Protein AF-0000000073405058 (afdb_homodimer)

Nearest PDB structures (foldseek):
  6wmv-assembly1_A  TM=8.740E-01  e=4.398E-07  Archaeoglobus fulgidus
  6h59-assembly1_A  TM=8.657E-01  e=9.425E-07  Mycobacterium tuberculosis H37Rv
  6wm5-assembly1_A  TM=8.713E-01  e=1.447E-06  Archaeoglobus fulgidus
  6h5a-assembly1_B  TM=8.713E-01  e=2.957E-06  Mycobacterium tuberculosis H37Rv
  6wmv-assembly1_C  TM=8.650E-01  e=2.563E-06  Archaeoglobus fulgidus

Radius of gyration: 21.08 Å; Cα contacts (8 Å, |Δi|>4): 519; chains: 2; bounding box: 62×49×42 Å

Sequence (384 aa):
MLTRIRKQSKKILLPIARALIKIKINANTITFVGLILSLIYLIVLVFFKNPILGLVLLLLSGFMDAIDGEVARLSGSAGSKGSFLDSSLDRIEDMNYILGLLGLGFPSLLVGLLIGISITISYLRAKAESLGLKKIEGRGLIERGERIIILFVILLVSIFSVLISLYIAYIFLILSIVTVIQRFIYIYFNLSMLTRIRKQSKKILLPIARALIKIKINANTITFVGLILSLIYLIVLVFFKNPILGLVLLLLSGFMDAIDGEVARLSGSAGSKGSFLDSSLDRIEDMNYILGLLGLGFPSLLVGLLIGISITISYLRAKAESLGLKKIEGRGLIERGERIIILFVILLVSIFSVLISLYIAYIFLILSIVTVIQRFIYIYFNLS

pLDDT: mean 93.22, std 12.28, range [32.75, 98.94]

Foldseek 3Di:
DVVVVVVVLCVVLVVVLVVCVVVPHALLNLLVVLLVLLVVLLCCLQPVVDLVSNLVSLVSSVSSLVNSVNNCVVVVVDDDVSVVSSLVSLLVSLLSLLNSVVSLPADPVLSVLLSVLQVLLVVLVVVLVVLPDDDLPPFADDDPVNLSVLSSVLSVVSVPPPVVSNVSSVVSSVRSNRRSVRSCVVSVVPRD/DVVVVVVVLCVVLVVVLVVCVVVPHALLNLLVVLLVLLVVLLCCLQPVVDLVSNLVSLVSSVSSLVNSVNNCVVVVVDDDVSVVSSLVSLLVSLLSLLNSVVSLPADPVLSVLLSVLQVLLVVLVVVLVVLPDDDLPPFADDDPVNLSVLSSVLSVVSVPPPVVSNVSSVVSSVRSNRRSVRSCVVSVVPHD

Secondary structure (DSSP, 8-state):
-HHHHHHHHHHHHHHHHHHHHHTT--HHHHHHHHHHHHHHHHHIIIII--HHHHHHHHHHHHHHHHHHHHHHHHTT---HHHHHHHHHHHHHHHHHHHHGGGGGT--HHHHHHHHHHHHHHHHHHHHHHHTT----TT-SS--HHHHHHHHHHHHHHHHH-HHHHHHHHHHHHHHHHHHHHHHHHHHHHH--/-HHHHHHHHHHHHHHHHHHHHHTT--HHHHHHHHHHHHHHHHHIIIII--HHHHHHHHHHHHHHHHHHHHHHHHTT---HHHHHHHHHHHHHHHHHHHHGGGGGT--HHHHHHHHHHHHHHHHHHHHHHHTT----TT-SS--HHHHHHHHHHHHHHHHH-HHHHHHHHHHHHHHHHHHHHHHHHHHHHH--

Solvent-accessible surface area (backbone atoms only — not comparable to full-atom values): 19458 Å² total; per-residue (Å²): 108,70,67,54,50,49,54,55,53,43,64,65,45,46,61,55,28,52,53,38,47,73,72,68,54,52,31,67,60,35,40,50,50,18,44,52,33,23,52,52,26,25,50,39,13,52,75,63,53,35,50,68,63,30,46,52,29,49,51,52,20,53,48,25,54,60,39,21,56,50,29,18,56,74,70,65,62,62,45,59,46,55,51,49,52,48,58,53,49,47,52,54,32,53,31,29,61,47,55,20,43,53,33,76,65,49,59,57,67,59,43,37,50,40,34,36,45,53,52,45,44,57,32,52,52,26,42,40,34,42,71,65,49,78,80,62,77,86,62,48,82,58,51,71,70,53,50,52,49,50,50,48,49,32,39,58,40,37,75,80,35,55,68,63,20,49,53,49,49,52,48,51,39,51,47,40,53,51,21,40,52,49,38,47,54,53,50,55,74,67,49,114,109,70,66,54,50,50,54,56,52,42,64,64,45,45,61,54,27,52,53,38,49,73,72,68,52,53,31,66,58,33,40,49,50,19,42,52,34,25,52,51,27,25,50,39,14,50,75,64,52,35,50,68,62,29,47,53,28,48,52,52,19,53,47,24,55,58,38,21,54,50,31,20,57,75,70,67,62,62,45,60,47,54,49,50,53,48,58,53,49,46,51,55,34,52,32,29,60,47,55,22,42,52,32,75,66,48,58,56,67,60,44,39,49,40,35,36,44,53,52,43,44,56,33,52,52,26,42,40,33,43,71,65,48,77,80,61,79,86,60,49,82,58,52,71,69,54,49,52,50,51,50,48,50,32,37,56,40,36,76,79,34,53,68,63,20,50,54,49,51,52,49,51,41,52,49,41,51,50,19,38,52,48,39,48,53,54,49,55,73,66,50,114

InterPro domains:
  IPR000462 CDP-alcohol phosphatidyltransferase [PF01066] (26-179)
  IPR043130 CDP-alcohol phosphatidyltransferase, transmembrane domain [G3DSA:1.20.120.1760] (6-190)
  IPR044270 Archaetidylinositol phosphate synthase [MF_02242] (16-192)
  IPR048254 CDP-alcohol phosphatidyltransferase, conserved site [PS00379] (68-90)
  IPR054868 Archaetidylinositol phosphate synthase, archaeal [NF040950] (2-190)

Structure (mmCIF, N/CA/C/O backbone):
data_AF-0000000073405058-model_v1
#
loop_
_entity.id
_entity.type
_entity.pdbx_description
1 polymer 'Archaetidylinositol phosphate synthase'
#
loop_
_atom_site.group_PDB
_atom_site.id
_atom_site.type_symbol
_atom_site.label_atom_id
_atom_site.label_alt_id
_atom_site.label_comp_id
_atom_site.label_asym_id
_atom_site.label_entity_id
_atom_site.label_seq_id
_atom_site.pdbx_PDB_ins_code
_atom_site.Cartn_x
_atom_site.Cartn_y
_atom_site.Cartn_z
_atom_site.occupancy
_atom_site.B_iso_or_equiv
_atom_site.auth_seq_id
_atom_site.auth_comp_id
_atom_site.auth_asym_id
_atom_site.auth_atom_id
_atom_site.pdbx_PDB_model_num
ATOM 1 N N . MET A 1 1 ? -20.438 11.945 -12.547 1 32.75 1 MET A N 1
ATOM 2 C CA . MET A 1 1 ? -21.109 10.648 -12.664 1 32.75 1 MET A CA 1
ATOM 3 C C . MET A 1 1 ? -21.094 9.914 -11.328 1 32.75 1 MET A C 1
ATOM 5 O O . MET A 1 1 ? -22.094 9.312 -10.938 1 32.75 1 MET A O 1
ATOM 9 N N . LEU A 1 2 ? -19.875 9.977 -10.688 1 40.75 2 LEU A N 1
ATOM 10 C CA . LEU A 1 2 ? -19.688 9.242 -9.445 1 40.75 2 LEU A CA 1
ATOM 11 C C . LEU A 1 2 ? -20.531 9.836 -8.328 1 40.75 2 LEU A C 1
ATOM 13 O O . LEU A 1 2 ? -20.922 9.133 -7.395 1 40.75 2 LEU A O 1
ATOM 17 N N . THR A 1 3 ? -20.781 11.078 -8.539 1 40.84 3 THR A N 1
ATOM 18 C CA . THR A 1 3 ? -21.672 11.727 -7.582 1 40.84 3 THR A CA 1
ATOM 19 C C . THR A 1 3 ? -23.078 11.164 -7.691 1 40.84 3 THR A C 1
ATOM 21 O O . THR A 1 3 ? -23.812 11.133 -6.703 1 40.84 3 THR A O 1
ATOM 24 N N . ARG A 1 4 ? -23.469 11.016 -8.945 1 37.16 4 ARG A N 1
ATOM 25 C CA . ARG A 1 4 ? -24.812 10.516 -9.211 1 37.16 4 ARG A CA 1
ATOM 26 C C . ARG A 1 4 ? -24.969 9.07 -8.727 1 37.16 4 ARG A C 1
ATOM 28 O O . ARG A 1 4 ? -26.016 8.695 -8.188 1 37.16 4 ARG A O 1
ATOM 35 N N . ILE A 1 5 ? -24.016 8.133 -8.969 1 44.44 5 ILE A N 1
ATOM 36 C CA . ILE A 1 5 ? -24.047 6.762 -8.469 1 44.44 5 ILE A CA 1
ATOM 37 C C . ILE A 1 5 ? -24.078 6.77 -6.938 1 44.44 5 ILE A C 1
ATOM 39 O O . ILE A 1 5 ? -24.75 5.945 -6.324 1 44.44 5 ILE A O 1
ATOM 43 N N . ARG A 1 6 ? -23.438 7.711 -6.422 1 48.56 6 ARG A N 1
ATOM 44 C CA . ARG A 1 6 ? -23.484 7.883 -4.973 1 48.56 6 ARG A CA 1
ATOM 45 C C . ARG A 1 6 ? -24.891 8.219 -4.504 1 48.56 6 ARG A C 1
ATOM 47 O O . ARG A 1 6 ? -25.344 7.703 -3.482 1 48.56 6 ARG A O 1
ATOM 54 N N . LYS A 1 7 ? -25.531 8.984 -5.34 1 50.66 7 LYS A N 1
ATOM 55 C CA . LYS A 1 7 ? -26.906 9.344 -5.004 1 50.66 7 LYS A CA 1
ATOM 56 C C . LYS A 1 7 ? -27.844 8.148 -5.145 1 50.66 7 LYS A C 1
ATOM 58 O O . LYS A 1 7 ? -28.734 7.941 -4.316 1 50.66 7 LYS A O 1
ATOM 63 N N . GLN A 1 8 ? -27.625 7.418 -6.258 1 46.81 8 GLN A N 1
ATOM 64 C CA . GLN A 1 8 ? -28.469 6.242 -6.461 1 46.81 8 GLN A CA 1
ATOM 65 C C . GLN A 1 8 ? -28.109 5.141 -5.465 1 46.81 8 GLN A C 1
ATOM 67 O O . GLN A 1 8 ? -29 4.422 -4.988 1 46.81 8 GLN A O 1
ATOM 72 N N . SER A 1 9 ? -26.797 4.832 -5.137 1 60.06 9 SER A N 1
ATOM 73 C CA . SER A 1 9 ? -26.375 3.893 -4.102 1 60.06 9 SER A CA 1
ATOM 74 C C . SER A 1 9 ? -26.938 4.273 -2.74 1 60.06 9 SER A C 1
ATOM 76 O O . SER A 1 9 ? -27.281 3.402 -1.938 1 60.06 9 SER A O 1
ATOM 78 N N . LYS A 1 10 ? -27.25 5.496 -2.619 1 64.06 10 LYS A N 1
ATOM 79 C CA . LYS A 1 10 ? -27.828 5.996 -1.378 1 64.06 10 LYS A CA 1
ATOM 80 C C . LYS A 1 10 ? -29.281 5.531 -1.217 1 64.06 10 LYS A C 1
ATOM 82 O O . LYS A 1 10 ? -29.703 5.207 -0.109 1 64.06 10 LYS A O 1
ATOM 87 N N . LYS A 1 11 ? -29.891 5.352 -2.326 1 73.5 11 LYS A N 1
ATOM 88 C CA . LYS A 1 11 ? -31.297 4.957 -2.232 1 73.5 11 LYS A CA 1
ATOM 89 C C . LYS A 1 11 ? -31.438 3.51 -1.761 1 73.5 11 LYS A C 1
ATOM 91 O O . LYS A 1 11 ? -32.344 3.184 -0.988 1 73.5 11 LYS A O 1
ATOM 96 N N . ILE A 1 12 ? -30.578 2.684 -2.164 1 81.06 12 ILE A N 1
ATOM 97 C CA . ILE A 1 12 ? -30.641 1.273 -1.794 1 81.06 12 ILE A CA 1
ATOM 98 C C . ILE A 1 12 ? -29.984 1.064 -0.437 1 81.06 12 ILE A C 1
ATOM 100 O O . ILE A 1 12 ? -30.438 0.253 0.37 1 81.06 12 ILE A O 1
ATOM 104 N N . LEU A 1 13 ? -29.047 1.776 -0.139 1 87.31 13 LEU A N 1
ATOM 105 C CA . LEU A 1 13 ? -28.25 1.588 1.075 1 87.31 13 LEU A CA 1
ATOM 106 C C . LEU A 1 13 ? -28.984 2.164 2.287 1 87.31 13 LEU A C 1
ATOM 108 O O . LEU A 1 13 ? -28.812 1.672 3.406 1 87.31 13 LEU A O 1
ATOM 112 N N . LEU A 1 14 ? -29.891 3.047 2.041 1 90.19 14 LEU A N 1
ATOM 113 C CA . LEU A 1 14 ? -30.5 3.797 3.127 1 90.19 14 LEU A CA 1
ATOM 114 C C . LEU A 1 14 ? -31.438 2.906 3.938 1 90.19 14 LEU A C 1
ATOM 116 O O . LEU A 1 14 ? -31.328 2.836 5.164 1 90.19 14 LEU A O 1
ATOM 120 N N . PRO A 1 15 ? -32.312 2.193 3.227 1 92.88 15 PRO A N 1
ATOM 121 C CA . PRO A 1 15 ? -33.188 1.34 4.016 1 92.88 15 PRO A CA 1
ATOM 122 C C . PRO A 1 15 ? -32.438 0.241 4.77 1 92.88 15 PRO A C 1
ATOM 124 O O . PRO A 1 15 ? -32.812 -0.116 5.887 1 92.88 15 PRO A O 1
ATOM 127 N N . ILE A 1 16 ? -31.453 -0.31 4.215 1 94.62 16 ILE A N 1
ATOM 128 C CA . ILE A 1 16 ? -30.672 -1.36 4.855 1 94.62 16 ILE A CA 1
ATOM 129 C C . ILE A 1 16 ? -29.922 -0.787 6.059 1 94.62 16 ILE A C 1
ATOM 131 O O . ILE A 1 16 ? -29.875 -1.408 7.125 1 94.62 16 ILE A O 1
ATOM 135 N N . ALA A 1 17 ? -29.328 0.29 5.863 1 95.06 17 ALA A N 1
ATOM 136 C CA . ALA A 1 17 ? -28.625 0.962 6.949 1 95.06 17 ALA A CA 1
ATOM 137 C C . ALA A 1 17 ? -29.547 1.244 8.125 1 95.06 17 ALA A C 1
ATOM 139 O O . ALA A 1 17 ? -29.188 1.017 9.281 1 95.06 17 ALA A O 1
ATOM 140 N N . ARG A 1 18 ? -30.75 1.725 7.828 1 95 18 ARG A N 1
ATOM 141 C CA . ARG A 1 18 ? -31.734 2.018 8.867 1 95 18 ARG A CA 1
ATOM 142 C C . ARG A 1 18 ? -32.125 0.752 9.617 1 95 18 ARG A C 1
ATOM 144 O O . ARG A 1 18 ? -32.312 0.776 10.836 1 95 18 ARG A O 1
ATOM 151 N N . ALA A 1 19 ? -32.281 -0.239 8.875 1 96.12 19 ALA A N 1
ATOM 152 C CA . ALA A 1 19 ? -32.656 -1.516 9.492 1 96.12 19 ALA A CA 1
ATOM 153 C C . ALA A 1 19 ? -31.547 -1.992 10.438 1 96.12 19 ALA A C 1
ATOM 155 O O . ALA A 1 19 ? -31.844 -2.516 11.516 1 96.12 19 ALA A O 1
ATOM 156 N N . LEU A 1 20 ? -30.312 -1.858 10.094 1 96 20 LEU A N 1
ATOM 157 C CA . LEU A 1 20 ? -29.188 -2.281 10.898 1 96 20 LEU A CA 1
ATOM 158 C C . LEU A 1 20 ? -29.078 -1.446 12.172 1 96 20 LEU A C 1
ATOM 160 O O . LEU A 1 20 ? -28.75 -1.97 13.242 1 96 20 LEU A O 1
ATOM 164 N N . ILE A 1 21 ? -29.375 -0.234 12 1 94.5 21 ILE A N 1
ATOM 165 C CA . ILE A 1 21 ? -29.359 0.663 13.156 1 94.5 21 ILE A CA 1
ATOM 166 C C . ILE A 1 21 ? -30.438 0.25 14.148 1 94.5 21 ILE A C 1
ATOM 168 O O . ILE A 1 21 ? -30.219 0.268 15.359 1 94.5 21 ILE A O 1
ATOM 172 N N . LYS A 1 22 ? -31.562 -0.082 13.586 1 95.75 22 LYS A N 1
ATOM 173 C CA . LYS A 1 22 ? -32.688 -0.478 14.422 1 95.75 22 LYS A CA 1
ATOM 174 C C . LYS A 1 22 ? -32.344 -1.7 15.266 1 95.75 22 LYS A C 1
ATOM 176 O O . LYS A 1 22 ? -32.812 -1.823 16.406 1 95.75 22 LYS A O 1
ATOM 181 N N . ILE A 1 23 ? -31.562 -2.547 14.75 1 96.81 23 ILE A N 1
ATOM 182 C CA . ILE A 1 23 ? -31.203 -3.752 15.5 1 96.81 23 ILE A CA 1
ATOM 183 C C . ILE A 1 23 ? -29.891 -3.531 16.25 1 96.81 23 ILE A C 1
ATOM 185 O O . ILE A 1 23 ? -29.25 -4.488 16.672 1 96.81 23 ILE A O 1
ATOM 189 N N . LYS A 1 24 ? -29.312 -2.406 16.281 1 95.94 24 LYS A N 1
ATOM 190 C CA . LYS A 1 24 ? -28.219 -1.929 17.125 1 95.94 24 LYS A CA 1
ATOM 191 C C . LYS A 1 24 ? -26.875 -2.443 16.641 1 95.94 24 LYS A C 1
ATOM 193 O O . LYS A 1 24 ? -26 -2.781 17.438 1 95.94 24 LYS A O 1
ATOM 198 N N . ILE A 1 25 ? -26.781 -2.619 15.398 1 97.12 25 ILE A N 1
ATOM 199 C CA . ILE A 1 25 ? -25.484 -2.951 14.82 1 97.12 25 ILE A CA 1
ATOM 200 C C . ILE A 1 25 ? -24.734 -1.669 14.469 1 97.12 25 ILE A C 1
ATOM 202 O O . ILE A 1 25 ? -25.25 -0.81 13.758 1 97.12 25 ILE A O 1
ATOM 206 N N . ASN A 1 26 ? -23.547 -1.612 14.969 1 96.38 26 ASN A N 1
ATOM 207 C CA . ASN A 1 26 ? -22.812 -0.375 14.727 1 96.38 26 ASN A CA 1
ATOM 208 C C . ASN A 1 26 ? -21.891 -0.498 13.516 1 96.38 26 ASN A C 1
ATOM 210 O O . ASN A 1 26 ? -21.656 -1.601 13.016 1 96.38 26 ASN A O 1
ATOM 214 N N . ALA A 1 27 ? -21.422 0.572 13.078 1 97.69 27 ALA A N 1
ATOM 215 C CA . ALA A 1 27 ? -20.625 0.674 11.867 1 97.69 27 ALA A CA 1
ATOM 216 C C . ALA A 1 27 ? -19.328 -0.124 12 1 97.69 27 ALA A C 1
ATOM 218 O O . ALA A 1 27 ? -18.906 -0.796 11.055 1 97.69 27 ALA A O 1
ATOM 219 N N . ASN A 1 28 ? -18.688 -0.126 13.133 1 97.75 28 ASN A N 1
ATOM 220 C CA . ASN A 1 28 ? -17.422 -0.834 13.352 1 97.75 28 ASN A CA 1
ATOM 221 C C . ASN A 1 28 ? -17.609 -2.342 13.203 1 97.75 28 ASN A C 1
ATOM 223 O O . ASN A 1 28 ? -16.734 -3.02 12.656 1 97.75 28 ASN A O 1
ATOM 227 N N . THR A 1 29 ? -18.688 -2.82 13.75 1 98.06 29 THR A N 1
ATOM 228 C CA . THR A 1 29 ? -18.984 -4.242 13.602 1 98.06 29 THR A CA 1
ATOM 229 C C . THR A 1 29 ? -19.094 -4.629 12.133 1 98.06 29 THR A C 1
ATOM 231 O O . THR A 1 29 ? -18.578 -5.664 11.711 1 98.06 29 THR A O 1
ATOM 234 N N . ILE A 1 30 ? -19.75 -3.816 11.383 1 98.44 30 ILE A N 1
ATOM 235 C CA . ILE A 1 30 ? -19.938 -4.062 9.961 1 98.44 30 ILE A CA 1
ATOM 236 C C . ILE A 1 30 ? -18.578 -4.062 9.258 1 98.44 30 ILE A C 1
ATOM 238 O O . ILE A 1 30 ? -18.312 -4.922 8.414 1 98.44 30 ILE A O 1
ATOM 242 N N . THR A 1 31 ? -17.75 -3.119 9.586 1 98.5 31 THR A N 1
ATOM 243 C CA . THR A 1 31 ? -16.406 -3.027 9.023 1 98.5 31 THR A CA 1
ATOM 244 C C . THR A 1 31 ? -15.617 -4.297 9.312 1 98.5 31 THR A C 1
ATOM 246 O O . THR A 1 31 ? -14.961 -4.844 8.422 1 98.5 31 THR A O 1
ATOM 249 N N . PHE A 1 32 ? -15.734 -4.824 10.539 1 98.56 32 PHE A N 1
ATOM 250 C CA . PHE A 1 32 ? -15.016 -6.031 10.922 1 98.56 32 PHE A CA 1
ATOM 251 C C . PHE A 1 32 ? -15.555 -7.242 10.164 1 98.56 32 PHE A C 1
ATOM 253 O O . PHE A 1 32 ? -14.789 -8.125 9.781 1 98.56 32 PHE A O 1
ATOM 260 N N . VAL A 1 33 ? -16.828 -7.305 10.047 1 98.69 33 VAL A N 1
ATOM 261 C CA . VAL A 1 33 ? -17.422 -8.398 9.281 1 98.69 33 VAL A CA 1
ATOM 262 C C . VAL A 1 33 ? -16.891 -8.367 7.852 1 98.69 33 VAL A C 1
ATOM 264 O O . VAL A 1 33 ? -16.562 -9.414 7.285 1 98.69 33 VAL A O 1
ATOM 267 N N . GLY A 1 34 ? -16.828 -7.152 7.234 1 98.69 34 GLY A N 1
ATOM 268 C CA . GLY A 1 34 ? -16.25 -7.02 5.91 1 98.69 34 GLY A CA 1
ATOM 269 C C . GLY A 1 34 ? -14.836 -7.555 5.816 1 98.69 34 GLY A C 1
ATOM 270 O O . GLY A 1 34 ? -14.484 -8.227 4.848 1 98.69 34 GLY A O 1
ATOM 271 N N . LEU A 1 35 ? -14.039 -7.273 6.832 1 98.75 35 LEU A N 1
ATOM 272 C CA . LEU A 1 35 ? -12.656 -7.758 6.875 1 98.75 35 LEU A CA 1
ATOM 273 C C . LEU A 1 35 ? -12.617 -9.281 6.934 1 98.75 35 LEU A C 1
ATOM 275 O O . LEU A 1 35 ? -11.836 -9.914 6.227 1 98.75 35 LEU A O 1
ATOM 279 N N . ILE A 1 36 ? -13.414 -9.867 7.812 1 98.81 36 ILE A N 1
ATOM 280 C CA . ILE A 1 36 ? -13.461 -11.312 7.973 1 98.81 36 ILE A CA 1
ATOM 281 C C . ILE A 1 36 ? -13.852 -11.969 6.648 1 98.81 36 ILE A C 1
ATOM 283 O O . ILE A 1 36 ? -13.234 -12.945 6.227 1 98.81 36 ILE A O 1
ATOM 287 N N . LEU A 1 37 ? -14.859 -11.43 6.016 1 98.88 37 LEU A N 1
ATOM 288 C CA . LEU A 1 37 ? -15.297 -11.953 4.727 1 98.88 37 LEU A CA 1
ATOM 289 C C . LEU A 1 37 ? -14.164 -11.875 3.701 1 98.88 37 LEU A C 1
ATOM 291 O O . LEU A 1 37 ? -14.008 -12.781 2.881 1 98.88 37 LEU A O 1
ATOM 295 N N . SER A 1 38 ? -13.391 -10.828 3.719 1 98.81 38 SER A N 1
ATOM 296 C CA . SER A 1 38 ? -12.289 -10.695 2.779 1 98.81 38 SER A CA 1
ATOM 297 C C . SER A 1 38 ? -11.203 -11.734 3.045 1 98.81 38 SER A C 1
ATOM 299 O O . SER A 1 38 ? -10.539 -12.203 2.115 1 98.81 38 SER A O 1
ATOM 301 N N . LEU A 1 39 ? -10.969 -12.055 4.332 1 98.75 39 LEU A N 1
ATOM 302 C CA . LEU A 1 39 ? -10.016 -13.102 4.68 1 98.75 39 LEU A CA 1
ATOM 303 C C . LEU A 1 39 ? -10.492 -14.461 4.191 1 98.75 39 LEU A C 1
ATOM 305 O O . LEU A 1 39 ? -9.703 -15.25 3.66 1 98.75 39 LEU A O 1
ATOM 309 N N . ILE A 1 40 ? -11.734 -14.766 4.379 1 98.81 40 ILE A N 1
ATOM 310 C CA . ILE A 1 40 ? -12.32 -16.016 3.887 1 98.81 40 ILE A CA 1
ATOM 311 C C . ILE A 1 40 ? -12.227 -16.062 2.363 1 98.81 40 ILE A C 1
ATOM 313 O O . ILE A 1 40 ? -11.922 -17.109 1.786 1 98.81 40 ILE A O 1
ATOM 317 N N . TYR A 1 41 ? -12.523 -14.914 1.772 1 98.81 41 TYR A N 1
ATOM 318 C CA . TYR A 1 41 ? -12.367 -14.781 0.328 1 98.81 41 TYR A CA 1
ATOM 319 C C . TYR A 1 41 ? -10.977 -15.227 -0.115 1 98.81 41 TYR A C 1
ATOM 321 O O . TYR A 1 41 ? -10.844 -16.016 -1.061 1 98.81 41 TYR A O 1
ATOM 329 N N . LEU A 1 42 ? -9.977 -14.742 0.524 1 98.75 42 LEU A N 1
ATOM 330 C CA . LEU A 1 42 ? -8.602 -15.07 0.175 1 98.75 42 LEU A CA 1
ATOM 331 C C . LEU A 1 42 ? -8.344 -16.578 0.305 1 98.75 42 LEU A C 1
ATOM 333 O O . LEU A 1 42 ? -7.762 -17.188 -0.59 1 98.75 42 LEU A O 1
ATOM 337 N N . ILE A 1 43 ? -8.797 -17.125 1.412 1 98 43 ILE A N 1
ATOM 338 C CA . ILE A 1 43 ? -8.602 -18.547 1.673 1 98 43 ILE A CA 1
ATOM 339 C C . ILE A 1 43 ? -9.297 -19.375 0.588 1 98 43 ILE A C 1
ATOM 341 O O . ILE A 1 43 ? -8.703 -20.297 0.037 1 98 43 ILE A O 1
ATOM 345 N N . VAL A 1 44 ? -10.5 -19.062 0.233 1 98 44 VAL A N 1
ATOM 346 C CA . VAL A 1 44 ? -11.32 -19.781 -0.732 1 98 44 VAL A CA 1
ATOM 347 C C . VAL A 1 44 ? -10.648 -19.75 -2.104 1 98 44 VAL A C 1
ATOM 349 O O . VAL A 1 44 ? -10.617 -20.766 -2.803 1 98 44 VAL A O 1
ATOM 352 N N . LEU A 1 45 ? -10.148 -18.625 -2.479 1 98.19 45 LEU A N 1
ATOM 353 C CA . LEU A 1 45 ? -9.57 -18.5 -3.811 1 98.19 45 LEU A CA 1
ATOM 354 C C . LEU A 1 45 ? -8.211 -19.188 -3.877 1 98.19 45 LEU A C 1
ATOM 356 O O . LEU A 1 45 ? -7.914 -19.891 -4.836 1 98.19 45 LEU A O 1
ATOM 360 N N . VAL A 1 46 ? -7.395 -18.984 -2.877 1 96.44 46 VAL A N 1
ATOM 361 C CA . VAL A 1 46 ? -6.012 -19.438 -2.926 1 96.44 46 VAL A CA 1
ATOM 362 C C . VAL A 1 46 ? -5.969 -20.953 -2.695 1 96.44 46 VAL A C 1
ATOM 364 O O . VAL A 1 46 ? -5.215 -21.672 -3.363 1 96.44 46 VAL A O 1
ATOM 367 N N . PHE A 1 47 ? -6.773 -21.484 -1.835 1 94.69 47 PHE A N 1
ATOM 368 C CA . PHE A 1 47 ? -6.629 -22.875 -1.461 1 94.69 47 PHE A CA 1
ATOM 369 C C . PHE A 1 47 ? -7.691 -23.734 -2.143 1 94.69 47 PHE A C 1
ATOM 371 O O . PHE A 1 47 ? -7.453 -24.906 -2.445 1 94.69 47 PHE A O 1
ATOM 378 N N . PHE A 1 48 ? -8.883 -23.219 -2.406 1 95.19 48 PHE A N 1
ATOM 379 C CA . PHE A 1 48 ? -9.953 -24.016 -2.988 1 95.19 48 PHE A CA 1
ATOM 380 C C . PHE A 1 48 ? -10.156 -23.656 -4.453 1 95.19 48 PHE A C 1
ATOM 382 O O . PHE A 1 48 ? -10.852 -24.359 -5.184 1 95.19 48 PHE A O 1
ATOM 389 N N . LYS A 1 49 ? -9.633 -22.578 -4.91 1 95.5 49 LYS A N 1
ATOM 390 C CA . LYS A 1 49 ? -9.656 -22.141 -6.301 1 95.5 49 LYS A CA 1
ATOM 391 C C . LYS A 1 49 ? -11.086 -22.094 -6.832 1 95.5 49 LYS A C 1
ATOM 393 O O . LYS A 1 49 ? -11.367 -22.609 -7.918 1 95.5 49 LYS A O 1
ATOM 398 N N . ASN A 1 50 ? -11.992 -21.547 -6.047 1 95.94 50 ASN A N 1
ATOM 399 C CA . ASN A 1 50 ? -13.414 -21.453 -6.367 1 95.94 50 ASN A CA 1
ATOM 400 C C . ASN A 1 50 ? -13.828 -20.016 -6.641 1 95.94 50 ASN A C 1
ATOM 402 O O . ASN A 1 50 ? -14.211 -19.281 -5.719 1 95.94 50 ASN A O 1
ATOM 406 N N . PRO A 1 51 ? -13.844 -19.609 -7.918 1 96.31 51 PRO A N 1
ATOM 407 C CA . PRO A 1 51 ? -14.148 -18.219 -8.227 1 96.31 51 PRO A CA 1
ATOM 408 C C . PRO A 1 51 ? -15.602 -17.844 -7.949 1 96.31 51 PRO A C 1
ATOM 410 O O . PRO A 1 51 ? -15.906 -16.688 -7.664 1 96.31 51 PRO A O 1
ATOM 413 N N . ILE A 1 52 ? -16.516 -18.797 -8.023 1 97.62 52 ILE A N 1
ATOM 414 C CA . ILE A 1 52 ? -17.922 -18.516 -7.766 1 97.62 52 ILE A CA 1
ATOM 415 C C . ILE A 1 52 ? -18.109 -18.094 -6.309 1 97.62 52 ILE A C 1
ATOM 417 O O . ILE A 1 52 ? -18.703 -17.062 -6.023 1 97.62 52 ILE A O 1
ATOM 421 N N . LEU A 1 53 ? -17.594 -18.922 -5.445 1 98 53 LEU A N 1
ATOM 422 C CA . LEU A 1 53 ? -17.656 -18.547 -4.035 1 98 53 LEU A CA 1
ATOM 423 C C . LEU A 1 53 ? -16.875 -17.266 -3.779 1 98 53 LEU A C 1
ATOM 425 O O . LEU A 1 53 ? -17.266 -16.453 -2.934 1 98 53 LEU A O 1
ATOM 429 N N . GLY A 1 54 ? -15.734 -17.078 -4.461 1 98.25 54 GLY A N 1
ATOM 430 C CA . GLY A 1 54 ? -14.984 -15.836 -4.379 1 98.25 54 GLY A CA 1
ATOM 431 C C . GLY A 1 54 ? -15.812 -14.617 -4.754 1 98.25 54 GLY A C 1
ATOM 432 O O . GLY A 1 54 ? -15.75 -13.586 -4.086 1 98.25 54 GLY A O 1
ATOM 433 N N . LEU A 1 55 ? -16.609 -14.75 -5.762 1 98.25 55 LEU A N 1
ATOM 434 C CA . LEU A 1 55 ? -17.469 -13.672 -6.234 1 98.25 55 LEU A CA 1
ATOM 435 C C . LEU A 1 55 ? -18.484 -13.273 -5.16 1 98.25 55 LEU A C 1
ATOM 437 O O . LEU A 1 55 ? -18.688 -12.078 -4.918 1 98.25 55 LEU A O 1
ATOM 441 N N . VAL A 1 56 ? -19.047 -14.227 -4.598 1 98.5 56 VAL A N 1
ATOM 442 C CA . VAL A 1 56 ? -20.062 -13.992 -3.568 1 98.5 56 VAL A CA 1
ATOM 443 C C . VAL A 1 56 ? -19.422 -13.305 -2.365 1 98.5 56 VAL A C 1
ATOM 445 O O . VAL A 1 56 ? -19.953 -12.328 -1.842 1 98.5 56 VAL A O 1
ATOM 448 N N . LEU A 1 57 ? -18.312 -13.797 -1.925 1 98.81 57 LEU A N 1
ATOM 449 C CA . LEU A 1 57 ? -17.609 -13.25 -0.762 1 98.81 57 LEU A CA 1
ATOM 450 C C . LEU A 1 57 ? -17.125 -11.828 -1.035 1 98.81 57 LEU A C 1
ATOM 452 O O . LEU A 1 57 ? -17.188 -10.969 -0.154 1 98.81 57 LEU A O 1
ATOM 456 N N . LEU A 1 58 ? -16.594 -11.578 -2.244 1 98.75 58 LEU A N 1
ATOM 457 C CA . LEU A 1 58 ? -16.172 -10.234 -2.629 1 98.75 58 LEU A CA 1
ATOM 458 C C . LEU A 1 58 ? -17.328 -9.258 -2.588 1 98.75 58 LEU A C 1
ATOM 460 O O . LEU A 1 58 ? -17.188 -8.141 -2.084 1 98.75 58 LEU A O 1
ATOM 464 N N . LEU A 1 59 ? -18.453 -9.648 -3.127 1 98 59 LEU A N 1
ATOM 465 C CA . LEU A 1 59 ? -19.641 -8.812 -3.15 1 98 59 LEU A CA 1
ATOM 466 C C . LEU A 1 59 ? -20.125 -8.5 -1.733 1 98 59 LEU A C 1
ATOM 468 O O . LEU A 1 59 ? -20.469 -7.359 -1.43 1 98 59 LEU A O 1
ATOM 472 N N . LEU A 1 60 ? -20.156 -9.539 -0.932 1 98.38 60 LEU A N 1
ATOM 473 C CA . LEU A 1 60 ? -20.609 -9.359 0.443 1 98.38 60 LEU A CA 1
ATOM 474 C C . LEU A 1 60 ? -19.656 -8.453 1.215 1 98.38 60 LEU A C 1
ATOM 476 O O . LEU A 1 60 ? -20.094 -7.551 1.934 1 98.38 60 LEU A O 1
ATOM 480 N N . SER A 1 61 ? -18.391 -8.711 1.097 1 98.62 61 SER A N 1
ATOM 481 C CA . SER A 1 61 ? -17.391 -7.895 1.771 1 98.62 61 SER A CA 1
ATOM 482 C C . SER A 1 61 ? -17.453 -6.445 1.296 1 98.62 61 SER A C 1
ATOM 484 O O . SER A 1 61 ? -17.406 -5.52 2.107 1 98.62 61 SER A O 1
ATOM 486 N N . GLY A 1 62 ? -17.469 -6.254 -0.042 1 97.19 62 GLY A N 1
ATOM 487 C CA . GLY A 1 62 ? -17.594 -4.918 -0.6 1 97.19 62 GLY A CA 1
ATOM 488 C C . GLY A 1 62 ? -18.859 -4.199 -0.151 1 97.19 62 GLY A C 1
ATOM 489 O O . GLY A 1 62 ? -18.844 -2.988 0.07 1 97.19 62 GLY A O 1
ATOM 490 N N . PHE A 1 63 ? -19.906 -4.926 -0.051 1 96.44 63 PHE A N 1
ATOM 491 C CA . PHE A 1 63 ? -21.172 -4.371 0.415 1 96.44 63 PHE A CA 1
ATOM 492 C C . PHE A 1 63 ? -21.047 -3.883 1.853 1 96.44 63 PHE A C 1
ATOM 494 O O . PHE A 1 63 ? -21.594 -2.836 2.205 1 96.44 63 PHE A O 1
ATOM 501 N N . MET A 1 64 ? -20.391 -4.633 2.744 1 97.19 64 MET A N 1
ATOM 502 C CA . MET A 1 64 ? -20.172 -4.215 4.125 1 97.19 64 MET A CA 1
ATOM 503 C C . MET A 1 64 ? -19.453 -2.869 4.176 1 97.19 64 MET A C 1
ATO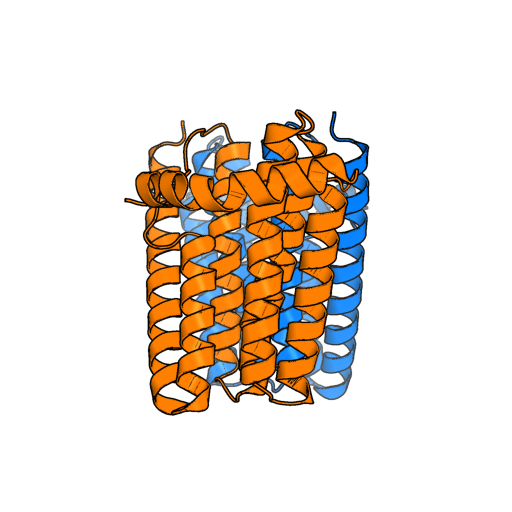M 505 O O . MET A 1 64 ? -19.781 -2.02 5.008 1 97.19 64 MET A O 1
ATOM 509 N N . ASP A 1 65 ? -18.531 -2.74 3.275 1 93.88 65 ASP A N 1
ATOM 510 C CA . ASP A 1 65 ? -17.766 -1.502 3.203 1 93.88 65 ASP A CA 1
ATOM 511 C C . ASP A 1 65 ? -18.672 -0.317 2.859 1 93.88 65 ASP A C 1
ATOM 513 O O . ASP A 1 65 ? -18.547 0.755 3.455 1 93.88 65 ASP A O 1
ATOM 517 N N . ALA A 1 66 ? -19.547 -0.455 1.97 1 92.75 66 ALA A N 1
ATOM 518 C CA . ALA A 1 66 ? -20.453 0.6 1.553 1 92.75 66 ALA A CA 1
ATOM 519 C C . ALA A 1 66 ? -21.469 0.917 2.654 1 92.75 66 ALA A C 1
ATOM 521 O O . ALA A 1 66 ? -21.781 2.086 2.906 1 92.75 66 ALA A O 1
ATOM 522 N N . ILE A 1 67 ? -21.875 -0.078 3.32 1 95.75 67 ILE A N 1
ATOM 523 C CA . ILE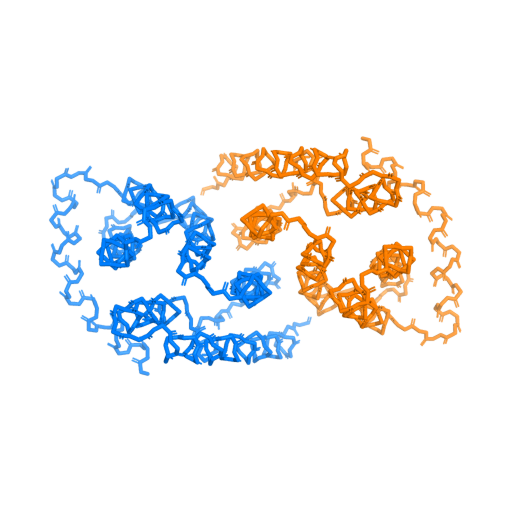 A 1 67 ? -22.969 0.055 4.27 1 95.75 67 ILE A CA 1
ATOM 524 C C . ILE A 1 67 ? -22.453 0.637 5.582 1 95.75 67 ILE A C 1
ATOM 526 O O . ILE A 1 67 ? -23.156 1.384 6.262 1 95.75 67 ILE A O 1
ATOM 530 N N . ASP A 1 68 ? -21.234 0.251 5.938 1 96.44 68 ASP A N 1
ATOM 531 C CA . ASP A 1 68 ? -20.734 0.727 7.223 1 96.44 68 ASP A CA 1
ATOM 532 C C . ASP A 1 68 ? -20.625 2.25 7.242 1 96.44 68 ASP A C 1
ATOM 534 O O . ASP A 1 68 ? -20.953 2.889 8.25 1 96.44 68 ASP A O 1
ATOM 538 N N . GLY A 1 69 ? -20.25 2.834 6.145 1 92.75 69 GLY A N 1
ATOM 539 C CA . GLY A 1 69 ? -20.234 4.285 6.047 1 92.75 69 GLY A CA 1
ATOM 540 C C . GLY A 1 69 ? -21.594 4.918 6.195 1 92.75 69 GLY A C 1
ATOM 541 O O . GLY A 1 69 ? -21.75 5.93 6.883 1 92.75 69 GLY A O 1
ATOM 542 N N . GLU A 1 70 ? -22.562 4.359 5.582 1 94.25 70 GLU A N 1
ATOM 543 C CA . GLU A 1 70 ? -23.938 4.875 5.648 1 94.25 70 GLU A CA 1
ATOM 544 C C . GLU A 1 70 ? -24.5 4.75 7.062 1 94.25 70 GLU A C 1
ATOM 546 O O . GLU A 1 70 ? -25.203 5.645 7.535 1 94.25 70 GLU A O 1
ATOM 551 N N . VAL A 1 71 ? -24.219 3.654 7.68 1 96.44 71 VAL A N 1
ATOM 552 C CA . VAL A 1 71 ? -24.688 3.428 9.047 1 96.44 71 VAL A CA 1
ATOM 553 C C . VAL A 1 71 ? -24.047 4.453 9.984 1 96.44 71 VAL A C 1
ATOM 555 O O . VAL A 1 71 ? -24.719 5.016 10.844 1 96.44 71 VAL A O 1
ATOM 558 N N . ALA A 1 72 ? -22.734 4.719 9.852 1 95.56 72 ALA A N 1
ATOM 559 C CA . ALA A 1 72 ? -22.031 5.695 10.68 1 95.56 72 ALA A CA 1
ATOM 560 C C . ALA A 1 72 ? -22.625 7.09 10.508 1 95.56 72 ALA A C 1
ATOM 562 O O . ALA A 1 72 ? -22.812 7.82 11.484 1 95.56 72 ALA A O 1
ATOM 563 N N . ARG A 1 73 ? -22.969 7.422 9.328 1 93.94 73 ARG A N 1
ATOM 564 C CA . ARG A 1 73 ? -23.516 8.742 9.016 1 93.94 73 ARG A CA 1
ATOM 565 C C . ARG A 1 73 ? -24.922 8.891 9.57 1 93.94 73 ARG A C 1
ATOM 567 O O . ARG A 1 73 ? -25.234 9.883 10.227 1 93.94 73 ARG A O 1
ATOM 574 N N . LEU A 1 74 ? -25.719 7.934 9.352 1 94.38 74 LEU A N 1
ATOM 575 C CA . LEU A 1 74 ? -27.125 7.996 9.719 1 94.38 74 LEU A CA 1
ATOM 576 C C . LEU A 1 74 ? -27.281 7.934 11.234 1 94.38 74 LEU A C 1
ATOM 578 O O . LEU A 1 74 ? -28.203 8.539 11.789 1 94.38 74 LEU A O 1
ATOM 582 N N . SER A 1 75 ? -26.438 7.191 11.852 1 95.38 75 SER A N 1
ATOM 583 C CA . SER A 1 75 ? -26.562 7.035 13.297 1 95.38 75 SER A CA 1
ATOM 584 C C . SER A 1 75 ? -25.875 8.18 14.031 1 95.38 75 SER A C 1
ATOM 586 O O . SER A 1 75 ? -25.938 8.258 15.266 1 95.38 75 SER A O 1
ATOM 588 N N . GLY A 1 76 ? -25.109 9.031 13.297 1 93.44 76 GLY A N 1
ATOM 589 C CA . GLY A 1 76 ? -24.406 10.156 13.922 1 93.44 76 GLY A CA 1
ATOM 590 C C . GLY A 1 76 ? -23.141 9.742 14.633 1 93.44 76 GLY A C 1
ATOM 591 O O . GLY A 1 76 ? -22.625 10.484 15.477 1 93.44 76 GLY A O 1
ATOM 592 N N . SER A 1 77 ? -22.688 8.594 14.32 1 93.31 77 SER A N 1
ATOM 593 C CA . SER A 1 77 ? -21.531 8.07 15.023 1 93.31 77 SER A CA 1
ATOM 594 C C . SER A 1 77 ? -20.25 8.258 14.211 1 93.31 77 SER A C 1
ATOM 596 O O . SER A 1 77 ? -19.188 7.777 14.594 1 93.31 77 SER A O 1
ATOM 598 N N . ALA A 1 78 ? -20.391 9 13.109 1 93.12 78 ALA A N 1
ATOM 599 C CA . ALA A 1 78 ? -19.219 9.25 12.273 1 93.12 78 ALA A CA 1
ATOM 600 C C . ALA A 1 78 ? -18.156 10.055 13.023 1 93.12 78 ALA A C 1
ATOM 602 O O . ALA A 1 78 ? -18.5 10.984 13.758 1 93.12 78 ALA A O 1
ATOM 603 N N . GLY A 1 79 ? -16.953 9.602 12.969 1 94.44 79 GLY A N 1
ATOM 604 C CA . GLY A 1 79 ? -15.859 10.266 13.664 1 94.44 79 GLY A CA 1
ATOM 605 C C . GLY A 1 79 ? -14.484 9.805 13.203 1 94.44 79 GLY A C 1
ATOM 606 O O . GLY A 1 79 ? -14.375 8.961 12.312 1 94.44 79 GLY A O 1
ATOM 607 N N . SER A 1 80 ? -13.5 10.414 13.789 1 95.56 80 SER A N 1
ATOM 608 C CA . SER A 1 80 ? -12.117 10.164 13.383 1 95.56 80 SER A CA 1
ATOM 609 C C . SER A 1 80 ? -11.719 8.719 13.641 1 95.56 80 SER A C 1
ATOM 611 O O . SER A 1 80 ? -11.031 8.109 12.82 1 95.56 80 SER A O 1
ATOM 613 N N . LYS A 1 81 ? -12.18 8.172 14.727 1 96.25 81 LYS A N 1
ATOM 614 C CA . LYS A 1 81 ? -11.828 6.797 15.055 1 96.25 81 LYS A CA 1
ATOM 615 C C . LYS A 1 81 ? -12.422 5.82 14.047 1 96.25 81 LYS A C 1
ATOM 617 O O . LYS A 1 81 ? -11.742 4.91 13.578 1 96.25 81 LYS A O 1
ATOM 622 N N . GLY A 1 82 ? -13.695 6.023 13.773 1 96.5 82 GLY A N 1
ATOM 623 C CA . GLY A 1 82 ? -14.344 5.191 12.781 1 96.5 82 GLY A CA 1
ATOM 624 C C . GLY A 1 82 ? -13.734 5.324 11.398 1 96.5 82 GLY A C 1
ATOM 625 O O . GLY A 1 82 ? -13.586 4.332 10.68 1 96.5 82 GLY A O 1
ATOM 626 N N . SER A 1 83 ? -13.453 6.531 11.031 1 96 83 SER A N 1
ATOM 627 C CA . SER A 1 83 ? -12.828 6.781 9.734 1 96 83 SER A CA 1
ATOM 628 C C . SER A 1 83 ? -11.477 6.082 9.625 1 96 83 SER A C 1
ATOM 630 O O . SER A 1 83 ? -11.164 5.484 8.594 1 96 83 SER A O 1
ATOM 632 N N . PHE A 1 84 ? -10.727 6.207 10.688 1 97.75 84 PHE A N 1
ATOM 633 C CA . PHE A 1 84 ? -9.422 5.555 10.734 1 97.75 84 PHE A CA 1
ATOM 634 C C . PHE A 1 84 ? -9.57 4.039 10.633 1 97.75 84 PHE A C 1
ATOM 636 O O . PHE A 1 84 ? -8.867 3.391 9.859 1 97.75 84 PHE A O 1
ATOM 643 N N . LEU A 1 85 ? -10.43 3.443 11.422 1 97.88 85 LEU A N 1
ATOM 644 C CA . LEU A 1 85 ? -10.68 2.006 11.414 1 97.88 85 LEU A CA 1
ATOM 645 C C . LEU A 1 85 ? -11.086 1.531 10.023 1 97.88 85 LEU A C 1
ATOM 647 O O . LEU A 1 85 ? -10.492 0.594 9.484 1 97.88 85 LEU A O 1
ATOM 651 N N . ASP A 1 86 ? -12.031 2.221 9.516 1 97.62 86 ASP A N 1
ATOM 652 C CA . ASP A 1 86 ? -12.578 1.858 8.211 1 97.62 86 ASP A CA 1
ATOM 653 C C . ASP A 1 86 ? -11.508 1.936 7.129 1 97.62 86 ASP A C 1
ATOM 655 O O . ASP A 1 86 ? -11.273 0.961 6.41 1 97.62 86 ASP A O 1
ATOM 659 N N . SER A 1 87 ? -10.797 3.012 7.012 1 97.5 87 SER A N 1
ATOM 660 C CA . SER A 1 87 ? -9.805 3.232 5.965 1 97.5 87 SER A CA 1
ATOM 661 C C . SER A 1 87 ? -8.633 2.268 6.102 1 97.5 87 SER A C 1
ATOM 663 O O . SER A 1 87 ? -8.062 1.834 5.098 1 97.5 87 SER A O 1
ATOM 665 N N . SER A 1 88 ? -8.258 1.95 7.312 1 98.25 88 SER A N 1
ATOM 666 C CA . SER A 1 88 ? -7.16 1.026 7.562 1 98.25 88 SER A CA 1
ATOM 667 C C . SER A 1 88 ? -7.516 -0.39 7.121 1 98.25 88 SER A C 1
ATOM 669 O O . SER A 1 88 ? -6.73 -1.048 6.434 1 98.25 88 SER A O 1
ATOM 671 N N . LEU A 1 89 ? -8.664 -0.872 7.535 1 98.44 89 LEU A N 1
ATOM 672 C CA . LEU A 1 89 ? -9.07 -2.234 7.215 1 98.44 89 LEU A CA 1
ATOM 673 C C . LEU A 1 89 ? -9.367 -2.377 5.727 1 98.44 89 LEU A C 1
ATOM 675 O O . LEU A 1 89 ? -9.195 -3.453 5.152 1 98.44 89 LEU A O 1
ATOM 679 N N . ASP A 1 90 ? -9.789 -1.238 5.109 1 98.38 90 ASP A N 1
ATOM 680 C CA . ASP A 1 90 ? -9.969 -1.226 3.662 1 98.38 90 ASP A CA 1
ATOM 681 C C . ASP A 1 90 ? -8.688 -1.634 2.941 1 98.38 90 ASP A C 1
ATOM 683 O O . ASP A 1 90 ? -8.734 -2.309 1.911 1 98.38 90 ASP A O 1
ATOM 687 N N . ARG A 1 91 ? -7.5 -1.22 3.447 1 98.62 91 ARG A N 1
ATOM 688 C CA . ARG A 1 91 ? -6.234 -1.562 2.809 1 98.62 91 ARG A CA 1
ATOM 689 C C . ARG A 1 91 ? -5.984 -3.064 2.859 1 98.62 91 ARG A C 1
ATOM 691 O O . ARG A 1 91 ? -5.496 -3.65 1.891 1 98.62 91 ARG A O 1
ATOM 698 N N . ILE A 1 92 ? -6.316 -3.641 3.967 1 98.81 92 ILE A N 1
ATOM 699 C CA . ILE A 1 92 ? -6.152 -5.082 4.125 1 98.81 92 ILE A CA 1
ATOM 700 C C . ILE A 1 92 ? -7.113 -5.816 3.189 1 98.81 92 ILE A C 1
ATOM 702 O O . ILE A 1 92 ? -6.738 -6.801 2.551 1 98.81 92 ILE A O 1
ATOM 706 N N . GLU A 1 93 ? -8.297 -5.352 3.148 1 98.81 93 GLU A N 1
ATOM 707 C CA . GLU A 1 93 ? -9.281 -5.949 2.252 1 98.81 93 GLU A CA 1
ATOM 708 C C . GLU A 1 93 ? -8.828 -5.859 0.797 1 98.81 93 GLU A C 1
ATOM 710 O O . GLU A 1 93 ? -8.914 -6.84 0.051 1 98.81 93 GLU A O 1
ATOM 715 N N . ASP A 1 94 ? -8.383 -4.676 0.419 1 98.62 94 ASP A N 1
ATOM 716 C CA . ASP A 1 94 ? -7.902 -4.473 -0.944 1 98.62 94 ASP A CA 1
ATOM 717 C C . ASP A 1 94 ? -6.793 -5.465 -1.285 1 98.62 94 ASP A C 1
ATOM 719 O O . ASP A 1 94 ? -6.785 -6.043 -2.373 1 98.62 94 ASP A O 1
ATOM 723 N N . MET A 1 95 ? -5.867 -5.594 -0.395 1 98.88 95 MET A N 1
ATOM 724 C CA . MET A 1 95 ? -4.781 -6.555 -0.57 1 98.88 95 MET A CA 1
ATOM 725 C C . MET A 1 95 ? -5.332 -7.969 -0.74 1 98.88 95 MET A C 1
ATOM 727 O O . MET A 1 95 ? -4.938 -8.688 -1.66 1 98.88 95 MET A O 1
ATOM 731 N N . ASN A 1 96 ? -6.23 -8.383 0.129 1 98.81 96 ASN A N 1
ATOM 732 C CA . ASN A 1 96 ? -6.797 -9.727 0.084 1 98.81 96 ASN A CA 1
ATOM 733 C C . ASN A 1 96 ? -7.492 -10 -1.246 1 98.81 96 ASN A C 1
ATOM 735 O O . ASN A 1 96 ? -7.32 -11.062 -1.835 1 98.81 96 ASN A O 1
ATOM 739 N N . TYR A 1 97 ? -8.289 -9.008 -1.665 1 98.81 97 TYR A N 1
ATOM 740 C CA . TYR A 1 97 ? -9.039 -9.172 -2.904 1 98.81 97 TYR A CA 1
ATOM 741 C C . TYR A 1 97 ? -8.109 -9.445 -4.078 1 98.81 97 TYR A C 1
ATOM 743 O O . TYR A 1 97 ? -8.344 -10.359 -4.867 1 98.81 97 TYR A O 1
ATOM 751 N N . ILE A 1 98 ? -7.082 -8.695 -4.18 1 98.88 98 ILE A N 1
ATOM 752 C CA . ILE A 1 98 ? -6.172 -8.812 -5.316 1 98.88 98 ILE A CA 1
ATOM 753 C C . ILE A 1 98 ? -5.32 -10.07 -5.172 1 98.88 98 ILE A C 1
ATOM 755 O O . ILE A 1 98 ? -5.074 -10.773 -6.152 1 98.88 98 ILE A O 1
ATOM 759 N N . LEU A 1 99 ? -4.887 -10.398 -3.957 1 98.81 99 LEU A N 1
ATOM 760 C CA . LEU A 1 99 ? -4.078 -11.578 -3.678 1 98.81 99 LEU A CA 1
ATOM 761 C C . LEU A 1 99 ? -4.805 -12.844 -4.109 1 98.81 99 LEU A C 1
ATOM 763 O O . LEU A 1 99 ? -4.168 -13.82 -4.527 1 98.81 99 LEU A O 1
ATOM 767 N N . GLY A 1 100 ? -6.102 -12.82 -3.988 1 98.69 100 GLY A N 1
ATOM 768 C CA . GLY A 1 100 ? -6.898 -13.984 -4.359 1 98.69 100 GLY A CA 1
ATOM 769 C C . GLY A 1 100 ? -6.684 -14.414 -5.797 1 98.69 100 GLY A C 1
ATOM 770 O O . GLY A 1 100 ? -6.828 -15.594 -6.125 1 98.69 100 GLY A O 1
ATOM 771 N N . LEU A 1 101 ? -6.289 -13.516 -6.629 1 98.62 101 LEU A N 1
ATOM 772 C CA . LEU A 1 101 ? -6.098 -13.812 -8.047 1 98.62 101 LEU A CA 1
ATOM 773 C C . LEU A 1 101 ? -4.977 -14.82 -8.242 1 98.62 101 LEU A C 1
ATOM 775 O O . LEU A 1 101 ? -4.93 -15.516 -9.266 1 98.62 101 LEU A O 1
ATOM 779 N N . LEU A 1 102 ? -4.055 -14.914 -7.312 1 98.38 102 LEU A N 1
ATOM 780 C CA . LEU A 1 102 ? -2.998 -15.922 -7.387 1 98.38 102 LEU A CA 1
ATOM 781 C C . LEU A 1 102 ? -3.588 -17.328 -7.457 1 98.38 102 LEU A C 1
ATOM 783 O O . LEU A 1 102 ? -3.051 -18.188 -8.148 1 98.38 102 LEU A O 1
ATOM 787 N N . GLY A 1 103 ? -4.688 -17.531 -6.711 1 97.31 103 GLY A N 1
ATOM 788 C CA . GLY A 1 103 ? -5.336 -18.828 -6.688 1 97.31 103 GLY A CA 1
ATOM 789 C C . GLY A 1 103 ? -5.895 -19.25 -8.031 1 97.31 103 GLY A C 1
ATOM 790 O O . GLY A 1 103 ? -6.117 -20.438 -8.281 1 97.31 103 GLY A O 1
ATOM 791 N N . LEU A 1 104 ? -6.113 -18.312 -8.875 1 96.88 104 LEU A N 1
ATOM 792 C CA . LEU A 1 104 ? -6.68 -18.594 -10.188 1 96.88 104 LEU A CA 1
ATOM 793 C C . LEU A 1 104 ? -5.582 -18.672 -11.242 1 96.88 104 LEU A C 1
ATOM 795 O O . LEU A 1 104 ? -5.867 -18.766 -12.438 1 96.88 104 LEU A O 1
ATOM 799 N N . GLY A 1 105 ? -4.344 -18.5 -10.82 1 97 105 GLY A N 1
ATOM 800 C CA . GLY A 1 105 ? -3.217 -18.703 -11.711 1 97 105 GLY A CA 1
ATOM 801 C C . GLY A 1 105 ? -2.719 -17.422 -12.359 1 97 105 GLY A C 1
ATOM 802 O O . GLY A 1 105 ? -1.939 -17.469 -13.312 1 97 105 GLY A O 1
ATOM 803 N N . PHE A 1 106 ? -3.146 -16.25 -11.922 1 98.56 106 PHE A N 1
ATOM 804 C CA . PHE A 1 106 ? -2.66 -15 -12.484 1 98.56 106 PHE A CA 1
ATOM 805 C C . PHE A 1 106 ? -1.171 -14.828 -12.219 1 98.56 106 PHE A C 1
ATOM 807 O O . PHE A 1 106 ? -0.662 -15.281 -11.188 1 98.56 106 PHE A O 1
ATOM 814 N N . PRO A 1 107 ? -0.47 -14.195 -13.164 1 98.62 107 PRO A N 1
ATOM 815 C CA . PRO A 1 107 ? 0.969 -14 -12.969 1 98.62 107 PRO A CA 1
ATOM 816 C C . PRO A 1 107 ? 1.294 -13.25 -11.68 1 98.62 107 PRO A C 1
ATOM 818 O O . PRO A 1 107 ? 0.667 -12.234 -11.383 1 98.62 107 PRO A O 1
ATOM 821 N N . SER A 1 108 ? 2.285 -13.734 -10.914 1 98.62 108 SER A N 1
ATOM 822 C CA . SER A 1 108 ? 2.633 -13.195 -9.609 1 98.62 108 SER A CA 1
ATOM 823 C C . SER A 1 108 ? 3.09 -11.742 -9.719 1 98.62 108 SER A C 1
ATOM 825 O O . SER A 1 108 ? 2.789 -10.922 -8.844 1 98.62 108 SER A O 1
ATOM 827 N N . LEU A 1 109 ? 3.834 -11.398 -10.766 1 98.62 109 LEU A N 1
ATOM 828 C CA . LEU A 1 109 ? 4.301 -10.031 -10.961 1 98.62 109 LEU A CA 1
ATOM 829 C C . LEU A 1 109 ? 3.129 -9.078 -11.133 1 98.62 109 LEU A C 1
ATOM 831 O O . LEU A 1 109 ? 3.119 -7.984 -10.562 1 98.62 109 LEU A O 1
ATOM 835 N N . LEU A 1 110 ? 2.15 -9.492 -11.938 1 98.88 110 LEU A N 1
ATOM 836 C CA . LEU A 1 110 ? 0.95 -8.695 -12.164 1 98.88 110 LEU A CA 1
ATOM 837 C C . LEU A 1 110 ? 0.199 -8.453 -10.859 1 98.88 110 LEU A C 1
ATOM 839 O O . LEU A 1 110 ? -0.189 -7.324 -10.562 1 98.88 110 LEU A O 1
ATOM 843 N N . VAL A 1 111 ? 0.011 -9.492 -10.086 1 98.94 111 VAL A N 1
ATOM 844 C CA . VAL A 1 111 ? -0.743 -9.414 -8.836 1 98.94 111 VAL A CA 1
ATOM 845 C C . VAL A 1 111 ? -0.011 -8.516 -7.84 1 98.94 111 VAL A C 1
ATOM 847 O O . VAL A 1 111 ? -0.627 -7.664 -7.195 1 98.94 111 VAL A O 1
ATOM 850 N N . GLY A 1 112 ? 1.329 -8.68 -7.719 1 98.88 112 GLY A N 1
ATOM 851 C CA . GLY A 1 112 ? 2.113 -7.836 -6.836 1 98.88 112 GLY A CA 1
ATOM 852 C C . GLY A 1 112 ? 2.053 -6.363 -7.207 1 98.88 112 GLY A C 1
ATOM 853 O O . GLY A 1 112 ? 1.903 -5.504 -6.34 1 98.88 112 GLY A O 1
ATOM 854 N N . LEU A 1 113 ? 2.166 -6.086 -8.523 1 98.88 113 LEU A N 1
ATOM 855 C CA . LEU A 1 113 ? 2.07 -4.711 -9.008 1 98.88 113 LEU A CA 1
ATOM 856 C C . LEU A 1 113 ? 0.7 -4.121 -8.695 1 98.88 113 LEU A C 1
ATOM 858 O O . LEU A 1 113 ? 0.601 -2.971 -8.258 1 98.88 113 LEU A O 1
ATOM 862 N N . LEU A 1 114 ? -0.305 -4.887 -8.906 1 98.94 114 LEU A N 1
ATOM 863 C CA . LEU A 1 114 ? -1.667 -4.43 -8.656 1 98.94 114 LEU A CA 1
ATOM 864 C C . LEU A 1 114 ? -1.858 -4.078 -7.184 1 98.94 114 LEU A C 1
ATOM 866 O O . LEU A 1 114 ? -2.475 -3.061 -6.859 1 98.94 114 LEU A O 1
ATOM 870 N N . ILE A 1 115 ? -1.347 -4.906 -6.285 1 98.88 115 ILE A N 1
ATOM 871 C CA . ILE A 1 115 ? -1.471 -4.656 -4.852 1 98.88 115 ILE A CA 1
ATOM 872 C C . ILE A 1 115 ? -0.787 -3.34 -4.496 1 98.88 115 ILE A C 1
ATOM 874 O O . ILE A 1 115 ? -1.406 -2.451 -3.906 1 98.88 115 ILE A O 1
ATOM 878 N N . GLY A 1 116 ? 0.468 -3.242 -4.867 1 98.81 116 GLY A N 1
ATOM 879 C CA . GLY A 1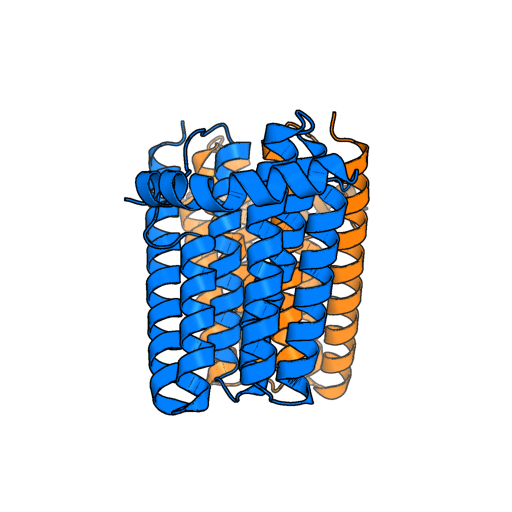 116 ? 1.248 -2.062 -4.527 1 98.81 116 GLY A CA 1
ATOM 880 C C . GLY A 1 116 ? 0.667 -0.779 -5.09 1 98.81 116 GLY A C 1
ATOM 881 O O . GLY A 1 116 ? 0.521 0.211 -4.371 1 98.81 116 GLY A O 1
ATOM 882 N N . ILE A 1 117 ? 0.302 -0.823 -6.367 1 98.75 117 ILE A N 1
ATOM 883 C CA . ILE A 1 117 ? -0.2 0.365 -7.047 1 98.75 117 ILE A CA 1
ATOM 884 C C . ILE A 1 117 ? -1.559 0.755 -6.473 1 98.75 117 ILE A C 1
ATOM 886 O O . ILE A 1 117 ? -1.837 1.939 -6.266 1 98.75 117 ILE A O 1
ATOM 890 N N . SER A 1 118 ? -2.385 -0.197 -6.195 1 98.44 118 SER A N 1
ATOM 891 C CA . SER A 1 118 ? -3.719 0.074 -5.668 1 98.44 118 SER A CA 1
ATOM 892 C C . SER A 1 118 ? -3.648 0.736 -4.297 1 98.44 118 SER A C 1
ATOM 894 O O . SER A 1 118 ? -4.363 1.702 -4.031 1 98.44 118 SER A O 1
ATOM 896 N N . ILE A 1 119 ? -2.801 0.216 -3.441 1 98.44 119 ILE A N 1
ATOM 897 C CA . ILE A 1 119 ? -2.709 0.779 -2.1 1 98.44 119 ILE A CA 1
ATOM 898 C C . ILE A 1 119 ? -2.025 2.145 -2.158 1 98.44 119 ILE A C 1
ATOM 900 O O . ILE A 1 119 ? -2.342 3.037 -1.368 1 98.44 119 ILE A O 1
ATOM 904 N N . THR A 1 120 ? -1.145 2.332 -3.115 1 98.62 120 THR A N 1
ATOM 905 C CA . THR A 1 120 ? -0.484 3.621 -3.297 1 98.62 120 THR A CA 1
ATOM 906 C C . THR A 1 120 ? -1.498 4.703 -3.65 1 98.62 120 THR A C 1
ATOM 908 O O . THR A 1 120 ? -1.364 5.852 -3.221 1 98.62 120 THR A O 1
ATOM 911 N N . ILE A 1 121 ? -2.518 4.367 -4.426 1 97.81 121 ILE A N 1
ATOM 912 C CA . ILE A 1 121 ? -3.562 5.328 -4.77 1 97.81 121 ILE A CA 1
ATOM 913 C C . ILE A 1 121 ? -4.172 5.906 -3.494 1 97.81 121 ILE A C 1
ATOM 915 O O . ILE A 1 121 ? -4.297 7.125 -3.355 1 97.81 121 ILE A O 1
ATOM 919 N N . SER A 1 122 ? -4.527 5.055 -2.549 1 96.88 122 SER A N 1
ATOM 920 C CA . SER A 1 122 ? -5.121 5.477 -1.286 1 96.88 122 SER A CA 1
ATOM 921 C C . SER A 1 122 ? -4.109 6.215 -0.415 1 96.88 122 SER A C 1
ATOM 923 O O . SER A 1 122 ? -4.465 7.148 0.304 1 96.88 122 SER A O 1
ATOM 925 N N . TYR A 1 123 ? -2.867 5.789 -0.504 1 97.94 123 TYR A N 1
ATOM 926 C CA . TYR A 1 123 ? -1.811 6.445 0.26 1 97.94 123 TYR A CA 1
ATOM 927 C C . TYR A 1 123 ? -1.655 7.902 -0.162 1 97.94 123 TYR A C 1
ATOM 929 O O . TYR A 1 123 ? -1.489 8.781 0.683 1 97.94 123 TYR A O 1
ATOM 937 N N . LEU A 1 124 ? -1.656 8.133 -1.481 1 97.81 124 LEU A N 1
ATOM 938 C CA . LEU A 1 124 ? -1.484 9.484 -2.002 1 97.81 124 LEU A CA 1
ATOM 939 C C . LEU A 1 124 ? -2.545 10.422 -1.438 1 97.81 124 LEU A C 1
ATOM 941 O O . LEU A 1 124 ? -2.244 11.562 -1.081 1 97.81 124 LEU A O 1
ATOM 945 N N . ARG A 1 125 ? -3.732 9.922 -1.349 1 96 125 ARG A N 1
ATOM 946 C CA . ARG A 1 125 ? -4.812 10.734 -0.8 1 96 125 ARG A CA 1
ATOM 947 C C . ARG A 1 125 ? -4.57 11.047 0.673 1 96 125 ARG A C 1
ATOM 949 O O . ARG A 1 125 ? -4.699 12.195 1.099 1 96 125 ARG A O 1
ATOM 956 N N . ALA A 1 126 ? -4.25 10.039 1.438 1 96.44 126 ALA A N 1
ATOM 957 C CA . ALA A 1 126 ? -4.008 10.227 2.865 1 96.44 126 ALA A CA 1
ATOM 958 C C . ALA A 1 126 ? -2.85 11.195 3.1 1 96.44 126 ALA A C 1
ATOM 960 O O . ALA A 1 126 ? -2.926 12.062 3.973 1 96.44 126 ALA A O 1
ATOM 961 N N . LYS A 1 127 ? -1.802 11.039 2.311 1 97 127 LYS A N 1
ATOM 962 C CA . LYS A 1 127 ? -0.636 11.906 2.457 1 97 127 LYS A CA 1
ATOM 963 C C . LYS A 1 127 ? -0.976 13.352 2.098 1 97 127 LYS A C 1
ATOM 965 O O . LYS A 1 127 ? -0.567 14.281 2.793 1 97 127 LYS A O 1
ATOM 970 N N . ALA A 1 128 ? -1.676 13.5 1.032 1 96.5 128 ALA A N 1
ATOM 971 C CA . ALA A 1 128 ? -2.1 14.836 0.623 1 96.5 128 ALA A CA 1
ATOM 972 C C . ALA A 1 128 ? -2.922 15.516 1.717 1 96.5 128 ALA A C 1
ATOM 974 O O . ALA A 1 128 ? -2.705 16.688 2.033 1 96.5 128 ALA A O 1
ATOM 975 N N . GLU A 1 129 ? -3.834 14.773 2.299 1 95.25 129 GLU A N 1
ATOM 976 C CA . GLU A 1 129 ? -4.684 15.297 3.361 1 95.25 129 GLU A CA 1
ATOM 977 C C . GLU A 1 129 ? -3.869 15.633 4.609 1 95.25 129 GLU A C 1
ATOM 979 O O . GLU A 1 129 ? -4.176 16.594 5.32 1 95.25 129 GLU A O 1
ATOM 984 N N . SER A 1 130 ? -2.859 14.844 4.852 1 95.12 130 SER A N 1
ATOM 985 C CA . SER A 1 130 ? -1.986 15.102 5.992 1 95.12 130 SER A CA 1
ATOM 986 C C . SER A 1 130 ? -1.199 16.391 5.805 1 95.12 130 SER A C 1
ATOM 988 O O . SER A 1 130 ? -0.747 17 6.781 1 95.12 130 SER A O 1
ATOM 990 N N . LEU A 1 131 ? -1.066 16.828 4.574 1 95.19 131 LEU A N 1
ATOM 991 C CA . LEU A 1 131 ? -0.325 18.031 4.254 1 95.19 131 LEU A CA 1
ATOM 992 C C . LEU A 1 131 ? -1.271 19.219 4.082 1 95.19 131 LEU A C 1
ATOM 994 O O . LEU A 1 131 ? -0.846 20.312 3.678 1 95.19 131 LEU A O 1
ATOM 998 N N . GLY A 1 132 ? -2.549 18.938 4.285 1 93.19 132 GLY A N 1
ATOM 999 C CA . GLY A 1 132 ? -3.498 20.031 4.359 1 93.19 132 GLY A CA 1
ATOM 1000 C C . GLY A 1 132 ? -4.344 20.172 3.105 1 93.19 132 GLY A C 1
ATOM 1001 O O . GLY A 1 132 ? -5.199 21.062 3.025 1 93.19 132 GLY A O 1
ATOM 1002 N N . LEU A 1 133 ? -4.023 19.469 2.105 1 92.19 133 LEU A N 1
ATOM 1003 C CA . LEU A 1 133 ? -4.84 19.516 0.897 1 92.19 133 LEU A CA 1
ATOM 1004 C C . LEU A 1 133 ? -6.113 18.703 1.069 1 92.19 133 LEU A C 1
ATOM 1006 O O . LEU A 1 133 ? -6.051 17.484 1.28 1 92.19 133 LEU A O 1
ATOM 1010 N N . LYS A 1 134 ? -7.16 19.703 1.047 1 78.69 134 LYS A N 1
ATOM 1011 C CA . LYS A 1 134 ? -8.438 19.016 1.243 1 78.69 134 LYS A CA 1
ATOM 1012 C C . LYS A 1 134 ? -9.18 18.844 -0.078 1 78.69 134 LYS A C 1
ATOM 1014 O O . LYS A 1 134 ? -8.805 19.453 -1.087 1 78.69 134 LYS A O 1
ATOM 1019 N N . LYS A 1 135 ? -9.922 17.875 -0.444 1 70.88 135 LYS A N 1
ATOM 1020 C CA . LYS A 1 135 ? -10.844 17.688 -1.56 1 70.88 135 LYS A CA 1
ATOM 1021 C C . LYS A 1 135 ? -10.219 16.844 -2.662 1 70.88 135 LYS A C 1
ATOM 1023 O O . LYS A 1 135 ? -10.25 17.219 -3.836 1 70.88 135 LYS A O 1
ATOM 1028 N N . ILE A 1 136 ? -9.617 15.875 -2.312 1 76.38 136 ILE A N 1
ATOM 1029 C CA . ILE A 1 136 ? -8.969 15.031 -3.314 1 76.38 136 ILE A CA 1
ATOM 1030 C C . ILE A 1 136 ? -9.945 13.961 -3.797 1 76.38 136 ILE A C 1
ATOM 1032 O O . ILE A 1 136 ? -9.734 13.336 -4.836 1 76.38 136 ILE A O 1
ATOM 1036 N N . GLU A 1 137 ? -11.055 13.914 -3.184 1 67.56 137 GLU A N 1
ATOM 1037 C CA . GLU A 1 137 ? -12 12.867 -3.551 1 67.56 137 GLU A CA 1
ATOM 1038 C C . GLU A 1 137 ? -12.516 13.062 -4.973 1 67.56 137 GLU A C 1
ATOM 1040 O O . GLU A 1 137 ? -12.75 14.195 -5.402 1 67.56 137 GLU A O 1
ATOM 1045 N N . GLY A 1 138 ? -12.578 11.945 -5.707 1 69.5 138 GLY A N 1
ATOM 1046 C CA . GLY A 1 138 ? -13.109 12.016 -7.055 1 69.5 138 GLY A CA 1
ATOM 1047 C C . GLY A 1 138 ? -12.062 12.344 -8.102 1 69.5 138 GLY A C 1
ATOM 1048 O O . GLY A 1 138 ? -12.367 12.422 -9.289 1 69.5 138 GLY A O 1
ATOM 1049 N N . ARG A 1 139 ? -10.906 12.547 -7.5 1 73.88 139 ARG A N 1
ATOM 1050 C CA . ARG A 1 139 ? -9.859 12.836 -8.477 1 73.88 139 ARG A CA 1
ATOM 1051 C C . ARG A 1 139 ? -9.109 11.562 -8.867 1 73.88 139 ARG A C 1
ATOM 1053 O O . ARG A 1 139 ? -8.617 10.844 -8 1 73.88 139 ARG A O 1
ATOM 1060 N N . GLY A 1 140 ? -9.266 11.18 -10.141 1 80.62 140 GLY A N 1
ATOM 1061 C CA . GLY A 1 140 ? -8.664 9.977 -10.703 1 80.62 140 GLY A CA 1
ATOM 1062 C C . GLY A 1 140 ? -9.641 9.141 -11.508 1 80.62 140 GLY A C 1
ATOM 1063 O O . GLY A 1 140 ? -10.859 9.273 -11.352 1 80.62 140 GLY A O 1
ATOM 1064 N N . LEU A 1 141 ? -9.133 8.281 -12.258 1 85.62 141 LEU A N 1
ATOM 1065 C CA . LEU A 1 141 ? -9.945 7.465 -13.148 1 85.62 141 LEU A CA 1
ATOM 1066 C C . LEU A 1 141 ? -10.703 6.398 -12.367 1 85.62 141 LEU A C 1
ATOM 1068 O O . LEU A 1 141 ? -11.891 6.176 -12.609 1 85.62 141 LEU A O 1
ATOM 1072 N N . ILE A 1 142 ? -9.938 5.695 -11.438 1 90.06 142 ILE A N 1
ATOM 1073 C CA . ILE A 1 142 ? -10.633 4.645 -10.695 1 90.06 142 ILE A CA 1
ATOM 1074 C C . ILE A 1 142 ? -10.383 4.82 -9.195 1 90.06 142 ILE A C 1
ATOM 1076 O O . ILE A 1 142 ? -9.234 4.836 -8.75 1 90.06 142 ILE A O 1
ATOM 1080 N N . GLU A 1 143 ? -11.461 4.922 -8.57 1 91.5 143 GLU A N 1
ATOM 1081 C CA . GLU A 1 143 ? -11.445 4.922 -7.105 1 91.5 143 GLU A CA 1
ATOM 1082 C C . GLU A 1 143 ? -11.68 3.518 -6.555 1 91.5 143 GLU A C 1
ATOM 1084 O O . GLU A 1 143 ? -11.594 2.533 -7.289 1 91.5 143 GLU A O 1
ATOM 1089 N N . ARG A 1 144 ? -11.766 3.418 -5.25 1 93.56 144 ARG A N 1
ATOM 1090 C CA . ARG A 1 144 ? -11.812 2.098 -4.629 1 93.56 144 ARG A CA 1
ATOM 1091 C C . ARG A 1 144 ? -13.039 1.317 -5.102 1 93.56 144 ARG A C 1
ATOM 1093 O O . ARG A 1 144 ? -12.945 0.122 -5.387 1 93.56 144 ARG A O 1
ATOM 1100 N N . GLY A 1 145 ? -14.219 2.023 -5.16 1 93.69 145 GLY A N 1
ATOM 1101 C CA . GLY A 1 145 ? -15.422 1.354 -5.633 1 93.69 145 GLY A CA 1
ATOM 1102 C C . GLY A 1 145 ? -15.266 0.758 -7.02 1 93.69 145 GLY A C 1
ATOM 1103 O O . GLY A 1 145 ? -15.648 -0.391 -7.25 1 93.69 145 GLY A O 1
ATOM 1104 N N . GLU A 1 146 ? -14.75 1.544 -7.922 1 96 146 GLU A N 1
ATOM 1105 C CA . GLU A 1 146 ? -14.5 1.081 -9.289 1 96 146 GLU A CA 1
ATOM 1106 C C . GLU A 1 146 ? -13.516 -0.086 -9.297 1 96 146 GLU A C 1
ATOM 1108 O O . GLU A 1 146 ? -13.656 -1.014 -10.102 1 96 146 GLU A O 1
ATOM 1113 N N . ARG A 1 147 ? -12.523 -0.029 -8.453 1 97.62 147 ARG A N 1
ATOM 1114 C CA . ARG A 1 147 ? -11.547 -1.112 -8.391 1 97.62 147 ARG A CA 1
ATOM 1115 C C . ARG A 1 147 ? -12.203 -2.414 -7.941 1 97.62 147 ARG A C 1
ATOM 1117 O O . ARG A 1 147 ? -11.883 -3.486 -8.461 1 97.62 147 ARG A O 1
ATOM 1124 N N . ILE A 1 148 ? -13.078 -2.334 -6.984 1 97.75 148 ILE A N 1
ATOM 1125 C CA . ILE A 1 148 ? -13.789 -3.514 -6.496 1 97.75 148 ILE A CA 1
ATOM 1126 C C . ILE A 1 148 ? -14.672 -4.078 -7.605 1 97.75 148 ILE A C 1
ATOM 1128 O O . ILE A 1 148 ? -14.742 -5.297 -7.793 1 97.75 148 ILE A O 1
ATOM 1132 N N . ILE A 1 149 ? -15.305 -3.199 -8.336 1 97.62 149 ILE A N 1
ATOM 1133 C CA . ILE A 1 149 ? -16.156 -3.621 -9.445 1 97.62 149 ILE A CA 1
ATOM 1134 C C . ILE A 1 149 ? -15.305 -4.328 -10.5 1 97.62 149 ILE A C 1
ATOM 1136 O O . ILE A 1 149 ? -15.703 -5.371 -11.023 1 97.62 149 ILE A O 1
ATOM 1140 N N . ILE A 1 150 ? -14.188 -3.748 -10.828 1 98.5 150 ILE A N 1
ATOM 1141 C CA . ILE A 1 150 ? -13.312 -4.359 -11.828 1 98.5 150 ILE A CA 1
ATOM 1142 C C . ILE A 1 150 ? -12.883 -5.746 -11.352 1 98.5 150 ILE A C 1
ATOM 1144 O O . ILE A 1 150 ? -12.852 -6.695 -12.133 1 98.5 150 ILE A O 1
ATOM 1148 N N . LEU A 1 151 ? -12.555 -5.875 -10.094 1 98.69 151 LEU A N 1
ATOM 1149 C CA . LEU A 1 151 ? -12.172 -7.172 -9.539 1 98.69 151 LEU A CA 1
ATOM 1150 C C . LEU A 1 151 ? -13.328 -8.156 -9.641 1 98.69 151 LEU A C 1
ATOM 1152 O O . LEU A 1 151 ? -13.117 -9.344 -9.922 1 98.69 151 LEU A O 1
ATOM 1156 N N . PHE A 1 152 ? -14.531 -7.637 -9.375 1 98.25 152 PHE A N 1
ATOM 1157 C CA . PHE A 1 152 ? -15.727 -8.461 -9.531 1 98.25 152 PHE A CA 1
ATOM 1158 C C . PHE A 1 152 ? -15.836 -8.984 -10.961 1 98.25 152 PHE A C 1
ATOM 1160 O O . PHE A 1 152 ? -16.094 -10.172 -11.172 1 98.25 152 PHE A O 1
ATOM 1167 N N . VAL A 1 153 ? -15.656 -8.141 -11.875 1 98.69 153 VAL A N 1
ATOM 1168 C CA . VAL A 1 153 ? -15.742 -8.508 -13.281 1 98.69 153 VAL A CA 1
ATOM 1169 C C . VAL A 1 153 ? -14.648 -9.516 -13.625 1 98.69 153 VAL A C 1
ATOM 1171 O O . VAL A 1 153 ? -14.891 -10.484 -14.352 1 98.69 153 VAL A O 1
ATOM 1174 N N . ILE A 1 154 ? -13.445 -9.312 -13.141 1 98.75 154 ILE A N 1
ATOM 1175 C CA . ILE A 1 154 ? -12.336 -10.227 -13.375 1 98.75 154 ILE A CA 1
ATOM 1176 C C . ILE A 1 154 ? -12.703 -11.625 -12.891 1 98.75 154 ILE A C 1
ATOM 1178 O O . ILE A 1 154 ? -12.531 -12.609 -13.617 1 98.75 154 ILE A O 1
ATOM 1182 N N . LEU A 1 155 ? -13.25 -11.711 -11.711 1 98.44 155 LEU A N 1
ATOM 1183 C CA . LEU A 1 155 ? -13.625 -13.008 -11.156 1 98.44 155 LEU A CA 1
ATOM 1184 C C . LEU A 1 155 ? -14.758 -13.641 -11.961 1 98.44 155 LEU A C 1
ATOM 1186 O O . LEU A 1 155 ? -14.734 -14.836 -12.242 1 98.44 155 LEU A O 1
ATOM 1190 N N . LEU A 1 156 ? -15.75 -12.859 -12.289 1 98.44 156 LEU A N 1
ATOM 1191 C CA . LEU A 1 156 ? -16.891 -13.352 -13.055 1 98.44 156 LEU A CA 1
ATOM 1192 C C . LEU A 1 156 ? -16.438 -13.922 -14.398 1 98.44 156 LEU A C 1
ATOM 1194 O O . LEU A 1 156 ? -16.828 -15.031 -14.766 1 98.44 156 LEU A O 1
ATOM 1198 N N . VAL A 1 157 ? -15.648 -13.156 -15.086 1 98.5 157 VAL A N 1
ATOM 1199 C CA . VAL A 1 157 ? -15.188 -13.555 -16.406 1 98.5 157 VAL A CA 1
ATOM 1200 C C . VAL A 1 157 ? -14.266 -14.766 -16.297 1 98.5 157 VAL A C 1
ATOM 1202 O O . VAL A 1 157 ? -14.227 -15.617 -17.188 1 98.5 157 VAL A O 1
ATOM 1205 N N . SER A 1 158 ? -13.547 -14.883 -15.18 1 97.75 158 SER A N 1
ATOM 1206 C CA . SER A 1 158 ? -12.617 -15.992 -14.984 1 97.75 158 SER A CA 1
ATOM 1207 C C . SER A 1 158 ? -13.344 -17.328 -14.945 1 97.75 158 SER A C 1
ATOM 1209 O O . SER A 1 158 ? -12.75 -18.375 -15.203 1 97.75 158 SER A O 1
ATOM 1211 N N . ILE A 1 159 ? -14.656 -17.344 -14.562 1 96.62 159 ILE A N 1
ATOM 1212 C CA . ILE A 1 159 ? -15.469 -18.562 -14.523 1 96.62 159 ILE A CA 1
ATOM 1213 C C . ILE A 1 159 ? -15.594 -19.141 -15.93 1 96.62 159 ILE A C 1
ATOM 1215 O O . ILE A 1 159 ? -15.633 -20.359 -16.094 1 96.62 159 ILE A O 1
ATOM 1219 N N . PHE A 1 160 ? -15.57 -18.234 -16.906 1 96.94 160 PHE A N 1
ATOM 1220 C CA . PHE A 1 160 ? -15.766 -18.656 -18.281 1 96.94 160 PHE A CA 1
ATOM 1221 C C . PHE A 1 160 ? -14.438 -18.766 -19.016 1 96.94 160 PHE A C 1
ATOM 1223 O O . PHE A 1 160 ? -14.234 -19.656 -19.828 1 96.94 160 PHE A O 1
ATOM 1230 N N . SER A 1 161 ? -13.609 -17.812 -18.812 1 97.5 161 SER A N 1
ATOM 1231 C CA . SER A 1 161 ? -12.32 -17.781 -19.5 1 97.5 161 SER A CA 1
ATOM 1232 C C . SER A 1 161 ? -11.258 -17.078 -18.672 1 97.5 161 SER A C 1
ATOM 1234 O O . SER A 1 161 ? -11.281 -15.859 -18.516 1 97.5 161 SER A O 1
ATOM 1236 N N . VAL A 1 162 ? -10.273 -17.812 -18.266 1 95.5 162 VAL A N 1
ATOM 1237 C CA . VAL A 1 162 ? -9.18 -17.266 -17.469 1 95.5 162 VAL A CA 1
ATOM 1238 C C . VAL A 1 162 ? -8.352 -16.312 -18.328 1 95.5 162 VAL A C 1
ATOM 1240 O O . VAL A 1 162 ? -7.871 -15.281 -17.828 1 95.5 162 VAL A O 1
ATOM 1243 N N . LEU A 1 163 ? -8.219 -16.625 -19.609 1 97.31 163 LEU A N 1
ATOM 1244 C CA . LEU A 1 163 ? -7.414 -15.82 -20.516 1 97.31 163 LEU A CA 1
ATOM 1245 C C . LEU A 1 163 ? -8.008 -14.422 -20.656 1 97.31 163 LEU A C 1
ATOM 1247 O O . LEU A 1 163 ? -7.285 -13.422 -20.547 1 97.31 163 LEU A O 1
ATOM 1251 N N . ILE A 1 164 ? -9.258 -14.289 -20.906 1 98.5 164 ILE A N 1
ATOM 1252 C CA . ILE A 1 164 ? -9.922 -13 -21.047 1 98.5 164 ILE A CA 1
ATOM 1253 C C . ILE A 1 164 ? -9.828 -12.227 -19.734 1 98.5 164 ILE A C 1
ATOM 1255 O O . ILE A 1 164 ? -9.594 -11.016 -19.719 1 98.5 164 ILE A O 1
ATOM 1259 N N . SER A 1 165 ? -10.023 -12.922 -18.609 1 98.62 165 SER A N 1
ATOM 1260 C CA . SER A 1 165 ? -9.922 -12.281 -17.297 1 98.62 165 SER A CA 1
ATOM 1261 C C . SER A 1 165 ? -8.516 -11.742 -17.062 1 98.62 165 SER A C 1
ATOM 1263 O O . SER A 1 165 ? -8.344 -10.719 -16.391 1 98.62 165 SER A O 1
ATOM 1265 N N . LEU A 1 166 ? -7.527 -12.445 -17.578 1 98.62 166 LEU A N 1
ATOM 1266 C CA . LEU A 1 166 ? -6.148 -11.984 -17.469 1 98.62 166 LEU A CA 1
ATOM 1267 C C . LEU A 1 166 ? -5.953 -10.664 -18.203 1 98.62 166 LEU A C 1
ATOM 1269 O O . LEU A 1 166 ? -5.293 -9.758 -17.703 1 98.62 166 LEU A O 1
ATOM 1273 N N . TYR A 1 167 ? -6.527 -10.516 -19.359 1 98.75 167 TYR A N 1
ATOM 1274 C CA . TYR A 1 167 ? -6.438 -9.266 -20.109 1 98.75 167 TYR A CA 1
ATOM 1275 C C . TYR A 1 167 ? -7.121 -8.125 -19.359 1 98.75 167 TYR A C 1
ATOM 1277 O O . TYR A 1 167 ? -6.629 -6.996 -19.359 1 98.75 167 TYR A O 1
ATOM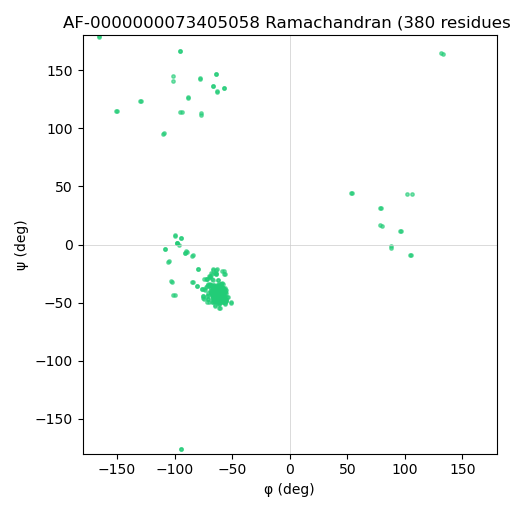 1285 N N . ILE A 1 168 ? -8.227 -8.414 -18.703 1 98.88 168 ILE A N 1
ATOM 1286 C CA . ILE A 1 168 ? -8.922 -7.41 -17.906 1 98.88 168 ILE A CA 1
ATOM 1287 C C . ILE A 1 168 ? -8.047 -6.996 -16.719 1 98.88 168 ILE A C 1
ATOM 1289 O O . ILE A 1 168 ? -8 -5.816 -16.359 1 98.88 168 ILE A O 1
ATOM 1293 N N . ALA A 1 169 ? -7.359 -7.969 -16.172 1 98.88 169 ALA A N 1
ATOM 1294 C CA . ALA A 1 169 ? -6.465 -7.664 -15.062 1 98.88 169 ALA A CA 1
ATOM 1295 C C . ALA A 1 169 ? -5.328 -6.75 -15.5 1 98.88 169 ALA A C 1
ATOM 1297 O O . ALA A 1 169 ? -4.91 -5.863 -14.758 1 98.88 169 ALA A O 1
ATOM 1298 N N . TYR A 1 170 ? -4.805 -6.941 -16.719 1 98.88 170 TYR A N 1
ATOM 1299 C CA . TYR A 1 170 ? -3.781 -6.047 -17.25 1 98.88 170 TYR A CA 1
ATOM 1300 C C . TYR A 1 170 ? -4.34 -4.645 -17.469 1 98.88 170 TYR A C 1
ATOM 1302 O O . TYR A 1 170 ? -3.654 -3.652 -17.219 1 98.88 170 TYR A O 1
ATOM 1310 N N . ILE A 1 171 ? -5.523 -4.559 -17.922 1 98.81 171 ILE A N 1
ATOM 1311 C CA . ILE A 1 171 ? -6.188 -3.268 -18.078 1 98.81 171 ILE A CA 1
ATOM 1312 C C . ILE A 1 171 ? -6.363 -2.604 -16.719 1 98.81 171 ILE A C 1
ATOM 1314 O O . ILE A 1 171 ? -6.152 -1.396 -16.578 1 98.81 171 ILE A O 1
ATOM 1318 N N . PHE A 1 172 ? -6.773 -3.387 -15.75 1 98.81 172 PHE A N 1
ATOM 1319 C CA . PHE A 1 172 ? -6.906 -2.912 -14.375 1 98.81 172 PHE A CA 1
ATOM 1320 C C . PHE A 1 172 ? -5.602 -2.295 -13.891 1 98.81 172 PHE A C 1
ATOM 1322 O O . PHE A 1 172 ? -5.605 -1.226 -13.273 1 98.81 172 PHE A O 1
ATOM 1329 N N . LEU A 1 173 ? -4.504 -2.971 -14.164 1 98.88 173 LEU A N 1
ATOM 1330 C CA . LEU A 1 173 ? -3.199 -2.457 -13.758 1 98.88 173 LEU A CA 1
ATOM 1331 C C . LEU A 1 173 ? -2.902 -1.13 -14.453 1 98.88 173 LEU A C 1
ATOM 1333 O O . LEU A 1 173 ? -2.449 -0.18 -13.805 1 98.88 173 LEU A O 1
ATOM 1337 N N . ILE A 1 174 ? -3.146 -1.048 -15.734 1 98.69 174 ILE A N 1
ATOM 1338 C CA . ILE A 1 174 ? -2.887 0.163 -16.516 1 98.69 174 ILE A CA 1
ATOM 1339 C C . ILE A 1 174 ? -3.725 1.315 -15.961 1 98.69 174 ILE A C 1
ATOM 1341 O O . ILE A 1 174 ? -3.207 2.41 -15.727 1 98.69 174 ILE A O 1
ATOM 1345 N N . LEU A 1 175 ? -5.008 1.056 -15.719 1 98.44 175 LEU A N 1
ATOM 1346 C CA . LEU A 1 175 ? -5.906 2.074 -15.18 1 98.44 175 LEU A CA 1
ATOM 1347 C C . LEU A 1 175 ? -5.441 2.533 -13.797 1 98.44 175 LEU A C 1
ATOM 1349 O O . LEU A 1 175 ? -5.566 3.711 -13.461 1 98.44 175 LEU A O 1
ATOM 1353 N N . SER A 1 176 ? -4.973 1.602 -13.016 1 98.56 176 SER A N 1
ATOM 1354 C CA . SER A 1 176 ? -4.488 1.936 -11.68 1 98.56 176 SER A CA 1
ATOM 1355 C C . SER A 1 176 ? -3.229 2.793 -11.75 1 98.56 176 SER A C 1
ATOM 1357 O O . SER A 1 176 ? -3.07 3.736 -10.969 1 98.56 176 SER A O 1
ATOM 1359 N N . ILE A 1 177 ? -2.305 2.473 -12.672 1 98.56 177 ILE A N 1
ATOM 1360 C CA . ILE A 1 177 ? -1.081 3.248 -12.852 1 98.56 177 ILE A CA 1
ATOM 1361 C C . ILE A 1 177 ? -1.431 4.664 -13.305 1 98.56 177 ILE A C 1
ATOM 1363 O O . ILE A 1 177 ? -0.894 5.641 -12.773 1 98.56 177 ILE A O 1
ATOM 1367 N N . VAL A 1 178 ? -2.301 4.75 -14.227 1 98.12 178 VAL A N 1
ATOM 1368 C CA . VAL A 1 178 ? -2.736 6.051 -14.719 1 98.12 178 VAL A CA 1
ATOM 1369 C C . VAL A 1 178 ? -3.357 6.855 -13.586 1 98.12 178 VAL A C 1
ATOM 1371 O O . VAL A 1 178 ? -3.121 8.062 -13.469 1 98.12 178 VAL A O 1
ATOM 1374 N N . THR A 1 179 ? -4.168 6.238 -12.734 1 97.69 179 THR A N 1
ATOM 1375 C CA . THR A 1 179 ? -4.801 6.906 -11.602 1 97.69 179 THR A CA 1
ATOM 1376 C C . THR A 1 179 ? -3.75 7.434 -10.633 1 97.69 179 THR A C 1
ATOM 1378 O O . THR A 1 179 ? -3.877 8.547 -10.117 1 97.69 179 THR A O 1
ATOM 1381 N N . VAL A 1 180 ? -2.752 6.645 -10.352 1 98.12 180 VAL A N 1
ATOM 1382 C CA . VAL A 1 180 ? -1.67 7.074 -9.477 1 98.12 180 VAL A CA 1
ATOM 1383 C C . VAL A 1 180 ? -0.994 8.312 -10.055 1 98.12 180 VAL A C 1
ATOM 1385 O O . VAL A 1 180 ? -0.739 9.281 -9.336 1 98.12 180 VAL A O 1
ATOM 1388 N N . ILE A 1 181 ? -0.708 8.289 -11.344 1 97.62 181 ILE A N 1
ATOM 1389 C CA . ILE A 1 181 ? -0.023 9.391 -12.008 1 97.62 181 ILE A CA 1
ATOM 1390 C C . ILE A 1 181 ? -0.905 10.633 -11.992 1 97.62 181 ILE A C 1
ATOM 1392 O O . ILE A 1 181 ? -0.443 11.727 -11.641 1 97.62 181 ILE A O 1
ATOM 1396 N N . GLN A 1 182 ? -2.143 10.477 -12.289 1 96.75 182 GLN A N 1
ATOM 1397 C CA . GLN A 1 182 ? -3.088 11.586 -12.297 1 96.75 182 GLN A CA 1
ATOM 1398 C C . GLN A 1 182 ? -3.197 12.227 -10.914 1 96.75 182 GLN A C 1
ATOM 1400 O O . GLN A 1 182 ? -3.146 13.453 -10.789 1 96.75 182 GLN A O 1
ATOM 1405 N N . ARG A 1 183 ? -3.377 11.43 -9.953 1 96.12 183 ARG A N 1
ATOM 1406 C CA . ARG A 1 183 ? -3.525 11.922 -8.586 1 96.12 183 ARG A CA 1
ATOM 1407 C C . ARG A 1 183 ? -2.246 12.594 -8.102 1 96.12 183 ARG A C 1
ATOM 1409 O O . ARG A 1 183 ? -2.295 13.625 -7.426 1 96.12 183 ARG A O 1
ATOM 1416 N N . PHE A 1 184 ? -1.139 11.992 -8.398 1 97.06 184 PHE A N 1
ATOM 1417 C CA . PHE A 1 184 ? 0.15 12.555 -8.008 1 97.06 184 PHE A CA 1
ATOM 1418 C C . PHE A 1 184 ? 0.34 13.945 -8.594 1 97.06 184 PHE A C 1
ATOM 1420 O O . PHE A 1 184 ? 0.689 14.883 -7.871 1 97.06 184 PHE A O 1
ATOM 1427 N N . ILE A 1 185 ? 0.083 14.062 -9.891 1 96.31 185 ILE A N 1
ATOM 1428 C CA . ILE A 1 185 ? 0.282 15.336 -10.578 1 96.31 185 ILE A CA 1
ATOM 1429 C C . ILE A 1 185 ? -0.66 16.391 -10.008 1 96.31 185 ILE A C 1
ATOM 1431 O O . ILE A 1 185 ? -0.24 17.516 -9.703 1 96.31 185 ILE A O 1
ATOM 1435 N N . TYR A 1 186 ? -1.887 16 -9.797 1 95.5 186 TYR A N 1
ATOM 1436 C CA . TYR A 1 186 ? -2.867 16.938 -9.242 1 95.5 186 TYR A CA 1
ATOM 1437 C C . TYR A 1 186 ? -2.441 17.406 -7.863 1 95.5 186 TYR A C 1
ATOM 1439 O O . TYR A 1 186 ? -2.426 18.609 -7.594 1 95.5 186 TYR A O 1
ATOM 1447 N N . ILE A 1 187 ? -2.072 16.484 -6.992 1 96.19 187 ILE A N 1
ATOM 1448 C CA . ILE A 1 187 ? -1.724 16.812 -5.613 1 96.19 187 ILE A CA 1
ATOM 1449 C C . ILE A 1 187 ? -0.443 17.641 -5.586 1 96.19 187 ILE A C 1
ATOM 1451 O O . ILE A 1 187 ? -0.372 18.656 -4.891 1 96.19 187 ILE A O 1
ATOM 1455 N N . TYR A 1 188 ? 0.54 17.234 -6.379 1 96 188 TYR A N 1
ATOM 1456 C CA . TYR A 1 188 ? 1.839 17.906 -6.387 1 96 188 TYR A CA 1
ATOM 1457 C C . TYR A 1 188 ? 1.7 19.359 -6.773 1 96 188 TYR A C 1
ATOM 1459 O O . TYR A 1 188 ? 2.311 20.234 -6.152 1 96 188 TYR A O 1
ATOM 1467 N N . PHE A 1 189 ? 0.813 19.703 -7.707 1 95.19 189 PHE A N 1
ATOM 1468 C CA . PHE A 1 189 ? 0.72 21.062 -8.227 1 95.19 189 PHE A CA 1
ATOM 1469 C C . PHE A 1 189 ? -0.277 21.891 -7.418 1 95.19 189 PHE A C 1
ATOM 1471 O O . PHE A 1 189 ? -0.354 23.109 -7.57 1 95.19 189 PHE A O 1
ATOM 1478 N N . ASN A 1 190 ? -1.019 21.266 -6.484 1 94.38 190 ASN A N 1
ATOM 1479 C CA . ASN A 1 190 ? -1.979 22 -5.668 1 94.38 190 ASN A CA 1
ATOM 1480 C C . ASN A 1 190 ? -1.5 22.141 -4.223 1 94.38 190 ASN A C 1
ATOM 1482 O O . ASN A 1 190 ? -2.186 22.734 -3.393 1 94.38 190 ASN A O 1
ATOM 1486 N N . LEU A 1 191 ? -0.393 21.531 -3.982 1 92.81 191 LEU A N 1
ATOM 1487 C CA . LEU A 1 191 ? 0.216 21.734 -2.674 1 92.81 191 LEU A CA 1
ATOM 1488 C C . LEU A 1 191 ? 0.933 23.078 -2.613 1 92.81 191 LEU A C 1
ATOM 1490 O O . LEU A 1 191 ? 1.45 23.562 -3.625 1 92.81 191 LEU A O 1
ATOM 1494 N N . SER A 1 192 ? 0.871 23.812 -1.397 1 79.44 192 SER A N 1
ATOM 1495 C CA . SER A 1 192 ? 1.479 25.125 -1.19 1 79.44 192 SER A CA 1
ATOM 1496 C C . SER A 1 192 ? 2.982 25.016 -0.962 1 79.44 192 SER A C 1
ATOM 1498 O O . SER A 1 192 ? 3.463 23.984 -0.47 1 79.44 192 SER A O 1
ATOM 1500 N N . MET B 1 1 ? 16.5 4.055 20.391 1 33.69 1 MET B N 1
ATOM 1501 C CA . MET B 1 1 ? 17.609 3.518 19.625 1 33.69 1 MET B CA 1
ATOM 1502 C C . MET B 1 1 ? 17.672 4.152 18.234 1 33.69 1 MET B C 1
ATOM 1504 O O . MET B 1 1 ? 18.75 4.5 17.75 1 33.69 1 MET B O 1
ATOM 1508 N N . LEU B 1 2 ? 16.438 4.273 17.625 1 41.31 2 LEU B N 1
ATOM 1509 C CA . LEU B 1 2 ? 16.359 4.773 16.266 1 41.31 2 LEU B CA 1
ATOM 1510 C C . LEU B 1 2 ? 16.734 6.25 16.203 1 41.31 2 LEU B C 1
ATOM 1512 O O . LEU B 1 2 ? 17.219 6.727 15.172 1 41.31 2 LEU B O 1
ATOM 1516 N N . THR B 1 3 ? 16.547 6.832 17.328 1 41.72 3 THR B N 1
ATOM 1517 C CA . THR B 1 3 ? 16.984 8.227 17.406 1 41.72 3 THR B CA 1
ATOM 1518 C C . THR B 1 3 ? 18.5 8.32 17.312 1 41.72 3 THR B C 1
ATOM 1520 O O . THR B 1 3 ? 19.031 9.273 16.734 1 41.72 3 THR B O 1
ATOM 1523 N N . ARG B 1 4 ? 19.094 7.426 18.047 1 37.84 4 ARG B N 1
ATOM 1524 C CA . ARG B 1 4 ? 20.562 7.441 18.062 1 37.84 4 ARG B CA 1
ATOM 1525 C C . ARG B 1 4 ? 21.141 7.086 16.703 1 37.84 4 ARG B C 1
ATOM 1527 O O . ARG B 1 4 ? 22.125 7.664 16.266 1 37.84 4 ARG B O 1
ATOM 1534 N N . ILE B 1 5 ? 20.641 6.086 15.961 1 45.91 5 ILE B N 1
ATOM 1535 C CA . ILE B 1 5 ? 21.094 5.73 14.625 1 45.91 5 ILE B CA 1
ATOM 1536 C C . ILE B 1 5 ? 20.859 6.906 13.672 1 45.91 5 ILE B C 1
ATOM 1538 O O . ILE B 1 5 ? 21.688 7.172 12.805 1 45.91 5 ILE B O 1
ATOM 1542 N N . ARG B 1 6 ? 19.812 7.613 13.922 1 48.16 6 ARG B N 1
ATOM 1543 C CA . ARG B 1 6 ? 19.562 8.828 13.156 1 48.16 6 ARG B CA 1
ATOM 1544 C C . ARG B 1 6 ? 20.656 9.867 13.383 1 48.16 6 ARG B C 1
ATOM 1546 O O . ARG B 1 6 ? 21.094 10.516 12.438 1 48.16 6 ARG B O 1
ATOM 1553 N N . LYS B 1 7 ? 21.125 9.867 14.602 1 50.84 7 LYS B N 1
ATOM 1554 C CA . LYS B 1 7 ? 22.188 10.805 14.922 1 50.84 7 LYS B CA 1
ATOM 1555 C C . LYS B 1 7 ? 23.5 10.383 14.273 1 50.84 7 LYS B C 1
ATOM 1557 O O . LYS B 1 7 ? 24.25 11.219 13.758 1 50.84 7 LYS B O 1
ATOM 1562 N N . GLN B 1 8 ? 23.797 9.078 14.375 1 47.38 8 GLN B N 1
ATOM 1563 C CA . GLN B 1 8 ? 25.016 8.586 13.758 1 47.38 8 GLN B CA 1
ATOM 1564 C C . GLN B 1 8 ? 24.938 8.617 12.234 1 47.38 8 GLN B C 1
ATOM 1566 O O . GLN B 1 8 ? 25.922 8.914 11.555 1 47.38 8 GLN B O 1
ATOM 1571 N N . SER B 1 9 ? 23.75 8.258 11.578 1 60.22 9 SER B N 1
ATOM 1572 C CA . SER B 1 9 ? 23.531 8.383 10.141 1 60.22 9 SER B CA 1
ATOM 1573 C C . SER B 1 9 ? 23.688 9.828 9.68 1 60.22 9 SER B C 1
ATOM 1575 O O . SER B 1 9 ? 24.172 10.094 8.586 1 60.22 9 SER B O 1
ATOM 1577 N N . LYS B 1 10 ? 23.531 10.695 10.578 1 64.38 10 LYS B N 1
ATOM 1578 C CA . LYS B 1 10 ? 23.656 12.117 10.289 1 64.38 10 LYS B CA 1
ATOM 1579 C C . LYS B 1 10 ? 25.109 12.516 10.102 1 64.38 10 LYS B C 1
ATOM 1581 O O . LYS B 1 10 ? 25.438 13.336 9.234 1 64.38 10 LYS B O 1
ATOM 1586 N N . LYS B 1 11 ? 25.953 11.812 10.766 1 73.81 11 LYS B N 1
ATOM 1587 C CA . LYS B 1 11 ? 27.359 12.172 10.656 1 73.81 11 LYS B CA 1
ATOM 1588 C C . LYS B 1 11 ? 27.922 11.797 9.289 1 73.81 11 LYS B C 1
ATOM 1590 O O . LYS B 1 11 ? 28.734 12.539 8.719 1 73.81 11 LYS B O 1
ATOM 1595 N N . ILE B 1 12 ? 27.484 10.742 8.773 1 81.19 12 ILE B N 1
ATOM 1596 C CA . ILE B 1 12 ? 27.984 10.289 7.48 1 81.19 12 ILE B CA 1
ATOM 1597 C C . ILE B 1 12 ? 27.219 10.969 6.355 1 81.19 12 ILE B C 1
ATOM 1599 O O . ILE B 1 12 ? 27.781 11.305 5.316 1 81.19 12 ILE B O 1
ATOM 1603 N N . LEU B 1 13 ? 26.047 11.242 6.547 1 87.44 13 LEU B N 1
ATOM 1604 C CA . LEU B 1 13 ? 25.188 11.781 5.508 1 87.44 13 LEU B CA 1
ATOM 1605 C C . LEU B 1 13 ? 25.422 13.273 5.316 1 87.44 13 LEU B C 1
ATOM 1607 O O . LEU B 1 13 ? 25.25 13.797 4.215 1 87.44 13 LEU B O 1
ATOM 1611 N N . LEU B 1 14 ? 25.969 13.898 6.301 1 90.19 14 LEU B N 1
ATOM 1612 C CA . LEU B 1 14 ? 26.094 15.352 6.305 1 90.19 14 LEU B CA 1
ATOM 1613 C C . LEU B 1 14 ? 27.125 15.82 5.285 1 90.19 14 LEU B C 1
ATOM 1615 O O . LEU B 1 14 ? 26.828 16.672 4.445 1 90.19 14 LEU B O 1
ATOM 1619 N N . PRO B 1 15 ? 28.281 15.203 5.34 1 92.75 15 PRO B N 1
ATOM 1620 C CA . PRO B 1 15 ? 29.266 15.664 4.355 1 92.75 15 PRO B CA 1
ATOM 1621 C C . PRO B 1 15 ? 28.844 15.367 2.918 1 92.75 15 PRO B C 1
ATOM 1623 O O . PRO B 1 15 ? 29.125 16.156 2.014 1 92.75 15 PRO B O 1
ATOM 1626 N N . ILE B 1 16 ? 28.25 14.297 2.662 1 94.56 16 ILE B N 1
ATOM 1627 C CA . ILE B 1 16 ? 27.781 13.938 1.324 1 94.56 16 ILE B CA 1
ATOM 1628 C C . ILE B 1 16 ? 26.688 14.891 0.877 1 94.56 16 ILE B C 1
ATOM 1630 O O . ILE B 1 16 ? 26.688 15.352 -0.269 1 94.56 16 ILE B O 1
ATOM 1634 N N . ALA B 1 17 ? 25.797 15.109 1.725 1 95.06 17 ALA B N 1
ATOM 1635 C CA . ALA B 1 17 ? 24.719 16.047 1.432 1 95.06 17 ALA B CA 1
ATOM 1636 C C . ALA B 1 17 ? 25.266 17.422 1.077 1 95.06 17 ALA B C 1
ATOM 1638 O O . ALA B 1 17 ? 24.812 18.047 0.117 1 95.06 17 ALA B O 1
ATOM 1639 N N . ARG B 1 18 ? 26.25 17.891 1.84 1 95 18 ARG B N 1
ATOM 1640 C CA . ARG B 1 18 ? 26.859 19.188 1.588 1 95 18 ARG B CA 1
ATOM 1641 C C . ARG B 1 18 ? 27.547 19.219 0.227 1 95 18 ARG B C 1
ATOM 1643 O O . ARG B 1 18 ? 27.484 20.219 -0.486 1 95 18 ARG B O 1
ATOM 1650 N N . ALA B 1 19 ? 28.172 18.172 -0.026 1 96.06 19 ALA B N 1
ATOM 1651 C CA . ALA B 1 19 ? 28.859 18.078 -1.318 1 96.06 19 ALA B CA 1
ATOM 1652 C C . ALA B 1 19 ? 27.844 18.141 -2.467 1 96.06 19 ALA B C 1
ATOM 1654 O O . ALA B 1 19 ? 28.109 18.797 -3.486 1 96.06 19 ALA B O 1
ATOM 1655 N N . LEU B 1 20 ? 26.734 17.516 -2.369 1 95.94 20 LEU B N 1
ATOM 1656 C CA . LEU B 1 20 ? 25.703 17.5 -3.4 1 95.94 20 LEU B CA 1
ATOM 1657 C C . LEU B 1 20 ? 25.094 18.891 -3.576 1 95.94 20 LEU B C 1
ATOM 1659 O O . LEU B 1 20 ? 24.797 19.312 -4.699 1 95.94 20 LEU B O 1
ATOM 1663 N N . ILE B 1 21 ? 24.969 19.531 -2.498 1 94.44 21 ILE B N 1
ATOM 1664 C CA . ILE B 1 21 ? 24.422 20.891 -2.537 1 94.44 21 ILE B CA 1
ATOM 1665 C C . ILE B 1 21 ? 25.391 21.812 -3.283 1 94.44 21 ILE B C 1
ATOM 1667 O O . ILE B 1 21 ? 24.969 22.656 -4.066 1 94.44 21 ILE B O 1
ATOM 1671 N N . LYS B 1 22 ? 26.625 21.594 -2.982 1 95.69 22 LYS B N 1
ATOM 1672 C CA . LYS B 1 22 ? 27.656 22.406 -3.604 1 95.69 22 LYS B CA 1
ATOM 1673 C C . LYS B 1 22 ? 27.625 22.266 -5.125 1 95.69 22 LYS B C 1
ATOM 1675 O O . LYS B 1 22 ? 27.906 23.234 -5.844 1 95.69 22 LYS B O 1
ATOM 1680 N N . ILE B 1 23 ? 27.297 21.141 -5.586 1 96.75 23 ILE B N 1
ATOM 1681 C CA . ILE B 1 23 ? 27.266 20.938 -7.031 1 96.75 23 ILE B CA 1
ATOM 1682 C C . ILE B 1 23 ? 25.859 21.172 -7.562 1 96.75 23 ILE B C 1
ATOM 1684 O O . ILE B 1 23 ? 25.531 20.75 -8.68 1 96.75 23 ILE B O 1
ATOM 1688 N N . LYS B 1 24 ? 24.922 21.594 -6.828 1 95.88 24 LYS B N 1
ATOM 1689 C CA . LYS B 1 24 ? 23.609 22.109 -7.184 1 95.88 24 LYS B CA 1
ATOM 1690 C C . LYS B 1 24 ? 22.641 20.969 -7.504 1 95.88 24 LYS B C 1
ATOM 1692 O O . LYS B 1 24 ? 21.828 21.078 -8.422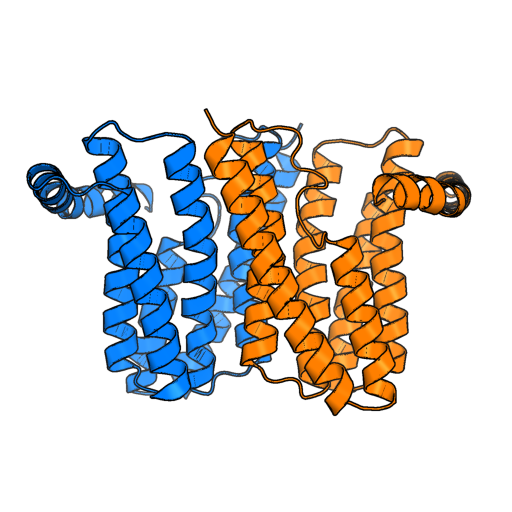 1 95.88 24 LYS B O 1
ATOM 1697 N N . ILE B 1 25 ? 22.828 19.906 -6.883 1 97 25 ILE B N 1
ATOM 1698 C CA . ILE B 1 25 ? 21.859 18.812 -6.996 1 97 25 ILE B CA 1
ATOM 1699 C C . ILE B 1 25 ? 20.766 18.969 -5.941 1 97 25 ILE B C 1
ATOM 1701 O O . ILE B 1 25 ? 21.062 19.094 -4.746 1 97 25 ILE B O 1
ATOM 1705 N N . ASN B 1 26 ? 19.578 18.969 -6.414 1 96.38 26 ASN B N 1
ATOM 1706 C CA . ASN B 1 26 ? 18.5 19.188 -5.457 1 96.38 26 ASN B CA 1
ATOM 1707 C C . ASN B 1 26 ? 17.906 17.875 -4.957 1 96.38 26 ASN B C 1
ATOM 1709 O O . ASN B 1 26 ? 18.172 16.812 -5.523 1 96.38 26 ASN B O 1
ATOM 1713 N N . ALA B 1 27 ? 17.172 17.953 -3.961 1 97.69 27 ALA B N 1
ATOM 1714 C CA . ALA B 1 27 ? 16.609 16.797 -3.27 1 97.69 27 ALA B CA 1
ATOM 1715 C C . ALA B 1 27 ? 15.68 16 -4.191 1 97.69 27 ALA B C 1
ATOM 1717 O O . ALA B 1 27 ? 15.695 14.773 -4.188 1 97.69 27 ALA B O 1
ATOM 1718 N N . ASN B 1 28 ? 14.898 16.641 -5.008 1 97.69 28 ASN B N 1
ATOM 1719 C CA . ASN B 1 28 ? 13.961 15.984 -5.91 1 97.69 28 ASN B CA 1
ATOM 1720 C C . ASN B 1 28 ? 14.688 15.109 -6.93 1 97.69 28 ASN B C 1
ATOM 1722 O O . ASN B 1 28 ? 14.219 14.016 -7.262 1 97.69 28 ASN B O 1
ATOM 1726 N N . THR B 1 29 ? 15.75 15.656 -7.449 1 98 29 THR B N 1
ATOM 1727 C CA . THR B 1 29 ? 16.547 14.883 -8.391 1 98 29 THR B CA 1
ATOM 1728 C C . THR B 1 29 ? 17.047 13.594 -7.746 1 98 29 THR B C 1
ATOM 1730 O O . THR B 1 29 ? 17.016 12.531 -8.367 1 98 29 THR B O 1
ATOM 1733 N N . ILE B 1 30 ? 17.5 13.695 -6.547 1 98.44 30 ILE B N 1
ATOM 1734 C CA . ILE B 1 30 ? 18 12.539 -5.812 1 98.44 30 ILE B CA 1
ATOM 1735 C C . ILE B 1 30 ? 16.875 11.523 -5.613 1 98.44 30 ILE B C 1
ATOM 1737 O O . ILE B 1 30 ? 17.078 10.32 -5.797 1 98.44 30 ILE B O 1
ATOM 1741 N N . THR B 1 31 ? 15.734 11.992 -5.25 1 98.5 31 THR B N 1
ATOM 1742 C CA . THR B 1 31 ? 14.57 11.133 -5.066 1 98.5 31 THR B CA 1
ATOM 1743 C C . THR B 1 31 ? 14.242 10.383 -6.352 1 98.5 31 THR B C 1
ATOM 1745 O O . THR B 1 31 ? 13.992 9.172 -6.328 1 98.5 31 THR B O 1
ATOM 1748 N N . PHE B 1 32 ? 14.32 11.07 -7.488 1 98.56 32 PHE B N 1
ATOM 1749 C CA . PHE B 1 32 ? 14.031 10.453 -8.773 1 98.56 32 PHE B CA 1
ATOM 1750 C C . PHE B 1 32 ? 15.086 9.422 -9.133 1 98.56 32 PHE B C 1
ATOM 1752 O O . PHE B 1 32 ? 14.773 8.375 -9.703 1 98.56 32 PHE B O 1
ATOM 1759 N N . VAL B 1 33 ? 16.297 9.75 -8.883 1 98.69 33 VAL B N 1
ATOM 1760 C CA . VAL B 1 33 ? 17.375 8.789 -9.125 1 98.69 33 VAL B CA 1
ATOM 1761 C C . VAL B 1 33 ? 17.125 7.523 -8.312 1 98.69 33 VAL B C 1
ATOM 1763 O O . VAL B 1 33 ? 17.297 6.41 -8.812 1 98.69 33 VAL B O 1
ATOM 1766 N N . GLY B 1 34 ? 16.734 7.684 -7.02 1 98.69 34 GLY B N 1
ATOM 1767 C CA . GLY B 1 34 ? 16.391 6.539 -6.195 1 98.69 34 GLY B CA 1
ATOM 1768 C C . GLY B 1 34 ? 15.297 5.676 -6.797 1 98.69 34 GLY B C 1
ATOM 1769 O O . GLY B 1 34 ? 15.391 4.445 -6.777 1 98.69 34 GLY B O 1
ATOM 1770 N N . LEU B 1 35 ? 14.297 6.309 -7.359 1 98.75 35 LEU B N 1
ATOM 1771 C CA . LEU B 1 35 ? 13.195 5.59 -7.996 1 98.75 35 LEU B CA 1
ATOM 1772 C C . LEU B 1 35 ? 13.695 4.801 -9.203 1 98.75 35 LEU B C 1
ATOM 1774 O O . LEU B 1 35 ? 13.328 3.637 -9.383 1 98.75 35 LEU B O 1
ATOM 1778 N N . ILE B 1 36 ? 14.469 5.445 -10.055 1 98.81 36 ILE B N 1
ATOM 1779 C CA . ILE B 1 36 ? 15 4.801 -11.25 1 98.81 36 ILE B CA 1
ATOM 1780 C C . ILE B 1 36 ? 15.828 3.58 -10.852 1 98.81 36 ILE B C 1
ATOM 1782 O O . ILE B 1 36 ? 15.688 2.508 -11.445 1 98.81 36 ILE B O 1
ATOM 1786 N N . LEU B 1 37 ? 16.672 3.748 -9.867 1 98.88 37 LEU B N 1
ATOM 1787 C CA . LEU B 1 37 ? 17.484 2.639 -9.391 1 98.88 37 LEU B CA 1
ATOM 1788 C C . LEU B 1 37 ? 16.609 1.493 -8.891 1 98.88 37 LEU B C 1
ATOM 1790 O O . LEU B 1 37 ? 16.938 0.322 -9.102 1 98.88 37 LEU B O 1
ATOM 1794 N N . SER B 1 38 ? 15.531 1.794 -8.242 1 98.81 38 SER B N 1
ATOM 1795 C CA . SER B 1 38 ? 14.633 0.754 -7.75 1 98.81 38 SER B CA 1
ATOM 1796 C C . SER B 1 38 ? 13.969 0.007 -8.898 1 98.81 38 SER B C 1
ATOM 1798 O O . SER B 1 38 ? 13.695 -1.189 -8.789 1 98.81 38 SER B O 1
ATOM 1800 N N . LEU B 1 39 ? 13.641 0.736 -9.984 1 98.75 39 LEU B N 1
ATOM 1801 C CA . LEU B 1 39 ? 13.07 0.095 -11.164 1 98.75 39 LEU B CA 1
ATOM 1802 C C . LEU B 1 39 ? 14.086 -0.842 -11.812 1 98.75 39 LEU B C 1
ATOM 1804 O O . LEU B 1 39 ? 13.742 -1.953 -12.219 1 98.75 39 LEU B O 1
ATOM 1808 N N . ILE B 1 40 ? 15.305 -0.422 -11.945 1 98.81 40 ILE B N 1
ATOM 1809 C CA . ILE B 1 40 ? 16.375 -1.259 -12.484 1 98.81 40 ILE B CA 1
ATOM 1810 C C . ILE B 1 40 ? 16.578 -2.477 -11.586 1 98.81 40 ILE B C 1
ATOM 1812 O O . ILE B 1 40 ? 16.766 -3.592 -12.078 1 98.81 40 ILE B O 1
ATOM 1816 N N . TYR B 1 41 ? 16.547 -2.201 -10.289 1 98.81 41 TYR B N 1
ATOM 1817 C CA . TYR B 1 41 ? 16.609 -3.285 -9.312 1 98.81 41 TYR B CA 1
ATOM 1818 C C . TYR B 1 41 ? 15.578 -4.363 -9.625 1 98.81 41 TYR B C 1
ATOM 1820 O O . TYR B 1 41 ? 15.906 -5.551 -9.656 1 98.81 41 TYR B O 1
ATOM 1828 N N . LEU B 1 42 ? 14.367 -3.977 -9.828 1 98.75 42 LEU B N 1
ATOM 1829 C CA . LEU B 1 42 ? 13.281 -4.914 -10.102 1 98.75 42 LEU B CA 1
ATOM 1830 C C . LEU B 1 42 ? 13.57 -5.715 -11.367 1 98.75 42 LEU B C 1
ATOM 1832 O O . LEU B 1 42 ? 13.414 -6.941 -11.383 1 98.75 42 LEU B O 1
ATOM 1836 N N . ILE B 1 43 ? 13.977 -5.012 -12.406 1 98 43 ILE B N 1
ATOM 1837 C CA . ILE B 1 43 ? 14.266 -5.648 -13.688 1 98 43 ILE B CA 1
ATOM 1838 C C . ILE B 1 43 ? 15.391 -6.668 -13.516 1 98 43 ILE B C 1
ATOM 1840 O O . ILE B 1 43 ? 15.289 -7.801 -13.984 1 98 43 ILE B O 1
ATOM 1844 N N . VAL B 1 44 ? 16.453 -6.34 -12.836 1 98 44 VAL B N 1
ATOM 1845 C CA . VAL B 1 44 ? 17.625 -7.168 -12.641 1 98 44 VAL B CA 1
ATOM 1846 C C . VAL B 1 44 ? 17.25 -8.438 -11.883 1 98 44 VAL B C 1
ATOM 1848 O O . VAL B 1 44 ? 17.719 -9.531 -12.227 1 98 44 VAL B O 1
ATOM 1851 N N . LEU B 1 45 ? 16.438 -8.297 -10.883 1 98.19 45 LEU B N 1
ATOM 1852 C CA . LEU B 1 45 ? 16.094 -9.453 -10.062 1 98.19 45 LEU B CA 1
ATOM 1853 C C . LEU B 1 45 ? 15.109 -10.359 -10.789 1 98.19 45 LEU B C 1
ATOM 1855 O O . LEU B 1 45 ? 15.266 -11.586 -10.789 1 98.19 45 LEU B O 1
ATOM 1859 N N . VAL B 1 46 ? 14.117 -9.781 -11.398 1 96.44 46 VAL B N 1
ATOM 1860 C CA . VAL B 1 46 ? 13.031 -10.562 -11.961 1 96.44 46 VAL B CA 1
ATOM 1861 C C . VAL B 1 46 ? 13.484 -11.219 -13.266 1 96.44 46 VAL B C 1
ATOM 1863 O O . VAL B 1 46 ? 13.172 -12.383 -13.523 1 96.44 46 VAL B O 1
ATOM 1866 N N . PHE B 1 47 ? 14.25 -10.547 -14.062 1 94.69 47 PHE B N 1
ATOM 1867 C CA . PHE B 1 47 ? 14.555 -11.07 -15.383 1 94.69 47 PHE B CA 1
ATOM 1868 C C . PHE B 1 47 ? 15.953 -11.672 -15.422 1 94.69 47 PHE B C 1
ATOM 1870 O O . PHE B 1 47 ? 16.203 -12.625 -16.156 1 94.69 47 PHE B O 1
ATOM 1877 N N . PHE B 1 48 ? 16.906 -11.156 -14.656 1 95.19 48 PHE B N 1
ATOM 1878 C CA . PHE B 1 48 ? 18.281 -11.648 -14.703 1 95.19 48 PHE B CA 1
ATOM 1879 C C . PHE B 1 48 ? 18.594 -12.5 -13.484 1 95.19 48 PHE B C 1
ATOM 1881 O O . PHE B 1 48 ? 19.625 -13.195 -13.453 1 95.19 48 PHE B O 1
ATOM 1888 N N . LYS B 1 49 ? 17.812 -12.469 -12.477 1 95.5 49 LYS B N 1
ATOM 1889 C CA . LYS B 1 49 ? 17.922 -13.273 -11.266 1 95.5 49 LYS B CA 1
ATOM 1890 C C . LYS B 1 49 ? 19.312 -13.148 -10.641 1 95.5 49 LYS B C 1
ATOM 1892 O O . LYS B 1 49 ? 19.938 -14.156 -10.312 1 95.5 49 LYS B O 1
ATOM 1897 N N . ASN B 1 50 ? 19.812 -11.93 -10.57 1 95.88 50 ASN B N 1
ATOM 1898 C CA . ASN B 1 50 ? 21.141 -11.617 -10.047 1 95.88 50 ASN B CA 1
ATOM 1899 C C . ASN B 1 50 ? 21.047 -10.898 -8.703 1 95.88 50 ASN B C 1
ATOM 1901 O O . ASN B 1 50 ? 20.984 -9.664 -8.656 1 95.88 50 ASN B O 1
ATOM 1905 N N . PRO B 1 51 ? 21.156 -11.648 -7.598 1 96.31 51 PRO B N 1
ATOM 1906 C CA . PRO B 1 51 ? 20.984 -11.023 -6.285 1 96.31 51 PRO B CA 1
ATOM 1907 C C . PRO B 1 51 ? 22.141 -10.094 -5.922 1 96.31 51 PRO B C 1
ATOM 1909 O O . PRO B 1 51 ? 21.969 -9.141 -5.16 1 96.31 51 PRO B O 1
ATOM 1912 N N . ILE B 1 52 ? 23.328 -10.328 -6.445 1 97.62 52 ILE B N 1
ATOM 1913 C CA . ILE B 1 52 ? 24.484 -9.477 -6.145 1 97.62 52 ILE B CA 1
ATOM 1914 C C . ILE B 1 52 ? 24.234 -8.078 -6.699 1 97.62 52 ILE B C 1
ATOM 1916 O O . ILE B 1 52 ? 24.375 -7.086 -5.977 1 97.62 52 ILE B O 1
ATOM 1920 N N . LEU B 1 53 ? 23.906 -8.055 -7.961 1 98 53 LEU B N 1
ATOM 1921 C CA . LEU B 1 53 ? 23.578 -6.758 -8.539 1 98 53 LEU B CA 1
ATOM 1922 C C . LEU B 1 53 ? 22.359 -6.145 -7.855 1 98 53 LEU B C 1
ATOM 1924 O O . LEU B 1 53 ? 22.281 -4.926 -7.695 1 98 53 LEU B O 1
ATOM 1928 N N . GLY B 1 54 ? 21.375 -6.98 -7.492 1 98.25 54 GLY B N 1
ATOM 1929 C CA . GLY B 1 54 ? 20.219 -6.512 -6.727 1 98.25 54 GLY B CA 1
ATOM 1930 C C . GLY B 1 54 ? 20.609 -5.848 -5.422 1 98.25 54 GLY B C 1
ATOM 1931 O O . GLY B 1 54 ? 20.062 -4.801 -5.062 1 98.25 54 GLY B O 1
ATOM 1932 N N . LEU B 1 55 ? 21.578 -6.402 -4.75 1 98.25 55 LEU B N 1
ATOM 1933 C CA . LEU B 1 55 ? 22.062 -5.871 -3.48 1 98.25 55 LEU B CA 1
ATOM 1934 C C . LEU B 1 55 ? 22.656 -4.477 -3.664 1 98.25 55 LEU B C 1
ATOM 1936 O O . LEU B 1 55 ? 22.375 -3.574 -2.869 1 98.25 55 LEU B O 1
ATOM 1940 N N . VAL B 1 56 ? 23.406 -4.355 -4.645 1 98.5 56 VAL B N 1
ATOM 1941 C CA . VAL B 1 56 ? 24.062 -3.082 -4.922 1 98.5 56 VAL B CA 1
ATOM 1942 C C . VAL B 1 56 ? 23.016 -2.023 -5.262 1 98.5 56 VAL B C 1
ATOM 1944 O O . VAL B 1 56 ? 23.062 -0.905 -4.746 1 98.5 56 VAL B O 1
ATOM 1947 N N . LEU B 1 57 ? 22.094 -2.348 -6.113 1 98.81 57 LEU B N 1
ATOM 1948 C CA . LEU B 1 57 ? 21.062 -1.418 -6.543 1 98.81 57 LEU B CA 1
ATOM 1949 C C . LEU B 1 57 ? 20.156 -1.036 -5.379 1 98.81 57 LEU B C 1
ATOM 1951 O O . LEU B 1 57 ? 19.734 0.121 -5.258 1 98.81 57 LEU B O 1
ATOM 1955 N N . LEU B 1 58 ? 19.797 -2.016 -4.52 1 98.75 58 LEU B N 1
ATOM 1956 C CA . LEU B 1 58 ? 19 -1.741 -3.336 1 98.75 58 LEU B CA 1
ATOM 1957 C C . LEU B 1 58 ? 19.703 -0.764 -2.406 1 98.75 58 LEU B C 1
ATOM 1959 O O . LEU B 1 58 ? 19.094 0.173 -1.896 1 98.75 58 LEU B O 1
ATOM 1963 N N . LEU B 1 59 ? 20.969 -0.982 -2.184 1 98 59 LEU B N 1
ATOM 1964 C CA . LEU B 1 59 ? 21.766 -0.12 -1.32 1 98 59 LEU B CA 1
ATOM 1965 C C . LEU B 1 59 ? 21.844 1.297 -1.881 1 98 59 LEU B C 1
ATOM 1967 O O . LEU B 1 59 ? 21.703 2.271 -1.138 1 98 59 LEU B O 1
ATOM 1971 N N . LEU B 1 60 ? 22.094 1.365 -3.158 1 98.31 60 LEU B N 1
ATOM 1972 C CA . LEU B 1 60 ? 22.203 2.672 -3.797 1 98.31 60 LEU B CA 1
ATOM 1973 C C . LEU B 1 60 ? 20.859 3.408 -3.756 1 98.31 60 LEU B C 1
ATOM 1975 O O . LEU B 1 60 ? 20.812 4.598 -3.441 1 98.31 60 LEU B O 1
ATOM 1979 N N . SER B 1 61 ? 19.812 2.723 -4.102 1 98.62 61 SER B N 1
ATOM 1980 C CA . SER B 1 61 ? 18.484 3.32 -4.074 1 98.62 61 SER B CA 1
ATOM 1981 C C . SER B 1 61 ? 18.109 3.762 -2.664 1 98.62 61 SER B C 1
ATOM 1983 O O . SER B 1 61 ? 17.594 4.867 -2.473 1 98.62 61 SER B O 1
ATOM 1985 N N . GLY B 1 62 ? 18.297 2.857 -1.689 1 97.19 62 GLY B N 1
ATOM 1986 C CA . GLY B 1 62 ? 18.031 3.199 -0.302 1 97.19 62 GLY B CA 1
ATOM 1987 C C . GLY B 1 62 ? 18.844 4.379 0.19 1 97.19 62 GLY B C 1
ATOM 1988 O O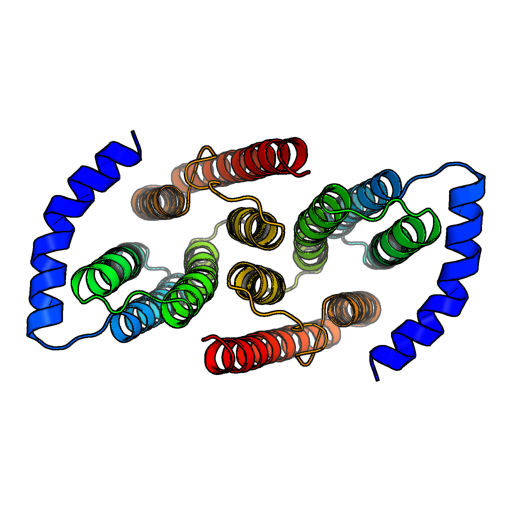 . GLY B 1 62 ? 18.359 5.191 0.978 1 97.19 62 GLY B O 1
ATOM 1989 N N . PHE B 1 63 ? 20.047 4.441 -0.244 1 96.5 63 PHE B N 1
ATOM 1990 C CA . PHE B 1 63 ? 20.938 5.547 0.113 1 96.5 63 PHE B CA 1
ATOM 1991 C C . PHE B 1 63 ? 20.391 6.863 -0.43 1 96.5 63 PHE B C 1
ATOM 1993 O O . PHE B 1 63 ? 20.453 7.895 0.246 1 96.5 63 PHE B O 1
ATOM 2000 N N . MET B 1 64 ? 19.906 6.902 -1.673 1 97.06 64 MET B N 1
ATOM 2001 C CA . MET B 1 64 ? 19.297 8.102 -2.252 1 97.06 64 MET B CA 1
ATOM 2002 C C . MET B 1 64 ? 18.156 8.609 -1.382 1 97.06 64 MET B C 1
ATOM 2004 O O . MET B 1 64 ? 18 9.82 -1.195 1 97.06 64 MET B O 1
ATOM 2008 N N . ASP B 1 65 ? 17.438 7.66 -0.882 1 93.75 65 ASP B N 1
ATOM 2009 C CA . ASP B 1 65 ? 16.297 7.996 -0.027 1 93.75 65 ASP B CA 1
ATOM 2010 C C . ASP B 1 65 ? 16.766 8.695 1.251 1 93.75 65 ASP B C 1
ATOM 2012 O O . ASP B 1 65 ? 16.156 9.68 1.679 1 93.75 65 ASP B O 1
ATOM 2016 N N . ALA B 1 66 ? 17.766 8.258 1.846 1 92.69 66 ALA B N 1
ATOM 2017 C CA . ALA B 1 66 ? 18.312 8.836 3.074 1 92.69 66 ALA B CA 1
ATOM 2018 C C . ALA B 1 66 ? 18.922 10.211 2.814 1 92.69 66 ALA B C 1
ATOM 2020 O O . ALA B 1 66 ? 18.75 11.133 3.607 1 92.69 66 ALA B O 1
ATOM 2021 N N . ILE B 1 67 ? 19.531 10.32 1.714 1 95.62 67 ILE B N 1
ATOM 2022 C CA . ILE B 1 67 ? 20.328 11.516 1.425 1 95.62 67 ILE B CA 1
ATOM 2023 C C . ILE B 1 67 ? 19.406 12.641 0.958 1 95.62 67 ILE B C 1
ATOM 2025 O O . ILE B 1 67 ? 19.672 13.82 1.229 1 95.62 67 ILE B O 1
ATOM 2029 N N . ASP B 1 68 ? 18.359 12.273 0.221 1 96.38 68 ASP B N 1
ATOM 2030 C CA . ASP B 1 68 ? 17.516 13.336 -0.309 1 96.38 68 ASP B CA 1
ATOM 2031 C C . ASP B 1 68 ? 16.859 14.133 0.819 1 96.38 68 ASP B C 1
ATOM 2033 O O . ASP B 1 68 ? 16.766 15.359 0.735 1 96.38 68 ASP B O 1
ATOM 2037 N N . GLY B 1 69 ? 16.516 13.477 1.878 1 92.75 69 GLY B N 1
ATOM 2038 C CA . GLY B 1 69 ? 15.984 14.18 3.037 1 92.75 69 GLY B CA 1
ATOM 2039 C C . GLY B 1 69 ? 16.984 15.125 3.67 1 92.75 69 GLY B C 1
ATOM 2040 O O . GLY B 1 69 ? 16.641 16.25 4.039 1 92.75 69 GLY B O 1
ATOM 2041 N N . GLU B 1 70 ? 18.188 14.703 3.805 1 94.25 70 GLU B N 1
ATOM 2042 C CA . GLU B 1 70 ? 19.234 15.516 4.395 1 94.25 70 GLU B CA 1
ATOM 2043 C C . GLU B 1 70 ? 19.547 16.719 3.52 1 94.25 70 GLU B C 1
ATOM 2045 O O . GLU B 1 70 ? 19.797 17.828 4.027 1 94.25 70 GLU B O 1
ATOM 2050 N 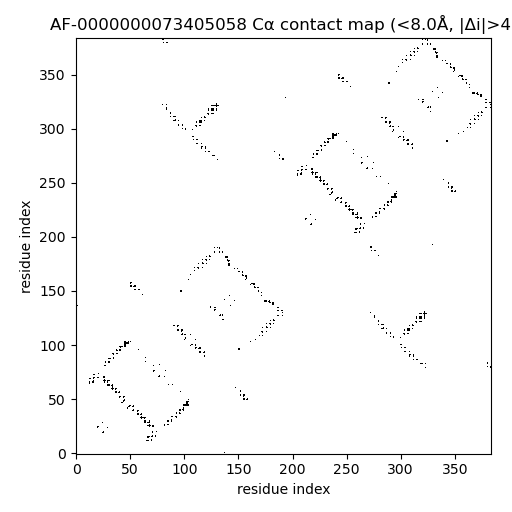N . VAL B 1 71 ? 19.594 16.5 2.25 1 96.38 71 VAL B N 1
ATOM 2051 C CA . VAL B 1 71 ? 19.859 17.594 1.308 1 96.38 71 VAL B CA 1
ATOM 2052 C C . VAL B 1 71 ? 18.75 18.625 1.391 1 96.38 71 VAL B C 1
ATOM 2054 O O . VAL B 1 71 ? 19.016 19.828 1.397 1 96.38 71 VAL B O 1
ATOM 2057 N N . ALA B 1 72 ? 17.469 18.203 1.443 1 95.44 72 ALA B N 1
ATOM 2058 C CA . ALA B 1 72 ? 16.328 19.109 1.546 1 95.44 72 ALA B CA 1
ATOM 2059 C C . ALA B 1 72 ? 16.406 19.953 2.82 1 95.44 72 ALA B C 1
ATOM 2061 O O . ALA B 1 72 ? 16.156 21.156 2.797 1 95.44 72 ALA B O 1
ATOM 2062 N N . ARG B 1 73 ? 16.812 19.359 3.859 1 94 73 ARG B N 1
ATOM 2063 C CA . ARG B 1 73 ? 16.906 20.031 5.152 1 94 73 ARG B CA 1
ATOM 2064 C C . ARG B 1 73 ? 18.047 21.031 5.168 1 94 73 ARG B C 1
ATOM 2066 O O . ARG B 1 73 ? 17.859 22.188 5.566 1 94 73 ARG B O 1
ATOM 2073 N N . LEU B 1 74 ? 19.141 20.625 4.719 1 94.38 74 LEU B N 1
ATOM 2074 C CA . LEU B 1 74 ? 20.344 21.438 4.781 1 94.38 74 LEU B CA 1
ATOM 2075 C C . LEU B 1 74 ? 20.266 22.609 3.822 1 94.38 74 LEU B C 1
ATOM 2077 O O . LEU B 1 74 ? 20.797 23.688 4.102 1 94.38 74 LEU B O 1
ATOM 2081 N N . SER B 1 75 ? 19.641 22.391 2.734 1 95.31 75 SER B N 1
ATOM 2082 C CA . SER B 1 75 ? 19.562 23.453 1.732 1 95.31 75 SER B CA 1
ATOM 2083 C C . SER B 1 75 ? 18.391 24.391 2.025 1 95.31 75 SER B C 1
ATOM 2085 O O . SER B 1 75 ? 18.203 25.375 1.32 1 95.31 75 SER B O 1
ATOM 2087 N N . GLY B 1 76 ? 17.516 24 3.002 1 93.44 76 GLY B N 1
ATOM 2088 C CA . GLY B 1 76 ? 16.375 24.844 3.346 1 93.44 76 GLY B CA 1
ATOM 2089 C C . GLY B 1 76 ? 15.219 24.703 2.369 1 93.44 76 GLY B C 1
ATOM 2090 O O . GLY B 1 76 ? 14.336 25.562 2.309 1 93.44 76 GLY B O 1
ATOM 2091 N N . SER B 1 77 ? 15.266 23.688 1.608 1 93.19 77 SER B N 1
ATOM 2092 C CA . SER B 1 77 ? 14.258 23.516 0.566 1 93.19 77 SER B CA 1
ATOM 2093 C C . SER B 1 77 ? 13.172 22.547 0.996 1 93.19 77 SER B C 1
ATOM 2095 O O . SER B 1 77 ? 12.305 22.188 0.2 1 93.19 77 SER B O 1
ATOM 2097 N N . ALA B 1 78 ? 13.227 22.156 2.254 1 93.25 78 ALA B N 1
ATOM 2098 C CA . ALA B 1 78 ? 12.211 21.234 2.756 1 93.25 78 ALA B CA 1
ATOM 2099 C C . ALA B 1 78 ? 10.82 21.859 2.713 1 93.25 78 ALA B C 1
ATOM 2101 O O . ALA B 1 78 ? 10.664 23.047 3.031 1 93.25 78 ALA B O 1
ATOM 2102 N N . GLY B 1 79 ? 9.883 21.156 2.199 1 94.44 79 GLY B N 1
ATOM 2103 C CA . GLY B 1 79 ? 8.523 21.656 2.084 1 94.44 79 GLY B CA 1
ATOM 2104 C C . GLY B 1 79 ? 7.508 20.562 1.779 1 94.44 79 GLY B C 1
ATOM 2105 O O . GLY B 1 79 ? 7.867 19.391 1.67 1 94.44 79 GLY B O 1
ATOM 2106 N N . SER B 1 80 ? 6.277 21 1.687 1 95.56 80 SER B N 1
ATOM 2107 C CA . SER B 1 80 ? 5.168 20.062 1.513 1 95.56 80 SER B CA 1
ATOM 2108 C C . SER B 1 80 ? 5.266 19.328 0.18 1 95.56 80 SER B C 1
ATOM 2110 O O . SER B 1 80 ? 4.988 18.125 0.105 1 95.56 80 SER B O 1
ATOM 2112 N N . LYS B 1 81 ? 5.695 20.031 -0.831 1 96.19 81 LYS B N 1
ATOM 2113 C CA . LYS B 1 81 ? 5.809 19.406 -2.148 1 96.19 81 LYS B CA 1
ATOM 2114 C C . LYS B 1 81 ? 6.883 18.328 -2.154 1 96.19 81 LYS B C 1
ATOM 2116 O O . LYS B 1 81 ? 6.664 17.234 -2.678 1 96.19 81 LYS B O 1
ATOM 2121 N N . GLY B 1 82 ? 8.023 18.672 -1.61 1 96.5 82 GLY B N 1
ATOM 2122 C CA . GLY B 1 82 ? 9.102 17.703 -1.507 1 96.5 82 GLY B CA 1
ATOM 2123 C C . GLY B 1 82 ? 8.734 16.5 -0.65 1 96.5 82 GLY B C 1
ATOM 2124 O O . GLY B 1 82 ? 9.07 15.367 -0.987 1 96.5 82 GLY B O 1
ATOM 2125 N N . SER B 1 83 ? 8.109 16.766 0.45 1 96 83 SER B N 1
ATOM 2126 C CA . SER B 1 83 ? 7.672 15.695 1.339 1 96 83 SER B CA 1
ATOM 2127 C C . SER B 1 83 ? 6.699 14.75 0.636 1 96 83 SER B C 1
ATOM 2129 O O . SER B 1 83 ? 6.801 13.531 0.773 1 96 83 SER B O 1
ATOM 2131 N N . PHE B 1 84 ? 5.797 15.344 -0.099 1 97.69 84 PHE B N 1
ATOM 2132 C CA . PHE B 1 84 ? 4.824 14.562 -0.845 1 97.69 84 PHE B CA 1
ATOM 2133 C C . PHE B 1 84 ? 5.512 13.719 -1.913 1 97.69 84 PHE B C 1
ATOM 2135 O O . PHE B 1 84 ? 5.238 12.523 -2.041 1 97.69 84 PHE B O 1
ATOM 2142 N N . LEU B 1 85 ? 6.367 14.32 -2.684 1 97.88 85 LEU B N 1
ATOM 2143 C CA . LEU B 1 85 ? 7.109 13.625 -3.729 1 97.88 85 LEU B CA 1
ATOM 2144 C C . LEU B 1 85 ? 7.898 12.453 -3.15 1 97.88 85 LEU B C 1
ATOM 2146 O O . LEU B 1 85 ? 7.777 11.32 -3.629 1 97.88 85 LEU B O 1
ATOM 2150 N N . ASP B 1 86 ? 8.602 12.781 -2.137 1 97.56 86 ASP B N 1
ATOM 2151 C CA . ASP B 1 86 ? 9.461 11.789 -1.501 1 97.56 86 ASP B CA 1
ATOM 2152 C C . ASP B 1 86 ? 8.648 10.617 -0.957 1 97.56 86 ASP B C 1
ATOM 2154 O O . ASP B 1 86 ? 8.906 9.461 -1.296 1 97.56 86 ASP B O 1
ATOM 2158 N N . SER B 1 87 ? 7.625 10.867 -0.202 1 97.44 87 SER B N 1
ATOM 2159 C CA . SER B 1 87 ? 6.824 9.828 0.441 1 97.44 87 SER B CA 1
ATOM 2160 C C . SER B 1 87 ? 6.07 8.992 -0.588 1 97.44 87 SER B C 1
ATOM 2162 O O . SER B 1 87 ? 5.879 7.793 -0.399 1 97.44 87 SER B O 1
ATOM 2164 N N . SER B 1 88 ? 5.617 9.609 -1.64 1 98.25 88 SER B N 1
ATOM 2165 C CA . SER B 1 88 ? 4.895 8.914 -2.695 1 98.25 88 SER B CA 1
ATOM 2166 C C . SER B 1 88 ? 5.805 7.938 -3.438 1 98.25 88 SER B C 1
ATOM 2168 O O . SER B 1 88 ? 5.445 6.777 -3.648 1 98.25 88 SER B O 1
ATOM 2170 N N . LEU B 1 89 ? 6.961 8.398 -3.861 1 98.44 89 LEU B N 1
ATOM 2171 C CA . LEU B 1 89 ? 7.879 7.562 -4.629 1 98.44 89 LEU B CA 1
ATOM 2172 C C . LEU B 1 89 ? 8.469 6.457 -3.756 1 98.44 89 LEU B C 1
ATOM 2174 O O . LEU B 1 89 ? 8.797 5.375 -4.25 1 98.44 89 LEU B O 1
ATOM 2178 N N . ASP B 1 90 ? 8.539 6.746 -2.432 1 98.31 90 ASP B N 1
ATOM 2179 C CA . ASP B 1 90 ? 8.961 5.715 -1.49 1 98.31 90 ASP B CA 1
ATOM 2180 C C . ASP B 1 90 ? 8.062 4.484 -1.583 1 98.31 90 ASP B C 1
ATOM 2182 O O . ASP B 1 90 ? 8.531 3.354 -1.452 1 98.31 90 ASP B O 1
ATOM 2186 N N . ARG B 1 91 ? 6.742 4.676 -1.785 1 98.62 91 ARG B N 1
ATOM 2187 C CA . ARG B 1 91 ? 5.82 3.549 -1.87 1 98.62 91 ARG B CA 1
ATOM 2188 C C . ARG B 1 91 ? 6.113 2.689 -3.094 1 98.62 91 ARG B C 1
ATOM 2190 O O . ARG B 1 91 ? 6.047 1.46 -3.027 1 98.62 91 ARG B O 1
ATOM 2197 N N . ILE B 1 92 ? 6.418 3.342 -4.164 1 98.75 92 ILE B N 1
ATOM 2198 C CA . ILE B 1 92 ? 6.754 2.627 -5.391 1 98.75 92 ILE B CA 1
ATOM 2199 C C . ILE B 1 92 ? 8.062 1.862 -5.199 1 98.75 92 ILE B C 1
ATOM 2201 O O . ILE B 1 92 ? 8.18 0.709 -5.621 1 98.75 92 ILE B O 1
ATOM 2205 N N . GLU B 1 93 ? 8.992 2.496 -4.613 1 98.81 93 GLU B N 1
ATOM 2206 C CA . GLU B 1 93 ? 10.266 1.842 -4.34 1 98.81 93 GLU B CA 1
ATOM 2207 C C . GLU B 1 93 ? 10.078 0.619 -3.447 1 98.81 93 GLU B C 1
ATOM 2209 O O . GLU B 1 93 ? 10.641 -0.444 -3.713 1 98.81 93 GLU B O 1
ATOM 2214 N N . ASP B 1 94 ? 9.312 0.816 -2.387 1 98.62 94 ASP B N 1
ATOM 2215 C CA . ASP B 1 94 ? 9.039 -0.288 -1.472 1 98.62 94 ASP B CA 1
ATOM 2216 C C . ASP B 1 94 ? 8.438 -1.479 -2.213 1 98.62 94 ASP B C 1
ATOM 2218 O O . ASP B 1 94 ? 8.828 -2.625 -1.979 1 98.62 94 ASP B O 1
ATOM 2222 N N . MET B 1 95 ? 7.473 -1.196 -3.018 1 98.88 95 MET B N 1
ATOM 2223 C CA . MET B 1 95 ? 6.855 -2.236 -3.836 1 98.88 95 MET B CA 1
ATOM 2224 C C . MET B 1 95 ? 7.895 -2.932 -4.707 1 98.88 95 MET B C 1
ATOM 2226 O O . MET B 1 95 ? 7.949 -4.16 -4.754 1 98.88 95 MET B O 1
ATOM 2230 N N . ASN B 1 96 ? 8.711 -2.172 -5.414 1 98.88 96 ASN B N 1
ATOM 2231 C CA . ASN B 1 96 ? 9.719 -2.73 -6.309 1 98.88 96 ASN B CA 1
ATOM 2232 C C . ASN B 1 96 ? 10.695 -3.641 -5.566 1 98.88 96 ASN B C 1
ATOM 2234 O O . ASN B 1 96 ? 11.023 -4.727 -6.043 1 98.88 96 ASN B O 1
ATOM 2238 N N . TYR B 1 97 ? 11.141 -3.143 -4.406 1 98.81 97 TYR B N 1
ATOM 2239 C CA . TYR B 1 97 ? 12.109 -3.908 -3.625 1 98.81 97 TYR B CA 1
ATOM 2240 C C . TYR B 1 97 ? 11.555 -5.285 -3.275 1 98.81 97 TYR B C 1
ATOM 2242 O O . TYR B 1 97 ? 12.242 -6.297 -3.441 1 98.81 97 TYR B O 1
ATOM 2250 N N . ILE B 1 98 ? 10.367 -5.328 -2.822 1 98.94 98 ILE B N 1
ATOM 2251 C CA . ILE B 1 98 ? 9.766 -6.578 -2.361 1 98.94 98 ILE B CA 1
ATOM 2252 C C . ILE B 1 98 ? 9.414 -7.453 -3.561 1 98.94 98 ILE B C 1
ATOM 2254 O O . ILE B 1 98 ? 9.609 -8.672 -3.529 1 98.94 98 ILE B O 1
ATOM 2258 N N . LEU B 1 99 ? 8.922 -6.855 -4.641 1 98.81 99 LEU B N 1
ATOM 2259 C CA . LEU B 1 99 ? 8.555 -7.57 -5.859 1 98.81 99 LEU B CA 1
ATOM 2260 C C . LEU B 1 99 ? 9.75 -8.328 -6.422 1 98.81 99 LEU B C 1
ATOM 2262 O O . LEU B 1 99 ? 9.594 -9.398 -7.02 1 98.81 99 LEU B O 1
ATOM 2266 N N . GLY B 1 100 ? 10.922 -7.762 -6.258 1 98.69 100 GLY B N 1
ATOM 2267 C CA . GLY B 1 100 ? 12.133 -8.391 -6.762 1 98.69 100 GLY B CA 1
ATOM 2268 C C . GLY B 1 100 ? 12.336 -9.797 -6.23 1 98.69 100 GLY B C 1
ATOM 2269 O O . GLY B 1 100 ? 12.953 -10.633 -6.898 1 98.69 100 GLY B O 1
ATOM 2270 N N . LEU B 1 101 ? 11.797 -10.086 -5.098 1 98.62 101 LEU B N 1
ATOM 2271 C CA . LEU B 1 101 ? 11.969 -11.391 -4.473 1 98.62 101 LEU B CA 1
ATOM 2272 C C . LEU B 1 101 ? 11.336 -12.492 -5.32 1 98.62 101 LEU B C 1
ATOM 2274 O O . LEU B 1 101 ? 11.719 -13.656 -5.215 1 98.62 101 LEU B O 1
ATOM 2278 N N . LEU B 1 102 ? 10.367 -12.148 -6.137 1 98.38 102 LEU B N 1
ATOM 2279 C CA . LEU B 1 102 ? 9.773 -13.125 -7.043 1 98.38 102 LEU B CA 1
ATOM 2280 C C . LEU B 1 102 ? 10.828 -13.727 -7.965 1 98.38 102 LEU B C 1
ATOM 2282 O O . LEU B 1 102 ? 10.773 -14.922 -8.289 1 98.38 102 LEU B O 1
ATOM 2286 N N . GLY B 1 103 ? 11.773 -12.883 -8.383 1 97.31 103 GLY B N 1
ATOM 2287 C CA . GLY B 1 103 ? 12.828 -13.336 -9.273 1 97.31 103 GLY B CA 1
ATOM 2288 C C . GLY B 1 103 ? 13.727 -14.391 -8.648 1 97.31 103 GLY B C 1
ATOM 2289 O O . GLY B 1 103 ? 14.398 -15.141 -9.359 1 97.31 103 GLY B O 1
ATOM 2290 N N . LEU B 1 104 ? 13.75 -14.43 -7.395 1 96.88 104 LEU B N 1
ATOM 2291 C CA . LEU B 1 104 ? 14.602 -15.383 -6.68 1 96.88 104 LEU B CA 1
ATOM 2292 C C . LEU B 1 104 ? 13.812 -16.625 -6.285 1 96.88 104 LEU B C 1
ATOM 2294 O O . LEU B 1 104 ? 14.32 -17.484 -5.559 1 96.88 104 LEU B O 1
ATOM 2298 N N . GLY B 1 105 ? 12.539 -16.656 -6.625 1 97 105 GLY B N 1
ATOM 2299 C CA . GLY B 1 105 ? 11.734 -17.859 -6.434 1 97 105 GLY B CA 1
ATOM 2300 C C . GLY B 1 105 ? 10.938 -17.828 -5.145 1 97 105 GLY B C 1
ATOM 2301 O O . GLY B 1 105 ? 10.406 -18.859 -4.723 1 97 105 GLY B O 1
ATOM 2302 N N . PHE B 1 106 ? 10.836 -16.719 -4.445 1 98.56 106 PHE B N 1
ATOM 2303 C CA . PHE B 1 106 ? 10.039 -16.641 -3.227 1 98.56 106 PHE B CA 1
ATOM 2304 C C . PHE B 1 106 ? 8.57 -16.875 -3.525 1 98.56 106 PHE B C 1
ATOM 2306 O O . PHE B 1 106 ? 8.086 -16.516 -4.605 1 98.56 106 PHE B O 1
ATOM 2313 N N . PRO B 1 107 ? 7.867 -17.5 -2.58 1 98.62 107 PRO B N 1
ATOM 2314 C CA . PRO B 1 107 ? 6.441 -17.766 -2.807 1 98.62 107 PRO B CA 1
ATOM 2315 C C . PRO B 1 107 ? 5.645 -16.5 -3.096 1 98.62 107 PRO B C 1
ATOM 2317 O O . PRO B 1 107 ? 5.805 -15.492 -2.398 1 98.62 107 PRO B O 1
ATOM 2320 N N . SER B 1 108 ? 4.777 -16.531 -4.121 1 98.62 108 SER B N 1
ATOM 2321 C CA . SER B 1 108 ? 4.031 -15.367 -4.586 1 98.62 108 SER B CA 1
ATOM 2322 C C . SER B 1 108 ? 3.115 -14.828 -3.492 1 98.62 108 SER B C 1
ATOM 2324 O O . SER B 1 108 ? 2.947 -13.617 -3.359 1 98.62 108 SER B O 1
ATOM 2326 N N . LEU B 1 109 ? 2.5 -15.711 -2.713 1 98.62 109 LEU B N 1
ATOM 2327 C CA . LEU B 1 109 ? 1.614 -15.281 -1.635 1 98.62 109 LEU B CA 1
ATOM 2328 C C . LEU B 1 109 ? 2.379 -14.477 -0.587 1 98.62 109 LEU B C 1
ATOM 2330 O O . LEU B 1 109 ? 1.896 -13.445 -0.116 1 98.62 109 LEU B O 1
ATOM 2334 N N . LEU B 1 110 ? 3.557 -14.977 -0.229 1 98.88 110 LEU B N 1
ATOM 2335 C CA . LEU B 1 110 ? 4.414 -14.289 0.734 1 98.88 110 LEU B CA 1
ATOM 2336 C C . LEU B 1 110 ? 4.785 -12.898 0.239 1 98.88 110 LEU B C 1
ATOM 2338 O O . LEU B 1 110 ? 4.684 -11.922 0.986 1 98.88 110 LEU B O 1
ATOM 2342 N N . VAL B 1 111 ? 5.199 -12.789 -1.006 1 98.94 111 VAL B N 1
ATOM 2343 C CA . VAL B 1 111 ? 5.641 -11.531 -1.593 1 98.94 111 VAL B CA 1
ATOM 2344 C C . VAL B 1 111 ? 4.473 -10.555 -1.655 1 98.94 111 VAL B C 1
ATOM 2346 O O . VAL B 1 111 ? 4.617 -9.375 -1.302 1 98.94 111 VAL B O 1
ATOM 2349 N N . GLY B 1 112 ? 3.273 -11.023 -2.094 1 98.88 112 GLY B N 1
ATOM 2350 C CA . GLY B 1 112 ? 2.094 -10.172 -2.135 1 98.88 112 GLY B CA 1
ATOM 2351 C C . GLY B 1 112 ? 1.693 -9.641 -0.772 1 98.88 112 GLY B C 1
ATOM 2352 O O . GLY B 1 112 ? 1.369 -8.461 -0.631 1 98.88 112 GLY B O 1
ATOM 2353 N N . LEU B 1 113 ? 1.726 -10.523 0.244 1 98.88 113 LEU B N 1
ATOM 2354 C CA . LEU B 1 113 ? 1.409 -10.117 1.607 1 98.88 113 LEU B CA 1
ATOM 2355 C C . LEU B 1 113 ? 2.4 -9.07 2.104 1 98.88 113 LEU B C 1
ATOM 2357 O O . LEU B 1 113 ? 2.004 -8.078 2.73 1 98.88 113 LEU B O 1
ATOM 2361 N N . LEU B 1 114 ? 3.633 -9.297 1.83 1 98.94 114 LEU B N 1
ATOM 2362 C CA . LEU B 1 114 ? 4.676 -8.367 2.264 1 98.94 114 LEU B CA 1
ATOM 2363 C C . LEU B 1 114 ? 4.465 -6.992 1.647 1 98.94 114 LEU B C 1
ATOM 2365 O O . LEU B 1 114 ? 4.613 -5.973 2.328 1 98.94 114 LEU B O 1
ATOM 2369 N N . ILE B 1 115 ? 4.137 -6.938 0.365 1 98.88 115 ILE B N 1
ATOM 2370 C CA . ILE B 1 115 ? 3.906 -5.668 -0.315 1 98.88 115 ILE B CA 1
ATOM 2371 C C . ILE B 1 115 ? 2.746 -4.93 0.348 1 98.88 115 ILE B C 1
ATOM 2373 O O . ILE B 1 115 ? 2.893 -3.781 0.771 1 98.88 115 ILE B O 1
ATOM 2377 N N . GLY B 1 116 ? 1.619 -5.605 0.434 1 98.81 116 GLY B N 1
ATOM 2378 C CA . GLY B 1 116 ? 0.422 -4.988 0.985 1 98.81 116 GLY B CA 1
ATOM 2379 C C . GLY B 1 116 ? 0.599 -4.52 2.416 1 98.81 116 GLY B C 1
ATOM 2380 O O . GLY B 1 116 ? 0.253 -3.383 2.748 1 98.81 116 GLY B O 1
ATOM 2381 N N . ILE B 1 117 ? 1.176 -5.383 3.24 1 98.81 117 ILE B N 1
ATOM 2382 C CA . ILE B 1 117 ? 1.331 -5.078 4.66 1 98.81 117 ILE B CA 1
ATOM 2383 C C . ILE B 1 117 ? 2.338 -3.945 4.84 1 98.81 117 ILE B C 1
ATOM 2385 O O . ILE B 1 117 ? 2.135 -3.053 5.664 1 98.81 117 ILE B O 1
ATOM 2389 N N . SER B 1 118 ? 3.393 -3.959 4.094 1 98.44 118 SER B N 1
ATOM 2390 C CA . SER B 1 118 ? 4.426 -2.936 4.211 1 98.44 118 SER B CA 1
ATOM 2391 C C . SER B 1 118 ? 3.887 -1.558 3.848 1 98.44 118 SER B C 1
ATOM 2393 O O . SER B 1 118 ? 4.156 -0.576 4.543 1 98.44 118 SER B O 1
ATOM 2395 N N . ILE B 1 119 ? 3.146 -1.481 2.764 1 98.44 119 ILE B N 1
ATOM 2396 C CA . ILE B 1 119 ? 2.623 -0.187 2.342 1 98.44 119 ILE B CA 1
ATOM 2397 C C . ILE B 1 119 ? 1.521 0.26 3.299 1 98.44 119 ILE B C 1
ATOM 2399 O O . ILE B 1 119 ? 1.354 1.457 3.549 1 98.44 119 ILE B O 1
ATOM 2403 N N . THR B 1 120 ? 0.812 -0.678 3.889 1 98.62 120 THR B N 1
ATOM 2404 C CA . THR B 1 120 ? -0.22 -0.356 4.867 1 98.62 120 THR B CA 1
ATOM 2405 C C . THR B 1 120 ? 0.388 0.318 6.094 1 98.62 120 THR B C 1
ATOM 2407 O O . THR B 1 120 ? -0.217 1.218 6.676 1 98.62 120 THR B O 1
ATOM 2410 N N . ILE B 1 121 ? 1.579 -0.096 6.496 1 97.88 121 ILE B N 1
ATOM 2411 C CA . ILE B 1 121 ? 2.258 0.531 7.625 1 97.88 121 ILE B CA 1
ATOM 2412 C C . ILE B 1 121 ? 2.385 2.033 7.379 1 97.88 121 ILE B C 1
ATOM 2414 O O . ILE B 1 121 ? 2.043 2.84 8.25 1 97.88 121 ILE B O 1
ATOM 2418 N N . SER B 1 122 ? 2.848 2.42 6.211 1 96.88 122 SER B N 1
ATOM 2419 C CA . SER B 1 122 ? 3.023 3.824 5.855 1 96.88 122 SER B CA 1
ATOM 2420 C C . SER B 1 122 ? 1.678 4.527 5.695 1 96.88 122 SER B C 1
ATOM 2422 O O . SER B 1 122 ? 1.544 5.707 6.031 1 96.88 122 SER B O 1
ATOM 2424 N N . TYR B 1 123 ? 0.696 3.795 5.199 1 98 123 TYR B N 1
ATOM 2425 C CA . TYR B 1 123 ? -0.64 4.355 5.035 1 98 123 TYR B CA 1
ATOM 2426 C C . TYR B 1 123 ? -1.228 4.766 6.383 1 98 123 TYR B C 1
ATOM 2428 O O . TYR B 1 123 ? -1.845 5.828 6.5 1 98 123 TYR B O 1
ATOM 2436 N N . LEU B 1 124 ? -1.062 3.879 7.391 1 97.88 124 LEU B N 1
ATOM 2437 C CA . LEU B 1 124 ? -1.61 4.148 8.711 1 97.88 124 LEU B CA 1
ATOM 2438 C C . LEU B 1 124 ? -1.069 5.465 9.266 1 97.88 124 LEU B C 1
ATOM 2440 O O . LEU B 1 124 ? -1.814 6.246 9.859 1 97.88 124 LEU B O 1
ATOM 2444 N N . ARG B 1 125 ? 0.17 5.691 9.039 1 96.12 125 ARG B N 1
ATOM 2445 C CA . ARG B 1 125 ? 0.775 6.934 9.508 1 96.12 125 ARG B CA 1
ATOM 2446 C C . ARG B 1 125 ? 0.181 8.141 8.781 1 96.12 125 ARG B C 1
ATOM 2448 O O . ARG B 1 125 ? -0.19 9.125 9.422 1 96.12 125 ARG B O 1
ATOM 2455 N N . ALA B 1 126 ? 0.117 8.062 7.484 1 96.44 126 ALA B N 1
ATOM 2456 C CA . ALA B 1 126 ? -0.428 9.164 6.695 1 96.44 126 ALA B CA 1
ATOM 2457 C C . ALA B 1 126 ? -1.876 9.445 7.082 1 96.44 126 ALA B C 1
ATOM 2459 O O . ALA B 1 126 ? -2.271 10.609 7.211 1 96.44 126 ALA B O 1
ATOM 2460 N N . LYS B 1 127 ? -2.643 8.398 7.27 1 97 127 LYS B N 1
ATOM 2461 C CA . LYS B 1 127 ? -4.047 8.562 7.633 1 97 127 LYS B CA 1
ATOM 2462 C C . LYS B 1 127 ? -4.188 9.188 9.016 1 97 127 LYS B C 1
ATOM 2464 O O . LYS B 1 127 ? -5.016 10.07 9.227 1 97 127 LYS B O 1
ATOM 2469 N N . ALA B 1 128 ? -3.406 8.703 9.922 1 96.56 128 ALA B N 1
ATOM 2470 C CA . ALA B 1 128 ? -3.422 9.258 11.273 1 96.56 128 ALA B CA 1
ATOM 2471 C C . ALA B 1 128 ? -3.102 10.75 11.258 1 96.56 128 ALA B C 1
ATOM 2473 O O . ALA B 1 128 ? -3.777 11.547 11.914 1 96.56 128 ALA B O 1
ATOM 2474 N N . GLU B 1 129 ? -2.107 11.117 10.492 1 95.25 129 GLU B N 1
ATOM 2475 C CA . GLU B 1 129 ? -1.703 12.516 10.383 1 95.25 129 GLU B CA 1
ATOM 2476 C C . GLU B 1 129 ? -2.787 13.352 9.711 1 95.25 129 GLU B C 1
ATOM 2478 O O . GLU B 1 129 ? -2.975 14.523 10.055 1 95.25 129 GLU B O 1
ATOM 2483 N N . SER B 1 130 ? -3.477 12.75 8.773 1 95.06 130 SER B N 1
ATOM 2484 C CA . SER B 1 130 ? -4.57 13.445 8.102 1 95.06 130 SER B CA 1
ATOM 2485 C C . SER B 1 130 ? -5.719 13.727 9.062 1 95.06 130 SER B C 1
ATOM 2487 O O . SER B 1 130 ? -6.523 14.633 8.836 1 95.06 130 SER B O 1
ATOM 2489 N N . LEU B 1 131 ? -5.781 12.969 10.125 1 95.19 131 LEU B N 1
ATOM 2490 C CA . LEU B 1 131 ? -6.844 13.117 11.117 1 95.19 131 LEU B CA 1
ATOM 2491 C C . LEU B 1 131 ? -6.367 13.961 12.297 1 95.19 131 LEU B C 1
ATOM 2493 O O . LEU B 1 131 ? -7.078 14.094 13.297 1 95.19 131 LEU B O 1
ATOM 2497 N N . GLY B 1 132 ? -5.121 14.414 12.195 1 93.19 132 GLY B N 1
ATOM 2498 C CA . GLY B 1 132 ? -4.656 15.398 13.156 1 93.19 132 GLY B CA 1
ATOM 2499 C C . GLY B 1 132 ? -3.711 14.82 14.195 1 93.19 132 GLY B C 1
ATOM 2500 O O . GLY B 1 132 ? -3.223 15.547 15.07 1 93.19 132 GLY B O 1
ATOM 2501 N N . LEU B 1 133 ? -3.578 13.562 14.227 1 92.44 133 LEU B N 1
ATOM 2502 C CA . LEU B 1 133 ? -2.633 12.961 15.156 1 92.44 133 LEU B CA 1
ATOM 2503 C C . LEU B 1 133 ? -1.201 13.109 14.656 1 92.44 133 LEU B C 1
ATOM 2505 O O . LEU B 1 133 ? -0.859 12.594 13.586 1 92.44 133 LEU B O 1
ATOM 2509 N N . LYS B 1 134 ? -0.611 14.023 15.586 1 79.25 134 LYS B N 1
ATOM 2510 C CA . LYS B 1 134 ? 0.77 14.273 15.188 1 79.25 134 LYS B CA 1
ATOM 2511 C C . LYS B 1 134 ? 1.745 13.469 16.047 1 79.25 134 LYS B C 1
ATOM 2513 O O . LYS B 1 134 ? 1.362 12.914 17.078 1 79.25 134 LYS B O 1
ATOM 2518 N N . LYS B 1 135 ? 2.824 12.875 15.609 1 71.62 135 LYS B N 1
ATOM 2519 C CA . LYS B 1 135 ? 3.922 12.258 16.344 1 71.62 135 LYS B CA 1
ATOM 2520 C C . LYS B 1 135 ? 3.848 10.734 16.266 1 71.62 135 LYS B C 1
ATOM 2522 O O . LYS B 1 135 ? 3.926 10.055 17.297 1 71.62 135 LYS B O 1
ATOM 2527 N N . ILE B 1 136 ? 3.609 10.266 15.234 1 76.12 136 ILE B N 1
ATOM 2528 C CA . ILE B 1 136 ? 3.502 8.82 15.094 1 76.12 136 ILE B CA 1
ATOM 2529 C C . ILE B 1 136 ? 4.871 8.227 14.758 1 76.12 136 ILE B C 1
ATOM 2531 O O . ILE B 1 136 ? 5.078 7.02 14.867 1 76.12 136 ILE B O 1
ATOM 2535 N N . GLU B 1 137 ? 5.797 9.062 14.562 1 67.81 137 GLU B N 1
ATOM 2536 C CA . GLU B 1 137 ? 7.105 8.562 14.164 1 67.81 137 GLU B CA 1
ATOM 2537 C C . GLU B 1 137 ? 7.75 7.746 15.289 1 67.81 137 GLU B C 1
ATOM 2539 O O . GLU B 1 137 ? 7.621 8.094 16.469 1 67.81 137 GLU B O 1
ATOM 2544 N N . GLY B 1 138 ? 8.328 6.613 14.898 1 70.19 138 GLY B N 1
ATOM 2545 C CA . GLY B 1 138 ? 9.023 5.797 15.883 1 70.19 138 GLY B CA 1
ATOM 2546 C C . GLY B 1 138 ? 8.117 4.801 16.578 1 70.19 138 GLY B C 1
ATOM 2547 O O . GLY B 1 138 ? 8.57 4.043 17.438 1 70.19 138 GLY B O 1
ATOM 2548 N N . ARG B 1 139 ? 6.898 4.934 16.141 1 74.44 139 ARG B N 1
ATOM 2549 C CA . ARG B 1 139 ? 5.996 3.977 16.766 1 74.44 139 ARG B CA 1
ATOM 2550 C C . ARG B 1 139 ? 5.828 2.73 15.906 1 74.44 139 ARG B C 1
ATOM 2552 O O . ARG B 1 139 ? 5.477 2.826 14.734 1 74.44 139 ARG B O 1
ATOM 2559 N N . GLY B 1 140 ? 6.309 1.603 16.438 1 81.12 140 GLY B N 1
ATOM 2560 C CA . GLY B 1 140 ? 6.289 0.315 15.758 1 81.12 140 GLY B CA 1
ATOM 2561 C C . GLY B 1 140 ? 7.625 -0.401 15.797 1 81.12 140 GLY B C 1
ATOM 2562 O O . GLY B 1 140 ? 8.664 0.225 16.016 1 81.12 140 GLY B O 1
ATOM 2563 N N . LEU B 1 141 ? 7.605 -1.612 15.508 1 86.06 141 LEU B N 1
ATOM 2564 C CA . LEU B 1 141 ? 8.797 -2.447 15.594 1 86.06 141 LEU B CA 1
ATOM 2565 C C . LEU B 1 141 ? 9.742 -2.158 14.43 1 86.06 141 LEU B C 1
ATOM 2567 O O . LEU B 1 141 ? 10.953 -2.047 14.625 1 86.06 141 LEU B O 1
ATOM 2571 N N . ILE B 1 142 ? 9.141 -2.084 13.195 1 90.31 142 ILE B N 1
ATOM 2572 C CA . ILE B 1 142 ? 10.016 -1.837 12.055 1 90.31 142 ILE B CA 1
ATOM 2573 C C . ILE B 1 142 ? 9.461 -0.685 11.219 1 90.31 142 ILE B C 1
ATOM 2575 O O . ILE B 1 142 ? 8.32 -0.735 10.758 1 90.31 142 ILE B O 1
ATOM 2579 N N . GLU B 1 143 ? 10.305 0.247 11.086 1 91.62 143 GLU B N 1
ATOM 2580 C CA . GLU B 1 143 ? 10.031 1.354 10.172 1 91.62 143 GLU B CA 1
ATOM 2581 C C . GLU B 1 143 ? 10.641 1.103 8.797 1 91.62 143 GLU B C 1
ATOM 2583 O O . GLU B 1 143 ? 11.047 -0.022 8.492 1 91.62 143 GLU B O 1
ATOM 2588 N N . ARG B 1 144 ? 10.523 2.066 7.93 1 93.56 144 ARG B N 1
ATOM 2589 C CA . ARG B 1 144 ? 10.93 1.846 6.547 1 93.56 144 ARG B CA 1
ATOM 2590 C C . ARG B 1 144 ? 12.414 1.5 6.461 1 93.56 144 ARG B C 1
ATOM 2592 O O . ARG B 1 144 ? 12.805 0.603 5.711 1 93.56 144 ARG B O 1
ATOM 2599 N N . GLY B 1 145 ? 13.258 2.252 7.242 1 93.69 145 GLY B N 1
ATOM 2600 C CA . GLY B 1 145 ? 14.68 1.958 7.238 1 93.69 145 GLY B CA 1
ATOM 2601 C C . GLY B 1 145 ? 14.992 0.523 7.621 1 93.69 145 GLY B C 1
ATOM 2602 O O . GLY B 1 145 ? 15.797 -0.139 6.961 1 93.69 145 GLY B O 1
ATOM 2603 N N . GLU B 1 146 ? 14.398 0.07 8.695 1 96 146 GLU B N 1
ATOM 2604 C CA . GLU B 1 146 ? 14.578 -1.308 9.141 1 96 146 GLU B CA 1
ATOM 2605 C C . GLU B 1 146 ? 14.094 -2.299 8.086 1 96 146 GLU B C 1
ATOM 2607 O O . GLU B 1 146 ? 14.695 -3.357 7.898 1 96 146 GLU B O 1
ATOM 2612 N N . ARG B 1 147 ? 13.016 -1.973 7.426 1 97.62 147 ARG B N 1
ATOM 2613 C CA . ARG B 1 147 ? 12.5 -2.857 6.387 1 97.62 147 ARG B CA 1
ATOM 2614 C C . ARG B 1 147 ? 13.484 -2.98 5.23 1 97.62 147 ARG B C 1
ATOM 2616 O O . ARG B 1 147 ? 13.664 -4.066 4.676 1 97.62 147 ARG B O 1
ATOM 2623 N N . ILE B 1 148 ? 14.094 -1.89 4.855 1 97.75 148 ILE B N 1
ATOM 2624 C CA . ILE B 1 148 ? 15.078 -1.902 3.779 1 97.75 148 ILE B CA 1
ATOM 2625 C C . ILE B 1 148 ? 16.281 -2.738 4.195 1 97.75 148 ILE B C 1
ATOM 2627 O O . ILE B 1 148 ? 16.812 -3.512 3.396 1 97.75 148 ILE B O 1
ATOM 2631 N N . ILE B 1 149 ? 16.672 -2.598 5.422 1 97.69 149 ILE B N 1
ATOM 2632 C CA . ILE B 1 149 ? 17.797 -3.371 5.941 1 97.69 149 ILE B CA 1
ATOM 2633 C C . ILE B 1 149 ? 17.469 -4.859 5.91 1 97.69 149 ILE B C 1
ATOM 2635 O O . ILE B 1 149 ? 18.281 -5.684 5.508 1 97.69 149 ILE B O 1
ATOM 2639 N N . ILE B 1 150 ? 16.281 -5.199 6.355 1 98.5 150 ILE B N 1
ATOM 2640 C CA . ILE B 1 150 ? 15.875 -6.598 6.352 1 98.5 150 ILE B CA 1
ATOM 2641 C C . ILE B 1 150 ? 15.898 -7.137 4.926 1 98.5 150 ILE B C 1
ATOM 2643 O O . ILE B 1 150 ? 16.344 -8.258 4.684 1 98.5 150 ILE B O 1
ATOM 2647 N N . LEU B 1 151 ? 15.414 -6.363 3.984 1 98.69 151 LEU B N 1
ATOM 2648 C CA . LEU B 1 151 ? 15.438 -6.773 2.586 1 98.69 151 LEU B CA 1
ATOM 2649 C C . LEU B 1 151 ? 16.875 -6.973 2.1 1 98.69 151 LEU B C 1
ATOM 2651 O O . LEU B 1 151 ? 17.156 -7.898 1.335 1 98.69 151 LEU B O 1
ATOM 2655 N N . PHE B 1 152 ? 17.75 -6.059 2.551 1 98.31 152 PHE B N 1
ATOM 2656 C CA . PHE B 1 152 ? 19.156 -6.203 2.232 1 98.31 152 PHE B CA 1
ATOM 2657 C C . PHE B 1 152 ? 19.703 -7.535 2.74 1 98.31 152 PHE B C 1
ATOM 2659 O O . PHE B 1 152 ? 20.391 -8.25 2.016 1 98.31 152 PHE B O 1
ATOM 2666 N N . VAL B 1 153 ? 19.391 -7.844 3.93 1 98.69 153 VAL B N 1
ATOM 2667 C CA . VAL B 1 153 ? 19.844 -9.086 4.539 1 98.69 153 VAL B CA 1
ATOM 2668 C C . VAL B 1 153 ? 19.266 -10.281 3.781 1 98.69 153 VAL B C 1
ATOM 2670 O O . VAL B 1 153 ? 19.969 -11.266 3.541 1 98.69 153 VAL B O 1
ATOM 2673 N N . ILE B 1 154 ? 18.016 -10.227 3.424 1 98.75 154 ILE B N 1
ATOM 2674 C CA . ILE B 1 154 ? 17.359 -11.297 2.678 1 98.75 154 ILE B CA 1
ATOM 2675 C C . ILE B 1 154 ? 18.109 -11.555 1.374 1 98.75 154 ILE B C 1
ATOM 2677 O O . ILE B 1 154 ? 18.438 -12.695 1.048 1 98.75 154 ILE B O 1
ATOM 2681 N N . LEU B 1 155 ? 18.438 -10.492 0.673 1 98.44 155 LEU B N 1
ATOM 2682 C CA . LEU B 1 155 ? 19.141 -10.633 -0.594 1 98.44 155 LEU B CA 1
ATOM 2683 C C . LEU B 1 155 ? 20.547 -11.188 -0.371 1 98.44 155 LEU B C 1
ATOM 2685 O O . LEU B 1 155 ? 21.016 -12.055 -1.117 1 98.44 155 LEU B O 1
ATOM 2689 N N . LEU B 1 156 ? 21.234 -10.664 0.599 1 98.44 156 LEU B N 1
ATOM 2690 C CA . LEU B 1 156 ? 22.594 -11.109 0.908 1 98.44 156 LEU B CA 1
ATOM 2691 C C . LEU B 1 156 ? 22.625 -12.602 1.222 1 98.44 156 LEU B C 1
ATOM 2693 O O . LEU B 1 156 ? 23.438 -13.344 0.678 1 98.44 156 LEU B O 1
ATOM 2697 N N . VAL B 1 157 ? 21.734 -13 2.1 1 98.5 157 VAL B N 1
ATOM 2698 C CA . VAL B 1 157 ? 21.703 -14.391 2.537 1 98.5 157 VAL B CA 1
ATOM 2699 C C . VAL B 1 157 ? 21.266 -15.281 1.378 1 98.5 157 VAL B C 1
ATOM 2701 O O . VAL B 1 157 ? 21.688 -16.438 1.277 1 98.5 157 VAL B O 1
ATOM 2704 N N . SER B 1 158 ? 20.453 -14.742 0.473 1 97.75 158 SER B N 1
ATOM 2705 C CA . SER B 1 158 ? 19.969 -15.531 -0.653 1 97.75 158 SER B CA 1
ATOM 2706 C C . SER B 1 158 ? 21.109 -15.961 -1.565 1 97.75 158 SER B C 1
ATOM 2708 O O . SER B 1 158 ? 20.984 -16.938 -2.311 1 97.75 158 SER B O 1
ATOM 2710 N N . ILE B 1 159 ? 22.25 -15.203 -1.597 1 96.62 159 ILE B N 1
ATOM 2711 C CA . ILE B 1 159 ? 23.422 -15.539 -2.396 1 96.62 159 ILE B CA 1
ATOM 2712 C C . ILE B 1 159 ? 24 -16.875 -1.938 1 96.62 159 ILE B C 1
ATOM 2714 O O . ILE B 1 159 ? 24.5 -17.656 -2.752 1 96.62 159 ILE B O 1
ATOM 2718 N N . PHE B 1 160 ? 23.812 -17.141 -0.642 1 97 160 PHE B N 1
ATOM 2719 C CA . PHE B 1 160 ? 24.391 -18.359 -0.068 1 97 160 PHE B CA 1
ATOM 2720 C C . PHE B 1 160 ? 23.328 -19.438 0.076 1 97 160 PHE B C 1
ATOM 2722 O O . PHE B 1 160 ? 23.609 -20.625 -0.137 1 97 160 PHE B O 1
ATOM 2729 N N . SER B 1 161 ? 22.188 -19.078 0.528 1 97.44 161 SER B N 1
ATOM 2730 C CA . SER B 1 161 ? 21.125 -20.047 0.751 1 97.44 161 SER B CA 1
ATOM 2731 C C . SER B 1 161 ? 19.75 -19.406 0.565 1 97.44 161 SER B C 1
ATOM 2733 O O . SER B 1 161 ? 19.297 -18.625 1.406 1 97.44 161 SER B O 1
ATOM 2735 N N . VAL B 1 162 ? 19.031 -19.844 -0.411 1 95.44 162 VAL B N 1
ATOM 2736 C CA . VAL B 1 162 ? 17.703 -19.328 -0.683 1 95.44 162 VAL B CA 1
ATOM 2737 C C . VAL B 1 162 ? 16.75 -19.766 0.426 1 95.44 162 VAL B C 1
ATOM 2739 O O . VAL B 1 162 ? 15.852 -19.016 0.817 1 95.44 162 VAL B O 1
ATOM 2742 N N . LEU B 1 163 ? 16.969 -20.969 0.949 1 97.31 163 LEU B N 1
ATOM 2743 C CA . LEU B 1 163 ? 16.094 -21.5 1.99 1 97.31 163 LEU B CA 1
ATOM 2744 C C . LEU B 1 163 ? 16.172 -20.641 3.25 1 97.31 163 LEU B C 1
ATOM 2746 O O . LEU B 1 163 ? 15.133 -20.281 3.814 1 97.31 163 LEU B O 1
ATOM 2750 N N . ILE B 1 164 ? 17.312 -20.328 3.721 1 98.44 164 ILE B N 1
ATOM 2751 C CA . ILE B 1 164 ? 17.484 -19.5 4.91 1 98.44 164 ILE B CA 1
ATOM 2752 C C . ILE B 1 164 ? 16.891 -18.109 4.66 1 98.44 164 ILE B C 1
ATOM 2754 O O . ILE B 1 164 ? 16.234 -17.531 5.539 1 98.44 164 ILE B O 1
ATOM 2758 N N . SER B 1 165 ? 17.125 -17.547 3.48 1 98.62 165 SER B N 1
ATOM 2759 C CA . SER B 1 165 ? 16.562 -16.25 3.127 1 98.62 165 SER B CA 1
ATOM 2760 C C . SER B 1 165 ? 15.039 -16.281 3.145 1 98.62 165 SER B C 1
ATOM 2762 O O . SER B 1 165 ? 14.398 -15.273 3.477 1 98.62 165 SER B O 1
ATOM 2764 N N . LEU B 1 166 ? 14.484 -17.406 2.744 1 98.62 166 LEU B N 1
ATOM 2765 C CA . LEU B 1 166 ? 13.031 -17.562 2.779 1 98.62 166 LEU B CA 1
ATOM 2766 C C . LEU B 1 166 ? 12.508 -17.484 4.211 1 98.62 166 LEU B C 1
ATOM 2768 O O . LEU B 1 166 ? 11.492 -16.844 4.469 1 98.62 166 LEU B O 1
ATOM 2772 N N . TYR B 1 167 ? 13.188 -18.094 5.148 1 98.75 167 TYR B N 1
ATOM 2773 C CA . TYR B 1 167 ? 12.789 -18.016 6.547 1 98.75 167 TYR B CA 1
ATOM 2774 C C . TYR B 1 167 ? 12.875 -16.594 7.07 1 98.75 167 TYR B C 1
ATOM 2776 O O . TYR B 1 167 ? 12.023 -16.141 7.84 1 98.75 167 TYR B O 1
ATOM 2784 N N . ILE B 1 168 ? 13.883 -15.844 6.648 1 98.88 168 ILE B N 1
ATOM 2785 C CA . ILE B 1 168 ? 14.016 -14.445 7.043 1 98.88 168 ILE B CA 1
ATOM 2786 C C . ILE B 1 168 ? 12.859 -13.633 6.473 1 98.88 168 ILE B C 1
ATOM 2788 O O . ILE B 1 168 ? 12.336 -12.734 7.133 1 98.88 168 ILE B O 1
ATOM 2792 N N . ALA B 1 169 ? 12.477 -13.984 5.258 1 98.88 169 ALA B N 1
ATOM 2793 C CA . ALA B 1 169 ? 11.352 -13.289 4.637 1 98.88 169 ALA B CA 1
ATOM 2794 C C . ALA B 1 169 ? 10.062 -13.539 5.41 1 98.88 169 ALA B C 1
ATOM 2796 O O . ALA B 1 169 ? 9.227 -12.641 5.547 1 98.88 169 ALA B O 1
ATOM 2797 N N . TYR B 1 170 ? 9.867 -14.758 5.926 1 98.88 170 TYR B N 1
ATOM 2798 C CA . TYR B 1 170 ? 8.703 -15.047 6.754 1 98.88 170 TYR B CA 1
ATOM 2799 C C . TYR B 1 170 ? 8.75 -14.258 8.055 1 98.88 170 TYR B C 1
ATOM 2801 O O . TYR B 1 170 ? 7.723 -13.773 8.531 1 98.88 170 TYR B O 1
ATOM 2809 N N . ILE B 1 171 ? 9.883 -14.141 8.617 1 98.81 171 ILE B N 1
ATOM 2810 C CA . ILE B 1 171 ? 10.055 -13.328 9.82 1 98.81 171 ILE B CA 1
ATOM 2811 C C . ILE B 1 171 ? 9.734 -11.867 9.516 1 98.81 171 ILE B C 1
ATOM 2813 O O . ILE B 1 171 ? 9.086 -11.188 10.312 1 98.81 171 ILE B O 1
ATOM 2817 N N . PHE B 1 172 ? 10.234 -11.398 8.391 1 98.81 172 PHE B N 1
ATOM 2818 C CA . PHE B 1 172 ? 9.945 -10.047 7.922 1 98.81 172 PHE B CA 1
ATOM 2819 C C . PHE B 1 172 ? 8.438 -9.805 7.855 1 98.81 172 PHE B C 1
ATOM 2821 O O . PHE B 1 172 ? 7.953 -8.758 8.289 1 98.81 172 PHE B O 1
ATOM 2828 N N . LEU B 1 173 ? 7.719 -10.766 7.309 1 98.88 173 LEU B N 1
ATOM 2829 C CA . LEU B 1 173 ? 6.27 -10.656 7.219 1 98.88 173 LEU B CA 1
ATOM 2830 C C . LEU B 1 173 ? 5.645 -10.57 8.609 1 98.88 173 LEU B C 1
ATOM 2832 O O . LEU B 1 173 ? 4.773 -9.734 8.852 1 98.88 173 LEU B O 1
ATOM 2836 N N . ILE B 1 174 ? 6.074 -11.43 9.508 1 98.69 174 ILE B N 1
ATOM 2837 C CA . ILE B 1 174 ? 5.535 -11.453 10.867 1 98.69 174 ILE B CA 1
ATOM 2838 C C . ILE B 1 174 ? 5.797 -10.117 11.555 1 98.69 174 ILE B C 1
ATOM 2840 O O . ILE B 1 174 ? 4.891 -9.531 12.156 1 98.69 174 ILE B O 1
ATOM 2844 N N . LEU B 1 175 ? 7.016 -9.617 11.438 1 98.44 175 LEU B N 1
ATOM 2845 C CA . LEU B 1 175 ? 7.379 -8.336 12.039 1 98.44 175 LEU B CA 1
ATOM 2846 C C . LEU B 1 175 ? 6.551 -7.203 11.445 1 98.44 175 LEU B C 1
ATOM 2848 O O . LEU B 1 175 ? 6.18 -6.266 12.156 1 98.44 175 LEU B O 1
ATOM 2852 N N . SER B 1 176 ? 6.312 -7.266 10.164 1 98.62 176 SER B N 1
ATOM 2853 C CA . SER B 1 176 ? 5.508 -6.242 9.5 1 98.62 176 SER B CA 1
ATOM 2854 C C . SER B 1 176 ? 4.062 -6.281 9.977 1 98.62 176 SER B C 1
ATOM 2856 O O . SER B 1 176 ? 3.441 -5.234 10.188 1 98.62 176 SER B O 1
ATOM 2858 N N . ILE B 1 177 ? 3.488 -7.488 10.141 1 98.56 177 ILE B N 1
ATOM 2859 C CA . ILE B 1 177 ? 2.121 -7.645 10.633 1 98.56 177 ILE B CA 1
ATOM 2860 C C . ILE B 1 177 ? 2.018 -7.098 12.055 1 98.56 177 ILE B C 1
ATOM 2862 O O . ILE B 1 177 ? 1.083 -6.363 12.375 1 98.56 177 ILE B O 1
ATOM 2866 N N . VAL B 1 178 ? 2.951 -7.445 12.844 1 98.12 178 VAL B N 1
ATOM 2867 C CA . VAL B 1 178 ? 2.977 -6.969 14.227 1 98.12 178 VAL B CA 1
ATOM 2868 C C . VAL B 1 178 ? 3.055 -5.441 14.242 1 98.12 178 VAL B C 1
ATOM 2870 O O . VAL B 1 178 ? 2.387 -4.789 15.047 1 98.12 178 VAL B O 1
ATOM 2873 N N . THR B 1 179 ? 3.871 -4.844 13.398 1 97.75 179 THR B N 1
ATOM 2874 C CA . THR B 1 179 ? 4.016 -3.395 13.312 1 97.75 179 THR B CA 1
ATOM 2875 C C . THR B 1 179 ? 2.689 -2.742 12.93 1 97.75 179 THR B C 1
ATOM 2877 O O . THR B 1 179 ? 2.318 -1.703 13.477 1 97.75 179 THR B O 1
ATOM 2880 N N . VAL B 1 180 ? 2.008 -3.303 11.969 1 98.19 180 VAL B N 1
ATOM 2881 C CA . VAL B 1 180 ? 0.706 -2.787 11.555 1 98.19 180 VAL B CA 1
ATOM 2882 C C . VAL B 1 180 ? -0.253 -2.801 12.75 1 98.19 180 VAL B C 1
ATOM 2884 O O . VAL B 1 180 ? -0.959 -1.821 12.992 1 98.19 180 VAL B O 1
ATOM 2887 N N . ILE B 1 181 ? -0.265 -3.898 13.477 1 97.69 181 ILE B N 1
ATOM 2888 C CA . ILE B 1 181 ? -1.169 -4.059 14.609 1 97.69 181 ILE B CA 1
ATOM 2889 C C . ILE B 1 181 ? -0.806 -3.055 15.703 1 97.69 181 ILE B C 1
ATOM 2891 O O . ILE B 1 181 ? -1.679 -2.367 16.234 1 97.69 181 ILE B O 1
ATOM 2895 N N . GLN B 1 182 ? 0.437 -2.93 15.984 1 96.88 182 GLN B N 1
ATOM 2896 C CA . GLN B 1 182 ? 0.912 -2 17 1 96.88 182 GLN B CA 1
ATOM 2897 C C . GLN B 1 182 ? 0.54 -0.563 16.656 1 96.88 182 GLN B C 1
ATOM 2899 O O . GLN B 1 182 ? 0.035 0.177 17.5 1 96.88 182 GLN B O 1
ATOM 2904 N N . ARG B 1 183 ? 0.817 -0.193 15.477 1 96.25 183 ARG B N 1
ATOM 2905 C CA . ARG B 1 183 ? 0.54 1.167 15.023 1 96.25 183 ARG B CA 1
ATOM 2906 C C . ARG B 1 183 ? -0.96 1.442 15.008 1 96.25 183 ARG B C 1
ATOM 2908 O O . ARG B 1 183 ? -1.401 2.529 15.391 1 96.25 183 ARG B O 1
ATOM 2915 N N . PHE B 1 184 ? -1.714 0.498 14.547 1 97.12 184 PHE B N 1
ATOM 2916 C CA . PHE B 1 184 ? -3.164 0.64 14.5 1 97.12 184 PHE B CA 1
ATOM 2917 C C . PHE B 1 184 ? -3.732 0.883 15.891 1 97.12 184 PHE B 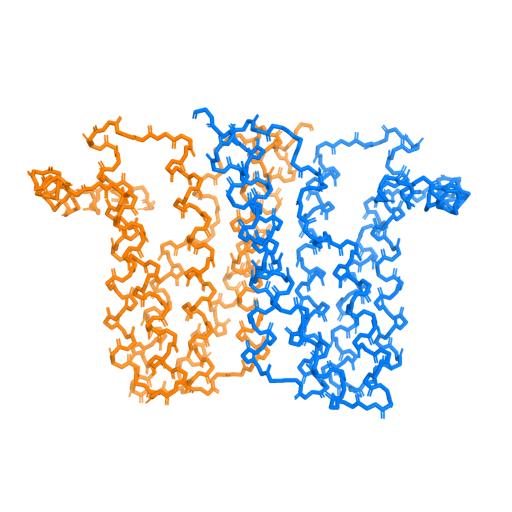C 1
ATOM 2919 O O . PHE B 1 184 ? -4.516 1.812 16.094 1 97.12 184 PHE B O 1
ATOM 2926 N N . ILE B 1 185 ? -3.299 0.044 16.844 1 96.44 185 ILE B N 1
ATOM 2927 C CA . ILE B 1 185 ? -3.811 0.134 18.203 1 96.44 185 ILE B CA 1
ATOM 2928 C C . ILE B 1 185 ? -3.426 1.48 18.812 1 96.44 185 ILE B C 1
ATOM 2930 O O . ILE B 1 185 ? -4.266 2.164 19.406 1 96.44 185 ILE B O 1
ATOM 2934 N N . TYR B 1 186 ? -2.201 1.873 18.609 1 95.69 186 TYR B N 1
ATOM 2935 C CA . TYR B 1 186 ? -1.733 3.148 19.141 1 95.69 186 TYR B CA 1
ATOM 2936 C C . TYR B 1 186 ? -2.541 4.309 18.562 1 95.69 186 TYR B C 1
ATOM 2938 O O . TYR B 1 186 ? -3.031 5.156 19.312 1 95.69 186 TYR B O 1
ATOM 2946 N N . ILE B 1 187 ? -2.705 4.34 17.25 1 96.31 187 ILE B N 1
ATOM 2947 C CA . ILE B 1 187 ? -3.383 5.441 16.578 1 96.31 187 ILE B CA 1
ATOM 2948 C C . ILE B 1 187 ? -4.859 5.453 16.969 1 96.31 187 ILE B C 1
ATOM 2950 O O . ILE B 1 187 ? -5.41 6.508 17.297 1 96.31 187 ILE B O 1
ATOM 2954 N N . TYR B 1 188 ? -5.48 4.285 16.969 1 96.06 188 TYR B N 1
ATOM 2955 C CA . TYR B 1 188 ? -6.906 4.172 17.266 1 96.06 188 TYR B CA 1
ATOM 2956 C C . TYR B 1 188 ? -7.234 4.719 18.641 1 96.06 188 TYR B C 1
ATOM 2958 O O . TYR B 1 188 ? -8.211 5.449 18.812 1 96.06 188 TYR B O 1
ATOM 2966 N N . PHE B 1 189 ? -6.363 4.512 19.641 1 95.44 189 PHE B N 1
ATOM 2967 C CA . PHE B 1 189 ? -6.672 4.887 21.016 1 95.44 189 PHE B CA 1
ATOM 2968 C C . PHE B 1 189 ? -6.195 6.301 21.312 1 95.44 189 PHE B C 1
ATOM 2970 O O . PHE B 1 189 ? -6.531 6.871 22.359 1 95.44 189 PHE B O 1
ATOM 2977 N N . ASN B 1 190 ? -5.461 6.945 20.406 1 94.62 190 ASN B N 1
ATOM 2978 C CA . ASN B 1 190 ? -4.984 8.305 20.625 1 94.62 190 ASN B CA 1
ATOM 2979 C C . ASN B 1 190 ? -5.727 9.305 19.75 1 94.62 190 ASN B C 1
ATOM 2981 O O . ASN B 1 190 ? -5.465 10.508 19.797 1 94.62 190 ASN B O 1
ATOM 2985 N N . LEU B 1 191 ? -6.574 8.773 18.922 1 92.94 191 LEU B N 1
ATOM 2986 C CA . LEU B 1 191 ? -7.434 9.664 18.156 1 92.94 191 LEU B CA 1
ATOM 2987 C C . LEU B 1 191 ? -8.586 10.188 19.016 1 92.94 191 LEU B C 1
ATOM 2989 O O . LEU B 1 191 ? -9.047 9.492 19.922 1 92.94 191 LEU B O 1
ATOM 2993 N N . SER B 1 192 ? -9.008 11.531 18.812 1 80.12 192 SER B N 1
ATOM 2994 C CA . SER B 1 192 ? -10.07 12.18 19.578 1 80.12 192 SER B CA 1
ATOM 2995 C C . SER B 1 192 ? -11.445 11.75 19.078 1 80.12 192 SER B C 1
ATOM 2997 O O . SER B 1 192 ? -11.609 11.398 17.906 1 80.12 192 SER B O 1
#

Organism: Sulfolobus acidocaldarius (strain ATCC 33909 / DSM 639 / JCM 8929 / NBRC 15157 / NCIMB 11770) (NCBI:txid330779)